Protein AF-0000000086499579 (afdb_homodimer)

pLDDT: mean 80.06, std 27.36, range [17.8, 98.94]

Foldseek 3Di:
DPPPPPPPPPPPPPPPVCPVLDDLFFWDPPLLVLLLVQLVCQQPPDDDAQWDRFDDDSVVLSVLLCVQFFLDFQADDDLTPCLVNQVVSPIAGDAPAEEAEDPCVVLSCVLCVLVRRHDYLCSDSLNVSCPPTDWHAHNDPPRTTRGGADGDPPHHNRPVNSNVLSSLLVSLLRYFEEYEYEFEQQDPVRARADCPDSCNVRNLVNHAPPGYAAYEYEYEYQLPGDRSDDCPDDNNVVVCVSNVVNVHHYHYDYCPVSNVVVNCVVVVPRPVNVPVVDPCPPPPPPPPVPVVVPPPVPPDPPDPPDDDDAVVPVPD/DPPPPPPPPPPPPPPPPPPVLDDQFFWDPPLLVLLLVQLVCQQPPDDDAQWDRFDDDSVVLSVLLCVQFFLDFQADDDLGPCLVNQVVSPIAGDAPAEEAEDPCVVLSCVLCVLVRRHDYLCSDSLNVSCPPTDWHAHNDPPRTTRGGADGDPPHHNRPVNSNVLSSLLVSLLRYFEEYEYEFEQQDPVRARADCPDSCNVRNLVNHAPPGYAAYEYEYEYQLPGDRSDDCPDDNNVVVCVSNVVNVHHYHYDYCPPSNVVVNCVVVVPRPVNVPVVDPCPPPPPPPPPPPVVVVPPVPDPPDDPDDPDDDDDPDD

Secondary structure (DSSP, 8-state):
-----------------------SS-SPTTHHHHHHHHHHHHHHTS---SSPPP---HHHHHHHHHHTTTTS-SSSSS--STHHHHGGG--PPPTT-BEEEES-HHHHHHHHTTTTS-B-GGGSHHHHHHTT----B-SSTTSB-SS--PPTT-STT-HHHHHHHHHHHHHHHH--EEEEEEEETT-TT--SS-TTSHIIIIIIHH--BTTEEEEEEEEE--TTS-----TTSHHHHHHHHHHHTTT-EEEEEES-HHHHHHHHHH-TTSHHHHHTBB-----------------GGGSTTSSTT-----BTB---/-----------------------SS-SPTTHHHHHHHHHHHHHHTS---SSPPP---HHHHHHHHHHTTTTS-SSSSS---THHHHGGG--PPPTT-BEEEES-HHHHHHHHTTTTS-B-GGGSHHHHHHTT----B-SSTTSB-SS--PPTT-STT-HHHHHHHHHHHHHHHH--EEEEEEEETT-TT--SS-TTSHIIIIIIHHPPBTTEEEEEEEEE--TTS-----TTSHHHHHHHHHHHTTT-EEEEEES-HHHHHHHHHH-TTSHHHHHTBB----------------GGGGSTTSSTT-----------

InterPro domains:
  IPR003193 ADP-ribosyl cyclase (CD38/157) [PF02267] (28-273)
  IPR003193 ADP-ribosyl cyclase (CD38/157) [PTHR10912] (3-276)
  IPR003193 ADP-ribosyl cyclase (CD38/157) [cd04759] (26-273)

Structure (mmCIF, N/CA/C/O backbone):
data_AF-0000000086499579-model_v1
#
loop_
_entity.id
_entity.type
_entity.pdbx_description
1 polymer 'ADP-ribosyl cyclase/cyclic ADP-ribose hydrolase'
#
loop_
_atom_site.group_PDB
_atom_site.id
_atom_site.type_symbol
_atom_site.label_atom_id
_atom_site.label_alt_id
_atom_site.label_comp_id
_atom_site.label_asym_id
_atom_site.label_entity_id
_atom_site.label_seq_id
_atom_site.pdbx_PDB_ins_code
_atom_site.Cartn_x
_atom_site.Cartn_y
_atom_site.Cartn_z
_atom_site.occupancy
_atom_site.B_iso_or_equiv
_atom_site.auth_seq_id
_atom_site.auth_comp_id
_atom_site.auth_asym_id
_atom_site.auth_atom_id
_atom_site.pdbx_PDB_model_num
ATOM 1 N N . MET A 1 1 ? 41.25 -54.719 19.844 1 30.84 1 MET A N 1
ATOM 2 C CA . MET A 1 1 ? 41.094 -53.25 19.844 1 30.84 1 MET A CA 1
ATOM 3 C C . MET A 1 1 ? 39.969 -52.844 18.938 1 30.84 1 MET A C 1
ATOM 5 O O . MET A 1 1 ? 40 -53.062 17.719 1 30.84 1 MET A O 1
ATOM 9 N N . LEU A 1 2 ? 38.688 -52.875 19.469 1 38.06 2 LEU A N 1
ATOM 10 C CA . LEU A 1 2 ? 37.344 -52.625 18.953 1 38.06 2 LEU A CA 1
ATOM 11 C C . LEU A 1 2 ? 37.219 -51.156 18.547 1 38.06 2 LEU A C 1
ATOM 13 O O . LEU A 1 2 ? 37.375 -50.25 19.375 1 38.06 2 LEU A O 1
ATOM 17 N N . LYS A 1 3 ? 37.625 -50.844 17.25 1 35.75 3 LYS A N 1
ATOM 18 C CA . LYS A 1 3 ? 37.469 -49.531 16.594 1 35.75 3 LYS A CA 1
ATOM 19 C C . LYS A 1 3 ? 36.031 -49.031 16.703 1 35.75 3 LYS A C 1
ATOM 21 O O . LYS A 1 3 ? 35.094 -49.688 16.25 1 35.75 3 LYS A O 1
ATOM 26 N N . SER A 1 4 ? 35.688 -48.281 17.75 1 35.34 4 SER A N 1
ATOM 27 C CA . SER A 1 4 ? 34.469 -47.531 17.984 1 35.34 4 SER A CA 1
ATOM 28 C C . SER A 1 4 ? 34.188 -46.531 16.844 1 35.34 4 SER A C 1
ATOM 30 O O . SER A 1 4 ? 35 -45.625 16.594 1 35.34 4 SER A O 1
ATOM 32 N N . VAL A 1 5 ? 33.625 -47.031 15.727 1 36.09 5 VAL A N 1
ATOM 33 C CA . VAL A 1 5 ? 33.125 -46.125 14.672 1 36.09 5 VAL A CA 1
ATOM 34 C C . VAL A 1 5 ? 32.125 -45.125 15.258 1 36.09 5 VAL A C 1
ATOM 36 O O . VAL A 1 5 ? 31.094 -45.5 15.797 1 36.09 5 VAL A O 1
ATOM 39 N N . LEU A 1 6 ? 32.625 -43.969 15.742 1 32.84 6 LEU A N 1
ATOM 40 C CA . LEU A 1 6 ? 31.812 -42.844 16.109 1 32.84 6 LEU A CA 1
ATOM 41 C C . LEU A 1 6 ? 30.938 -42.375 14.945 1 32.84 6 LEU A C 1
ATOM 43 O O . LEU A 1 6 ? 31.453 -41.938 13.906 1 32.84 6 LEU A O 1
ATOM 47 N N . MET A 1 7 ? 29.812 -43.094 14.719 1 31.52 7 MET A N 1
ATOM 48 C CA . MET A 1 7 ? 28.828 -42.625 13.75 1 31.52 7 MET A CA 1
ATOM 49 C C . MET A 1 7 ? 28.391 -41.188 14.086 1 31.52 7 MET A C 1
ATOM 51 O O . MET A 1 7 ? 27.828 -40.938 15.156 1 31.52 7 MET A O 1
ATOM 55 N N . LEU A 1 8 ? 29.125 -40.188 13.633 1 33.19 8 LEU A N 1
ATOM 56 C CA . LEU A 1 8 ? 28.641 -38.812 13.656 1 33.19 8 LEU A CA 1
ATOM 57 C C . LEU A 1 8 ? 27.344 -38.688 12.867 1 33.19 8 LEU A C 1
ATOM 59 O O . LEU A 1 8 ? 27.328 -38.844 11.648 1 33.19 8 LEU A O 1
ATOM 63 N N . THR A 1 9 ? 26.188 -39.031 13.461 1 33.06 9 THR A N 1
ATOM 64 C CA . THR A 1 9 ? 24.891 -38.625 12.93 1 33.06 9 THR A CA 1
ATOM 65 C C . THR A 1 9 ? 24.797 -37.125 12.75 1 33.06 9 THR A C 1
ATOM 67 O O . THR A 1 9 ? 24.875 -36.375 13.734 1 33.06 9 THR A O 1
ATOM 70 N N . SER A 1 10 ? 25.391 -36.625 11.695 1 29.59 10 SER A N 1
ATOM 71 C CA . SER A 1 10 ? 25.078 -35.219 11.359 1 29.59 10 SER A CA 1
ATOM 72 C C . SER A 1 10 ? 23.578 -35 11.273 1 29.59 10 SER A C 1
ATOM 74 O O . SER A 1 10 ? 22.891 -35.594 10.453 1 29.59 10 SER A O 1
ATOM 76 N N . LEU A 1 11 ? 22.891 -34.625 12.359 1 31.67 11 LEU A N 1
ATOM 77 C CA . LEU A 1 11 ? 21.547 -34.062 12.352 1 31.67 11 LEU A CA 1
ATOM 78 C C . LEU A 1 11 ? 21.469 -32.875 11.406 1 31.67 11 LEU A C 1
ATOM 80 O O . LEU A 1 11 ? 22.062 -31.828 11.68 1 31.67 11 LEU A O 1
ATOM 84 N N . PHE A 1 12 ? 21.422 -33.156 10.117 1 31.58 12 PHE A N 1
ATOM 85 C CA . PHE A 1 12 ? 21.016 -32.094 9.203 1 31.58 12 PHE A CA 1
ATOM 86 C C . PHE A 1 12 ? 19.75 -31.422 9.695 1 31.58 12 PHE A C 1
ATOM 88 O O . PHE A 1 12 ? 18.672 -32 9.688 1 31.58 12 PHE A O 1
ATOM 95 N N . THR A 1 13 ? 19.844 -30.438 10.625 1 29.34 13 THR A N 1
ATOM 96 C CA . THR A 1 13 ? 18.75 -29.5 10.883 1 29.34 13 THR A CA 1
ATOM 97 C C . THR A 1 13 ? 18.312 -28.812 9.594 1 29.34 13 THR A C 1
ATOM 99 O O . THR A 1 13 ? 19.078 -28.062 9 1 29.34 13 THR A O 1
ATOM 102 N N . ILE A 1 14 ? 17.547 -29.5 8.789 1 30.72 14 ILE A N 1
ATOM 103 C CA . ILE A 1 14 ? 16.766 -28.781 7.793 1 30.72 14 ILE A CA 1
ATOM 104 C C . ILE A 1 14 ? 16.219 -27.484 8.406 1 30.72 14 ILE A C 1
ATOM 106 O O . ILE A 1 14 ? 15.422 -27.531 9.344 1 30.72 14 ILE A O 1
ATOM 110 N N . ILE A 1 15 ? 17.047 -26.531 8.414 1 29.11 15 ILE A N 1
ATOM 111 C CA . ILE A 1 15 ? 16.469 -25.203 8.602 1 29.11 15 ILE A CA 1
ATOM 112 C C . ILE A 1 15 ? 15.328 -24.984 7.617 1 29.11 15 ILE A C 1
ATOM 114 O O . ILE A 1 15 ? 15.555 -24.844 6.414 1 29.11 15 ILE A O 1
ATOM 118 N N . VAL A 1 16 ? 14.234 -25.719 7.73 1 30.83 16 VAL A N 1
ATOM 119 C CA . VAL A 1 16 ? 12.992 -25.219 7.141 1 30.83 16 VAL A CA 1
ATOM 120 C C . VAL A 1 16 ? 12.859 -23.734 7.402 1 30.83 16 VAL A C 1
ATOM 122 O O . VAL A 1 16 ? 12.852 -23.297 8.555 1 30.83 16 VAL A O 1
ATOM 125 N N . ASP A 1 17 ? 13.523 -23 6.613 1 30.66 17 ASP A N 1
ATOM 126 C CA . ASP A 1 17 ? 13.086 -21.609 6.555 1 30.66 17 ASP A CA 1
ATOM 127 C C . ASP A 1 17 ? 11.586 -21.5 6.809 1 30.66 17 ASP A C 1
ATOM 129 O O . ASP A 1 17 ? 10.789 -22.156 6.148 1 30.66 17 ASP A O 1
ATOM 133 N N . HIS A 1 18 ? 11.219 -21.234 8.062 1 32.19 18 HIS A N 1
ATOM 134 C CA . HIS A 1 18 ? 9.914 -20.75 8.523 1 32.19 18 HIS A CA 1
ATOM 135 C C . HIS A 1 18 ? 9.336 -19.719 7.566 1 32.19 18 HIS A C 1
ATOM 137 O O . HIS A 1 18 ? 9.594 -18.516 7.711 1 32.19 18 HIS A O 1
ATOM 143 N N . HIS A 1 19 ? 9.602 -19.828 6.285 1 35.03 19 HIS A N 1
ATOM 144 C CA . HIS A 1 19 ? 8.5 -19.078 5.684 1 35.03 19 HIS A CA 1
ATOM 145 C C . HIS A 1 19 ? 7.23 -19.203 6.523 1 35.03 19 HIS A C 1
ATOM 147 O O . HIS A 1 19 ? 6.898 -20.297 6.996 1 35.03 19 HIS A O 1
ATOM 153 N N . ALA A 1 20 ? 6.922 -18.188 7.227 1 33.97 20 ALA A N 1
ATOM 154 C CA . ALA A 1 20 ? 5.723 -17.984 8.039 1 33.97 20 ALA A CA 1
ATOM 155 C C . ALA A 1 20 ? 4.527 -18.703 7.43 1 33.97 20 ALA A C 1
ATOM 157 O O . ALA A 1 20 ? 4.023 -18.312 6.375 1 33.97 20 ALA A O 1
ATOM 158 N N . VAL A 1 21 ? 4.656 -19.984 7.328 1 35.25 21 VAL A N 1
ATOM 159 C CA . VAL A 1 21 ? 3.348 -20.641 7.328 1 35.25 21 VAL A CA 1
ATOM 160 C C . VAL A 1 21 ? 2.365 -19.812 8.156 1 35.25 21 VAL A C 1
ATOM 162 O O . VAL A 1 21 ? 2.504 -19.703 9.375 1 35.25 21 VAL A O 1
ATOM 165 N N . ARG A 1 22 ? 1.94 -18.812 7.645 1 38.75 22 ARG A N 1
ATOM 166 C CA . ARG A 1 22 ? 0.705 -18.297 8.227 1 38.75 22 ARG A CA 1
ATOM 167 C C . ARG A 1 22 ? -0.02 -19.375 9.016 1 38.75 22 ARG A C 1
ATOM 169 O O . ARG A 1 22 ? 0.21 -20.578 8.805 1 38.75 22 ARG A O 1
ATOM 176 N N . SER A 1 23 ? -1.138 -19.141 9.695 1 42.53 23 SER A N 1
ATOM 177 C CA . SER A 1 23 ? -1.975 -19.609 10.789 1 42.53 23 SER A CA 1
ATOM 178 C C . SER A 1 23 ? -2.439 -21.047 10.539 1 42.53 23 SER A C 1
ATOM 180 O O . SER A 1 23 ? -2.908 -21.375 9.445 1 42.53 23 SER A O 1
ATOM 182 N N . GLN A 1 24 ? -1.841 -22 11.055 1 58.34 24 GLN A N 1
ATOM 183 C CA . GLN A 1 24 ? -2.512 -23.156 11.617 1 58.34 24 GLN A CA 1
ATOM 184 C C . GLN A 1 24 ? -3.941 -22.828 12.031 1 58.34 24 GLN A C 1
ATOM 186 O O . GLN A 1 24 ? -4.586 -23.609 12.734 1 58.34 24 GLN A O 1
ATOM 191 N N . GLY A 1 25 ? -4.387 -21.625 11.57 1 84.06 25 GLY A N 1
ATOM 192 C CA . GLY A 1 25 ? -5.742 -21.297 11.992 1 84.06 25 GLY A CA 1
ATOM 193 C C . GLY A 1 25 ? -6.758 -21.422 10.867 1 84.06 25 GLY A C 1
ATOM 194 O O . GLY A 1 25 ? -6.535 -22.156 9.898 1 84.06 25 GLY A O 1
ATOM 195 N N . GLY A 1 26 ? -7.957 -21.094 11.086 1 95.06 26 GLY A N 1
ATOM 196 C CA . GLY A 1 26 ? -9.102 -21.156 10.188 1 95.06 26 GLY A CA 1
ATOM 197 C C . GLY A 1 26 ? -9.125 -20.031 9.18 1 95.06 26 GLY A C 1
ATOM 198 O O . GLY A 1 26 ? -8.133 -19.312 9.008 1 95.06 26 GLY A O 1
ATOM 199 N N . ALA A 1 27 ? -10.078 -20.031 8.398 1 97.25 27 ALA A N 1
ATOM 200 C CA . ALA A 1 27 ? -10.305 -19 7.387 1 97.25 27 ALA A CA 1
ATOM 201 C C . ALA A 1 27 ? -10.273 -17.609 8.016 1 97.25 27 ALA A C 1
ATOM 203 O O . ALA A 1 27 ? -10.57 -17.453 9.203 1 97.25 27 ALA A O 1
ATOM 204 N N . THR A 1 28 ? -9.852 -16.594 7.254 1 97.69 28 THR A N 1
ATOM 205 C CA . THR A 1 28 ? -9.875 -15.203 7.688 1 97.69 28 THR A CA 1
ATOM 206 C C . THR A 1 28 ? -11.273 -14.812 8.164 1 97.69 28 THR A C 1
ATOM 208 O O . THR A 1 28 ? -12.25 -14.977 7.43 1 97.69 28 THR A O 1
ATOM 211 N N . GLN A 1 29 ? -11.305 -14.352 9.367 1 97.25 29 GLN A N 1
ATOM 212 C CA . GLN A 1 29 ? -12.586 -13.883 9.891 1 97.25 29 GLN A CA 1
ATOM 213 C C . GLN A 1 29 ? -13.148 -12.75 9.031 1 97.25 29 GLN A C 1
ATOM 215 O O . GLN A 1 29 ? -12.406 -11.883 8.578 1 97.25 29 GLN A O 1
ATOM 220 N N . GLN A 1 30 ? -14.508 -12.766 8.789 1 98.06 30 GLN A N 1
ATOM 221 C CA . GLN A 1 30 ? -15.227 -11.734 8.055 1 98.06 30 GLN A CA 1
ATOM 222 C C . GLN A 1 30 ? -14.727 -11.633 6.617 1 98.06 30 GLN A C 1
ATOM 224 O O . GLN A 1 30 ? -14.664 -10.539 6.051 1 98.06 30 GLN A O 1
ATOM 229 N N . ILE A 1 31 ? -14.344 -12.742 6.074 1 98.56 31 ILE A N 1
ATOM 230 C CA . ILE A 1 31 ? -13.719 -12.797 4.758 1 98.56 31 ILE A CA 1
ATOM 231 C C . ILE A 1 31 ? -14.664 -12.219 3.711 1 98.56 31 ILE A C 1
ATOM 233 O O . ILE A 1 31 ? -14.227 -11.562 2.766 1 98.56 31 ILE A O 1
ATOM 237 N N . GLU A 1 32 ? -15.945 -12.367 3.844 1 98.69 32 GLU A N 1
ATOM 238 C CA . GLU A 1 32 ? -16.891 -11.82 2.877 1 98.69 32 GLU A CA 1
ATOM 239 C C . GLU A 1 32 ? -16.844 -10.297 2.859 1 98.69 32 GLU A C 1
ATOM 241 O O . GLU A 1 32 ? -16.766 -9.688 1.792 1 98.69 32 GLU A O 1
ATOM 246 N N . ALA A 1 33 ? -16.922 -9.727 4.008 1 98.75 33 ALA A N 1
ATOM 247 C CA . ALA A 1 33 ? -16.891 -8.273 4.109 1 98.75 33 ALA A CA 1
ATOM 248 C C . ALA A 1 33 ? -15.578 -7.711 3.564 1 98.75 33 ALA A C 1
ATOM 250 O O . ALA A 1 33 ? -15.562 -6.664 2.914 1 98.75 33 ALA A O 1
ATOM 251 N N . ILE A 1 34 ? -14.516 -8.414 3.779 1 98.81 34 ILE A N 1
ATOM 252 C CA . ILE A 1 34 ? -13.203 -7.973 3.316 1 98.81 34 ILE A CA 1
ATOM 253 C C . ILE A 1 34 ? -13.148 -8.031 1.791 1 98.81 34 ILE A C 1
ATOM 255 O O . ILE A 1 34 ? -12.766 -7.059 1.14 1 98.81 34 ILE A O 1
ATOM 259 N N . VAL A 1 35 ? -13.57 -9.133 1.253 1 98.88 35 VAL A N 1
ATOM 260 C CA . VAL A 1 35 ? -13.508 -9.312 -0.194 1 98.88 35 VAL A CA 1
ATOM 261 C C . VAL A 1 35 ? -14.406 -8.281 -0.878 1 98.88 35 VAL A C 1
ATOM 263 O O . VAL A 1 35 ? -13.984 -7.621 -1.832 1 98.88 35 VAL A O 1
ATOM 266 N N . LYS A 1 36 ? -15.609 -8.117 -0.394 1 98.88 36 LYS A N 1
ATOM 267 C CA . LYS A 1 36 ? -16.516 -7.145 -0.983 1 98.88 36 LYS A CA 1
ATOM 268 C C . LYS A 1 36 ? -15.992 -5.723 -0.814 1 98.88 36 LYS A C 1
ATOM 270 O O . LYS A 1 36 ? -16.047 -4.922 -1.748 1 98.88 36 LYS A O 1
ATOM 275 N N . GLY A 1 37 ? -15.531 -5.426 0.372 1 98.81 37 GLY A N 1
ATOM 276 C CA . GLY A 1 37 ? -14.938 -4.121 0.604 1 98.81 37 GLY A CA 1
ATOM 277 C C . GLY A 1 37 ? -13.797 -3.807 -0.344 1 98.81 37 GLY A C 1
ATOM 278 O O . GLY A 1 37 ? -13.719 -2.699 -0.881 1 98.81 37 GLY A O 1
ATOM 279 N N . ARG A 1 38 ? -12.945 -4.773 -0.56 1 98.38 38 ARG A N 1
ATOM 280 C CA . ARG A 1 38 ? -11.828 -4.613 -1.482 1 98.38 38 ARG A CA 1
ATOM 281 C C . ARG A 1 38 ? -12.32 -4.445 -2.916 1 98.38 38 ARG A C 1
ATOM 283 O O . ARG A 1 38 ? -11.781 -3.631 -3.67 1 98.38 38 ARG A O 1
ATOM 290 N N . CYS A 1 39 ? -13.289 -5.211 -3.254 1 98.25 39 CYS A N 1
ATOM 291 C CA . CYS A 1 39 ? -13.867 -5.113 -4.59 1 98.25 39 CYS A CA 1
ATOM 292 C C . CYS A 1 39 ? -14.445 -3.727 -4.832 1 98.25 39 CYS A C 1
ATOM 294 O O . CYS A 1 39 ? -14.164 -3.1 -5.855 1 98.25 39 CYS A O 1
ATOM 296 N N . PHE A 1 40 ? -15.188 -3.213 -3.891 1 98.44 40 PHE A N 1
ATOM 297 C CA . PHE A 1 40 ? -15.781 -1.887 -4.02 1 98.44 40 PHE A CA 1
ATOM 298 C C . PHE A 1 40 ? -14.703 -0.811 -4.023 1 98.44 40 PHE A C 1
ATOM 300 O O . PHE A 1 40 ? -14.789 0.166 -4.77 1 98.44 40 PHE A O 1
ATOM 307 N N . ALA A 1 41 ? -13.766 -0.975 -3.17 1 97.69 41 ALA A N 1
ATOM 308 C CA . ALA A 1 41 ? -12.664 -0.01 -3.156 1 97.69 41 ALA A CA 1
ATOM 309 C C . ALA A 1 41 ? -11.938 0.016 -4.496 1 97.69 41 ALA A C 1
ATOM 311 O O . ALA A 1 41 ? -11.547 1.082 -4.98 1 97.69 41 ALA A O 1
ATOM 312 N N . TYR A 1 42 ? -11.766 -1.171 -5.039 1 96.12 42 TYR A N 1
ATOM 313 C CA . TYR A 1 42 ? -11.125 -1.258 -6.348 1 96.12 42 TYR A CA 1
ATOM 314 C C . TYR A 1 42 ? -11.938 -0.508 -7.398 1 96.12 42 TYR A C 1
ATOM 316 O O . TYR A 1 42 ? -11.375 0.186 -8.25 1 96.12 42 TYR A O 1
ATOM 324 N N . ARG A 1 43 ? -13.164 -0.531 -7.332 1 95.31 43 ARG A N 1
ATOM 325 C CA . ARG A 1 43 ? -14.055 0.039 -8.336 1 95.31 43 ARG A CA 1
ATOM 326 C C . ARG A 1 43 ? -14.203 1.546 -8.148 1 95.31 43 ARG A C 1
ATOM 328 O O . ARG A 1 43 ? -14.266 2.295 -9.125 1 95.31 43 ARG A O 1
ATOM 335 N N . PHE A 1 44 ? -14.219 1.98 -6.867 1 95.62 44 PHE A N 1
ATOM 336 C CA . PHE A 1 44 ? -14.742 3.326 -6.656 1 95.62 44 PHE A CA 1
ATOM 337 C C . PHE A 1 44 ? -13.688 4.219 -6.016 1 95.62 44 PHE A C 1
ATOM 339 O O . PHE A 1 44 ? -13.852 5.441 -5.957 1 95.62 44 PHE A O 1
ATOM 346 N N . VAL A 1 45 ? -12.602 3.646 -5.535 1 95.56 45 VAL A N 1
ATOM 347 C CA . VAL A 1 45 ? -11.633 4.453 -4.805 1 95.56 45 VAL A CA 1
ATOM 348 C C . VAL A 1 45 ? -10.297 4.453 -5.543 1 95.56 45 VAL A C 1
ATOM 350 O O . VAL A 1 45 ? -9.633 5.488 -5.648 1 95.56 45 VAL A O 1
ATOM 353 N N . ARG A 1 46 ? -9.891 3.336 -6.023 1 91 46 ARG A N 1
ATOM 354 C CA . ARG A 1 46 ? -8.594 3.195 -6.668 1 91 46 ARG A CA 1
ATOM 355 C C . ARG A 1 46 ? -8.453 4.164 -7.84 1 91 46 ARG A C 1
ATOM 357 O O . ARG A 1 46 ? -9.344 4.242 -8.695 1 91 46 ARG A O 1
ATOM 364 N N . PRO A 1 47 ? -7.355 4.941 -7.742 1 82.62 47 PRO A N 1
ATOM 365 C CA . PRO A 1 47 ? -7.129 5.828 -8.891 1 82.62 47 PRO A CA 1
ATOM 366 C C . PRO A 1 47 ? -6.898 5.066 -10.188 1 82.62 47 PRO A C 1
ATOM 368 O O . PRO A 1 47 ? -6.398 3.938 -10.172 1 82.62 47 PRO A O 1
ATOM 371 N N . PRO A 1 48 ? -7.289 5.848 -11.203 1 75.12 48 PRO A N 1
ATOM 372 C CA . PRO A 1 48 ? -7 5.188 -12.484 1 75.12 48 PRO A CA 1
ATOM 373 C C . PRO A 1 48 ? -5.504 5.02 -12.734 1 75.12 48 PRO A C 1
ATOM 375 O O . PRO A 1 48 ? -4.734 5.965 -12.539 1 75.12 48 PRO A O 1
ATOM 378 N N . GLY A 1 49 ? -4.953 3.846 -12.555 1 72.75 49 GLY A N 1
ATOM 379 C CA . GLY A 1 49 ? -3.564 3.512 -12.82 1 72.75 49 GLY A CA 1
ATOM 380 C C . GLY A 1 49 ? -3.359 2.846 -14.164 1 72.75 49 GLY A C 1
ATOM 381 O O . GLY A 1 49 ? -3.926 3.277 -15.172 1 72.75 49 GLY A O 1
ATOM 382 N N . LEU A 1 50 ? -2.365 1.948 -14.078 1 78.31 50 LEU A N 1
ATOM 383 C CA . LEU A 1 50 ? -1.995 1.212 -15.281 1 78.31 50 LEU A CA 1
ATOM 384 C C . LEU A 1 50 ? -3.107 0.255 -15.695 1 78.31 50 LEU A C 1
ATOM 386 O O . LEU A 1 50 ? -3.199 -0.126 -16.859 1 78.31 50 LEU A O 1
ATOM 390 N N . LEU A 1 51 ? -3.994 0.005 -14.719 1 90.75 51 LEU A N 1
ATOM 391 C CA . LEU A 1 51 ? -4.969 -1.047 -14.992 1 90.75 51 LEU A CA 1
ATOM 392 C C . LEU A 1 51 ? -6.363 -0.463 -15.164 1 90.75 51 LEU A C 1
ATOM 394 O O . LEU A 1 51 ? -6.77 0.422 -14.406 1 90.75 51 LEU A O 1
ATOM 398 N N . PRO A 1 52 ? -6.996 -0.9 -16.203 1 90.06 52 PRO A N 1
ATOM 399 C CA . PRO A 1 52 ? -8.414 -0.543 -16.266 1 90.06 52 PRO A CA 1
ATOM 400 C C . PRO A 1 52 ? -9.219 -1.121 -15.109 1 90.06 52 PRO A C 1
ATOM 402 O O . PRO A 1 52 ? -8.922 -2.221 -14.633 1 90.06 52 PRO A O 1
ATOM 405 N N . ILE A 1 53 ? -10.227 -0.409 -14.734 1 90.12 53 ILE A N 1
ATOM 406 C CA . ILE A 1 53 ? -11.109 -0.862 -13.664 1 90.12 53 ILE A CA 1
ATOM 407 C C . ILE A 1 53 ? -12.297 -1.618 -14.266 1 90.12 53 ILE A C 1
ATOM 409 O O . ILE A 1 53 ? -13.109 -1.038 -14.984 1 90.12 53 ILE A O 1
ATOM 413 N N . PRO A 1 54 ? -12.359 -2.865 -13.922 1 89.19 54 PRO A N 1
ATOM 414 C CA . PRO A 1 54 ? -13.477 -3.625 -14.477 1 89.19 54 PRO A CA 1
ATOM 415 C C . PRO A 1 54 ? -14.82 -3.215 -13.883 1 89.19 54 PRO A C 1
ATOM 417 O O . PRO A 1 54 ? -14.898 -2.848 -12.711 1 89.19 54 PRO A O 1
ATOM 420 N N . ASP A 1 55 ? -15.773 -3.295 -14.781 1 88.88 55 ASP A N 1
ATOM 421 C CA . ASP A 1 55 ? -17.141 -3.129 -14.289 1 88.88 55 ASP A CA 1
ATOM 422 C C . ASP A 1 55 ? -17.688 -4.441 -13.742 1 88.88 55 ASP A C 1
ATOM 424 O O . ASP A 1 55 ? -18.156 -5.293 -14.5 1 88.88 55 ASP A O 1
ATOM 428 N N . VAL A 1 56 ? -17.578 -4.609 -12.453 1 93.12 56 VAL A N 1
ATOM 429 C CA . VAL A 1 56 ? -17.953 -5.871 -11.828 1 93.12 56 VAL A CA 1
ATOM 430 C C . VAL A 1 56 ? -18.969 -5.621 -10.719 1 93.12 56 VAL A C 1
ATOM 432 O O . VAL A 1 56 ? -18.938 -4.57 -10.07 1 93.12 56 VAL A O 1
ATOM 435 N N . ASP A 1 57 ? -19.875 -6.543 -10.625 1 95.5 57 ASP A N 1
ATOM 436 C CA . ASP A 1 57 ? -20.734 -6.582 -9.445 1 95.5 57 ASP A CA 1
ATOM 437 C C . ASP A 1 57 ? -20.047 -7.297 -8.289 1 95.5 57 ASP A C 1
ATOM 439 O O . ASP A 1 57 ? -19.844 -8.516 -8.328 1 95.5 57 ASP A O 1
ATOM 443 N N . CYS A 1 58 ? -19.812 -6.578 -7.223 1 97.44 58 CYS A N 1
ATOM 444 C CA . CYS A 1 58 ? -18.969 -7.102 -6.156 1 97.44 58 CYS A CA 1
ATOM 445 C C . CYS A 1 58 ? -19.719 -8.164 -5.348 1 97.44 58 CYS A C 1
ATOM 447 O O . CYS A 1 58 ? -19.094 -9.047 -4.758 1 97.44 58 CYS A O 1
ATOM 449 N N . ASP A 1 59 ? -21.031 -8.109 -5.312 1 97.75 59 ASP A N 1
ATOM 450 C CA . ASP A 1 59 ? -21.812 -9.18 -4.691 1 97.75 59 ASP A CA 1
ATOM 451 C C . ASP A 1 59 ? -21.719 -10.469 -5.504 1 97.75 59 ASP A C 1
ATOM 453 O O . ASP A 1 59 ? -21.562 -11.555 -4.945 1 97.75 59 ASP A O 1
ATOM 457 N N . GLU A 1 60 ? -21.75 -10.273 -6.777 1 95.5 60 GLU A N 1
ATOM 458 C CA . GLU A 1 60 ? -21.625 -11.43 -7.668 1 95.5 60 GLU A CA 1
ATOM 459 C C . GLU A 1 60 ? -20.219 -12.008 -7.625 1 95.5 60 GLU A C 1
ATOM 461 O O . GLU A 1 60 ? -20.047 -13.227 -7.66 1 95.5 60 GLU A O 1
ATOM 466 N N . LEU A 1 61 ? -19.25 -11.156 -7.547 1 96.31 61 LEU A N 1
ATOM 467 C CA . LEU A 1 61 ? -17.859 -11.617 -7.457 1 96.31 61 LEU A CA 1
ATOM 468 C C . LEU A 1 61 ? -17.656 -12.492 -6.223 1 96.31 61 LEU A C 1
ATOM 470 O O . LEU A 1 61 ? -17.078 -13.578 -6.312 1 96.31 61 LEU A O 1
ATOM 474 N N . TRP A 1 62 ? -18.172 -12.055 -5.109 1 96.94 62 TRP A N 1
ATOM 475 C CA . TRP A 1 62 ? -18.062 -12.852 -3.893 1 96.94 62 TRP A CA 1
ATOM 476 C C . TRP A 1 62 ? -18.781 -14.18 -4.047 1 96.94 62 TRP A C 1
ATOM 478 O O . TRP A 1 62 ? -18.266 -15.227 -3.668 1 96.94 62 TRP A O 1
ATOM 488 N N . ALA A 1 63 ? -19.984 -14.117 -4.57 1 95.31 63 ALA A N 1
ATOM 489 C CA . ALA A 1 63 ? -20.766 -15.336 -4.73 1 95.31 63 ALA A CA 1
ATOM 490 C C . ALA A 1 63 ? -20.016 -16.375 -5.566 1 95.31 63 ALA A C 1
ATOM 492 O O . ALA A 1 63 ? -19.938 -17.547 -5.195 1 95.31 63 ALA A O 1
ATOM 493 N N . ASN A 1 64 ? -19.438 -15.906 -6.629 1 92.94 64 ASN A N 1
ATOM 494 C CA . ASN A 1 64 ? -18.688 -16.797 -7.5 1 92.94 64 ASN A CA 1
ATOM 495 C C . ASN A 1 64 ? -17.406 -17.297 -6.824 1 92.94 64 ASN A C 1
ATOM 497 O O . ASN A 1 64 ? -17.062 -18.469 -6.934 1 92.94 64 ASN A O 1
ATOM 501 N N . PHE A 1 65 ? -16.75 -16.484 -6.145 1 95.25 65 PHE A N 1
ATOM 502 C CA . PHE A 1 65 ? -15.531 -16.812 -5.434 1 95.25 65 PHE A CA 1
ATOM 503 C C . PHE A 1 65 ? -15.797 -17.859 -4.355 1 95.25 65 PHE A C 1
ATOM 505 O O . PHE A 1 65 ? -15.109 -18.875 -4.293 1 95.25 65 PHE A O 1
ATOM 512 N N . SER A 1 66 ? -16.766 -17.562 -3.566 1 94.25 66 SER A N 1
ATOM 513 C CA . SER A 1 66 ? -17 -18.406 -2.406 1 94.25 66 SER A CA 1
ATOM 514 C C . SER A 1 66 ? -17.625 -19.75 -2.814 1 94.25 66 SER A C 1
ATOM 516 O O . SER A 1 66 ? -17.422 -20.766 -2.158 1 94.25 66 SER A O 1
ATOM 518 N N . SER A 1 67 ? -18.375 -19.766 -3.883 1 91.44 67 SER A N 1
ATOM 519 C CA . SER A 1 67 ? -19.047 -20.984 -4.309 1 91.44 67 SER A CA 1
ATOM 520 C C . SER A 1 67 ? -18.047 -22.062 -4.676 1 91.44 67 SER A C 1
ATOM 522 O O . SER A 1 67 ? -18.391 -23.25 -4.668 1 91.44 67 SER A O 1
ATOM 524 N N . ALA A 1 68 ? -16.875 -21.609 -4.941 1 89.81 68 ALA A N 1
ATOM 525 C CA . ALA A 1 68 ? -15.852 -22.547 -5.375 1 89.81 68 ALA A CA 1
ATOM 526 C C . ALA A 1 68 ? -15.344 -23.375 -4.199 1 89.81 68 ALA A C 1
ATOM 528 O O . ALA A 1 68 ? -14.734 -24.438 -4.395 1 89.81 68 ALA A O 1
ATOM 529 N N . TRP A 1 69 ? -15.617 -22.922 -2.947 1 91.62 69 TRP A N 1
ATOM 530 C CA . TRP A 1 69 ? -14.914 -23.625 -1.879 1 91.62 69 TRP A CA 1
ATOM 531 C C . TRP A 1 69 ? -15.789 -23.75 -0.641 1 91.62 69 TRP A C 1
ATOM 533 O O . TRP A 1 69 ? -15.461 -24.5 0.285 1 91.62 69 TRP A O 1
ATOM 543 N N . THR A 1 70 ? -16.891 -23.062 -0.615 1 93.19 70 THR A N 1
ATOM 544 C CA . THR A 1 70 ? -17.766 -23.188 0.545 1 93.19 70 THR A CA 1
ATOM 545 C C . THR A 1 70 ? -18.609 -24.469 0.458 1 93.19 70 THR A C 1
ATOM 547 O O . THR A 1 70 ? -18.922 -24.922 -0.638 1 93.19 70 THR A O 1
ATOM 550 N N . TYR A 1 71 ? -18.875 -25.047 1.633 1 92.31 71 TYR A N 1
ATOM 551 C CA . TYR A 1 71 ? -19.703 -26.234 1.822 1 92.31 71 TYR A CA 1
ATOM 552 C C . TYR A 1 71 ? -19.094 -27.438 1.115 1 92.31 71 TYR A C 1
ATOM 554 O O . TYR A 1 71 ? -19.828 -28.281 0.572 1 92.31 71 TYR A O 1
ATOM 562 N N . ARG A 1 72 ? -17.797 -27.422 1.072 1 88.69 72 ARG A N 1
ATOM 563 C CA . ARG A 1 72 ? -17.031 -28.547 0.554 1 88.69 72 ARG A CA 1
ATOM 564 C C . ARG A 1 72 ? -15.742 -28.75 1.349 1 88.69 72 ARG A C 1
ATOM 566 O O . ARG A 1 72 ? -15.289 -27.844 2.043 1 88.69 72 ARG A O 1
ATOM 573 N N . GLU A 1 73 ? -15.211 -29.969 1.133 1 86.06 73 GLU A N 1
ATOM 574 C CA . GLU A 1 73 ? -13.914 -30.219 1.753 1 86.06 73 GLU A CA 1
ATOM 575 C C . GLU A 1 73 ? -12.812 -29.422 1.081 1 86.06 73 GLU A C 1
ATOM 577 O O . GLU A 1 73 ? -12.867 -29.156 -0.122 1 86.06 73 GLU A O 1
ATOM 582 N N . SER A 1 74 ? -11.852 -29.094 1.927 1 87.75 74 SER A N 1
ATOM 583 C CA . SER A 1 74 ? -10.797 -28.188 1.457 1 87.75 74 SER A CA 1
ATOM 584 C C . SER A 1 74 ? -9.797 -28.938 0.583 1 87.75 74 SER A C 1
ATOM 586 O O . SER A 1 74 ? -8.961 -28.312 -0.077 1 87.75 74 SER A O 1
ATOM 588 N N . CYS A 1 75 ? -9.883 -30.281 0.63 1 86.5 75 CYS A N 1
ATOM 589 C CA . CYS A 1 75 ? -9.008 -31.125 -0.174 1 86.5 75 CYS A CA 1
ATOM 590 C C . CYS A 1 75 ? -9.812 -32.125 -1.008 1 86.5 75 CYS A C 1
ATOM 592 O O . CYS A 1 75 ? -10.953 -32.438 -0.665 1 86.5 75 CYS A O 1
ATOM 594 N N . GLY A 1 76 ? -9.164 -32.75 -2.143 1 71.5 76 GLY A N 1
ATOM 595 C CA . GLY A 1 76 ? -9.648 -33.906 -2.867 1 71.5 76 GLY A CA 1
ATOM 596 C C . GLY A 1 76 ? -10.641 -33.562 -3.965 1 71.5 76 GLY A C 1
ATOM 597 O O . GLY A 1 76 ? -10.75 -34.281 -4.957 1 71.5 76 GLY A O 1
ATOM 598 N N . GLN A 1 77 ? -11.586 -32.656 -3.711 1 61.28 77 GLN A N 1
ATOM 599 C CA . GLN A 1 77 ? -12.648 -32.562 -4.707 1 61.28 77 GLN A CA 1
ATOM 600 C C . GLN A 1 77 ? -12.148 -31.906 -5.988 1 61.28 77 GLN A C 1
ATOM 602 O O . GLN A 1 77 ? -11.07 -31.312 -6.008 1 61.28 77 GLN A O 1
ATOM 607 N N . ASN A 1 78 ? -13.016 -32.125 -7.09 1 57.78 78 ASN A N 1
ATOM 608 C CA . ASN A 1 78 ? -12.758 -31.641 -8.445 1 57.78 78 ASN A CA 1
ATOM 609 C C . ASN A 1 78 ? -12.242 -30.203 -8.438 1 57.78 78 ASN A C 1
ATOM 611 O O . ASN A 1 78 ? -12.594 -29.406 -7.562 1 57.78 78 ASN A O 1
ATOM 615 N N . ARG A 1 79 ? -11.117 -30.047 -9.305 1 56.97 79 ARG A N 1
ATOM 616 C CA . ARG A 1 79 ? -10.453 -28.766 -9.539 1 56.97 79 ARG A CA 1
ATOM 617 C C . ARG A 1 79 ? -11.445 -27.625 -9.5 1 56.97 79 ARG A C 1
ATOM 619 O O . ARG A 1 79 ? -12.539 -27.719 -10.055 1 56.97 79 ARG A O 1
ATOM 626 N N . SER A 1 80 ? -11.312 -26.859 -8.438 1 59.56 80 SER A N 1
ATOM 627 C CA . SER A 1 80 ? -12.117 -25.688 -8.141 1 59.56 80 SER A CA 1
ATOM 628 C C . SER A 1 80 ? -12.375 -24.859 -9.406 1 59.56 80 SER A C 1
ATOM 630 O O . SER A 1 80 ? -11.578 -24.891 -10.344 1 59.56 80 SER A O 1
ATOM 632 N N . SER A 1 81 ? -13.609 -24.375 -9.758 1 75.12 81 SER A N 1
ATOM 633 C CA . SER A 1 81 ? -14.352 -23.562 -10.719 1 75.12 81 SER A CA 1
ATOM 634 C C . SER A 1 81 ? -13.859 -22.109 -10.727 1 75.12 81 SER A C 1
ATOM 636 O O . SER A 1 81 ? -14.633 -21.188 -10.969 1 75.12 81 SER A O 1
ATOM 638 N N . TYR A 1 82 ? -12.43 -21.969 -10.469 1 88.94 82 TYR A N 1
ATOM 639 C CA . TYR A 1 82 ? -12.078 -20.547 -10.383 1 88.94 82 TYR A CA 1
ATOM 640 C C . TYR A 1 82 ? -11.953 -19.938 -11.773 1 88.94 82 TYR A C 1
ATOM 642 O O . TYR A 1 82 ? -11.945 -18.719 -11.922 1 88.94 82 TYR A O 1
ATOM 650 N N . GLU A 1 83 ? -11.914 -20.797 -12.797 1 83.69 83 GLU A N 1
ATOM 651 C CA . GLU A 1 83 ? -11.836 -20.281 -14.156 1 83.69 83 GLU A CA 1
ATOM 652 C C . GLU A 1 83 ? -13.07 -19.453 -14.508 1 83.69 83 GLU A C 1
ATOM 654 O O . GLU A 1 83 ? -12.977 -18.438 -15.195 1 83.69 83 GLU A O 1
ATOM 659 N N . ASN A 1 84 ? -14.125 -19.906 -13.961 1 83 84 ASN A N 1
ATOM 660 C CA . ASN A 1 84 ? -15.375 -19.203 -14.211 1 83 84 ASN A CA 1
ATOM 661 C C . ASN A 1 84 ? -15.438 -17.875 -13.445 1 83 84 ASN A C 1
ATOM 663 O O . ASN A 1 84 ? -16.234 -17 -13.781 1 83 84 ASN A O 1
ATOM 667 N N . LEU A 1 85 ? -14.672 -17.797 -12.453 1 88.06 85 LEU A N 1
ATOM 668 C CA . LEU A 1 85 ? -14.547 -16.562 -11.695 1 88.06 85 LEU A CA 1
ATOM 669 C C . LEU A 1 85 ? -13.609 -15.586 -12.391 1 88.06 85 LEU A C 1
ATOM 671 O O . LEU A 1 85 ? -13.922 -14.406 -12.516 1 88.06 85 LEU A O 1
ATOM 675 N N . ILE A 1 86 ? -12.57 -16.062 -12.906 1 89.44 86 ILE A N 1
ATOM 676 C CA . ILE A 1 86 ? -11.445 -15.219 -13.305 1 89.44 86 ILE A CA 1
ATOM 677 C C . ILE A 1 86 ? -11.625 -14.773 -14.758 1 89.44 86 ILE A C 1
ATOM 679 O O . ILE A 1 86 ? -11.414 -13.602 -15.086 1 89.44 86 ILE A O 1
ATOM 683 N N . HIS A 1 87 ? -12.156 -15.594 -15.594 1 82.31 87 HIS A N 1
ATOM 684 C CA . HIS A 1 87 ? -12.18 -15.328 -17.031 1 82.31 87 HIS A CA 1
ATOM 685 C C . HIS A 1 87 ? -13.133 -14.188 -17.375 1 82.31 87 HIS A C 1
ATOM 687 O O . HIS A 1 87 ? -12.797 -13.312 -18.172 1 82.31 87 HIS A O 1
ATOM 693 N N . PRO A 1 88 ? -14.172 -14.133 -16.656 1 82.12 88 PRO A N 1
ATOM 694 C CA . PRO A 1 88 ? -15.125 -13.078 -17.016 1 82.12 88 PRO A CA 1
ATOM 695 C C . PRO A 1 88 ? -14.641 -11.688 -16.609 1 82.12 88 PRO A C 1
ATOM 697 O O . PRO A 1 88 ? -15.164 -10.68 -17.094 1 82.12 88 PRO A O 1
ATOM 700 N N . LEU A 1 89 ? -13.672 -11.594 -15.789 1 85.69 89 LEU A N 1
ATOM 701 C CA . LEU A 1 89 ? -13.203 -10.281 -15.352 1 85.69 89 LEU A CA 1
ATOM 702 C C . LEU A 1 89 ? -12.508 -9.547 -16.484 1 85.69 89 LEU A C 1
ATOM 704 O O . LEU A 1 89 ? -12.469 -8.312 -16.5 1 85.69 89 LEU A O 1
ATOM 708 N N . ASN A 1 90 ? -11.945 -10.258 -17.438 1 82.38 90 ASN A N 1
ATOM 709 C CA . ASN A 1 90 ? -11.359 -9.727 -18.672 1 82.38 90 ASN A CA 1
ATOM 710 C C . ASN A 1 90 ? -10.594 -8.43 -18.406 1 82.38 90 ASN A C 1
ATOM 712 O O . ASN A 1 90 ? -10.82 -7.426 -19.094 1 82.38 90 ASN A O 1
ATOM 716 N N . GLN A 1 91 ? -9.805 -8.336 -17.469 1 92.38 91 GLN A N 1
ATOM 717 C CA . GLN A 1 91 ? -9 -7.156 -17.172 1 92.38 91 GLN A CA 1
ATOM 718 C C . GLN A 1 91 ? -7.711 -7.152 -17.984 1 92.38 91 GLN A C 1
ATOM 720 O O . GLN A 1 91 ? -6.812 -7.961 -17.734 1 92.38 91 GLN A O 1
ATOM 725 N N . PRO A 1 92 ? -7.645 -6.258 -18.984 1 93.06 92 PRO A N 1
ATOM 726 C CA . PRO A 1 92 ? -6.426 -6.238 -19.797 1 93.06 92 PRO A CA 1
ATOM 727 C C . PRO A 1 92 ? -5.195 -5.805 -19 1 93.06 92 PRO A C 1
ATOM 729 O O . PRO A 1 92 ? -5.285 -4.93 -18.141 1 93.06 92 PRO A O 1
ATOM 732 N N . LEU A 1 93 ? -4.094 -6.445 -19.344 1 95.56 93 LEU A N 1
ATOM 733 C CA . LEU A 1 93 ? -2.812 -6.066 -18.75 1 95.56 93 LEU A CA 1
ATOM 734 C C . LEU A 1 93 ? -2.016 -5.191 -19.719 1 95.56 93 LEU A C 1
ATOM 736 O O . LEU A 1 93 ? -1.974 -5.461 -20.922 1 95.56 93 LEU A O 1
ATOM 740 N N . PRO A 1 94 ? -1.446 -4.102 -19.234 1 96.56 94 PRO A N 1
ATOM 741 C CA . PRO A 1 94 ? -0.6 -3.293 -20.125 1 96.56 94 PRO A CA 1
ATOM 742 C C . PRO A 1 94 ? 0.671 -4.02 -20.547 1 96.56 94 PRO A C 1
ATOM 744 O O . PRO A 1 94 ? 1.252 -4.773 -19.766 1 96.56 94 PRO A O 1
ATOM 747 N N . PRO A 1 95 ? 1.048 -3.781 -21.797 1 97.44 95 PRO A N 1
ATOM 748 C CA . PRO A 1 95 ? 2.301 -4.398 -22.234 1 97.44 95 PRO A CA 1
ATOM 749 C C . PRO A 1 95 ? 3.51 -3.914 -21.438 1 97.44 95 PRO A C 1
ATOM 751 O O . PRO A 1 95 ? 3.541 -2.762 -21 1 97.44 95 PRO A O 1
ATOM 754 N N . ASN A 1 96 ? 4.465 -4.797 -21.234 1 98.06 96 ASN A N 1
ATOM 755 C CA . ASN A 1 96 ? 5.781 -4.5 -20.672 1 98.06 96 ASN A CA 1
ATOM 756 C C . ASN A 1 96 ? 5.703 -4.18 -19.188 1 98.06 96 ASN A C 1
ATOM 758 O O . ASN A 1 96 ? 6.637 -3.607 -18.625 1 98.06 96 ASN A O 1
ATOM 762 N N . LYS A 1 97 ? 4.543 -4.59 -18.578 1 97.88 97 LYS A N 1
ATOM 763 C CA . LYS A 1 97 ? 4.371 -4.152 -17.188 1 97.88 97 LYS A CA 1
ATOM 764 C C . LYS A 1 97 ? 4.18 -5.344 -16.25 1 97.88 97 LYS A C 1
ATOM 766 O O . LYS A 1 97 ? 4.266 -5.199 -15.039 1 97.88 97 LYS A O 1
ATOM 771 N N . SER A 1 98 ? 3.938 -6.5 -16.766 1 98.69 98 SER A N 1
ATOM 772 C CA . SER A 1 98 ? 3.676 -7.672 -15.93 1 98.69 98 SER A CA 1
ATOM 773 C C . SER A 1 98 ? 4.898 -8.039 -15.094 1 98.69 98 SER A C 1
ATOM 775 O O . SER A 1 98 ? 6.008 -8.141 -15.625 1 98.69 98 SER A O 1
ATOM 777 N N . LEU A 1 99 ? 4.664 -8.164 -13.812 1 98.81 99 LEU A N 1
ATOM 778 C CA . LEU A 1 99 ? 5.711 -8.438 -12.836 1 98.81 99 LEU A CA 1
ATOM 779 C C . LEU A 1 99 ? 5.398 -9.695 -12.039 1 98.81 99 LEU A C 1
ATOM 781 O O . LEU A 1 99 ? 4.434 -9.727 -11.266 1 98.81 99 LEU A O 1
ATOM 785 N N . PHE A 1 100 ? 6.195 -10.719 -12.227 1 98.88 100 PHE A N 1
ATOM 786 C CA . PHE A 1 100 ? 6.094 -11.977 -11.5 1 98.88 100 PHE A CA 1
ATOM 787 C C . PHE A 1 100 ? 7.059 -11.992 -10.32 1 98.88 100 PHE A C 1
ATOM 789 O O . PHE A 1 100 ? 7.898 -11.102 -10.18 1 98.88 100 PHE A O 1
ATOM 796 N N . TRP A 1 101 ? 6.887 -13.055 -9.422 1 98.56 101 TRP A N 1
ATOM 797 C CA . TRP A 1 101 ? 7.824 -13.102 -8.305 1 98.56 101 TRP A CA 1
ATOM 798 C C . TRP A 1 101 ? 7.879 -14.5 -7.695 1 98.56 101 TRP A C 1
ATOM 800 O O . TRP A 1 101 ? 6.961 -15.297 -7.883 1 98.56 101 TRP A O 1
ATOM 810 N N . GLU A 1 102 ? 8.961 -14.766 -7.082 1 96.69 102 GLU A N 1
ATOM 811 C CA . GLU A 1 102 ? 9.18 -15.953 -6.266 1 96.69 102 GLU A CA 1
ATOM 812 C C . GLU A 1 102 ? 9.922 -15.609 -4.98 1 96.69 102 GLU A C 1
ATOM 814 O O . GLU A 1 102 ? 11.07 -15.156 -5.023 1 96.69 102 GLU A O 1
ATOM 819 N N . GLU A 1 103 ? 9.258 -15.805 -3.867 1 94.56 103 GLU A N 1
ATOM 820 C CA . GLU A 1 103 ? 9.805 -15.602 -2.527 1 94.56 103 GLU A CA 1
ATOM 821 C C . GLU A 1 103 ? 10.211 -14.148 -2.312 1 94.56 103 GLU A C 1
ATOM 823 O O . GLU A 1 103 ? 11.203 -13.875 -1.634 1 94.56 103 GLU A O 1
ATOM 828 N N . THR A 1 104 ? 9.555 -13.195 -3.012 1 97.12 104 THR A N 1
ATOM 829 C CA . THR A 1 104 ? 9.891 -11.781 -2.922 1 97.12 104 THR A CA 1
ATOM 830 C C . THR A 1 104 ? 8.625 -10.93 -2.873 1 97.12 104 THR A C 1
ATOM 832 O O . THR A 1 104 ? 8.617 -9.789 -3.344 1 97.12 104 THR A O 1
ATOM 835 N N . LYS A 1 105 ? 7.562 -11.453 -2.371 1 95.56 105 LYS A N 1
ATOM 836 C CA . LYS A 1 105 ? 6.258 -10.805 -2.455 1 95.56 105 LYS A CA 1
ATOM 837 C C . LYS A 1 105 ? 6.32 -9.367 -1.953 1 95.56 105 LYS A C 1
ATOM 839 O O . LYS A 1 105 ? 5.945 -8.438 -2.668 1 95.56 105 LYS A O 1
ATOM 844 N N . ASP A 1 106 ? 6.832 -9.227 -0.708 1 92.75 106 ASP A N 1
ATOM 845 C CA . ASP A 1 106 ? 6.844 -7.902 -0.093 1 92.75 106 ASP A CA 1
ATOM 846 C C . ASP A 1 106 ? 7.645 -6.91 -0.936 1 92.75 106 ASP A C 1
ATOM 848 O O . ASP A 1 106 ? 7.188 -5.793 -1.192 1 92.75 106 ASP A O 1
ATOM 852 N N . PHE A 1 107 ? 8.773 -7.371 -1.318 1 96.19 107 PHE A N 1
ATOM 853 C CA . PHE A 1 107 ? 9.617 -6.488 -2.117 1 96.19 107 PHE A CA 1
ATOM 854 C C . PHE A 1 107 ? 8.969 -6.199 -3.467 1 96.19 107 PHE A C 1
ATOM 856 O O . PHE A 1 107 ? 9.031 -5.07 -3.963 1 96.19 107 PHE A O 1
ATOM 863 N N . THR A 1 108 ? 8.445 -7.203 -4.082 1 97.81 108 THR A N 1
ATOM 864 C CA . THR A 1 108 ? 7.781 -7.066 -5.375 1 97.81 108 THR A CA 1
ATOM 865 C C . THR A 1 108 ? 6.684 -6.008 -5.309 1 97.81 108 THR A C 1
ATOM 867 O O . THR A 1 108 ? 6.539 -5.199 -6.227 1 97.81 108 THR A O 1
ATOM 870 N N . HIS A 1 109 ? 5.941 -5.984 -4.273 1 94.94 109 HIS A N 1
ATOM 871 C CA . HIS A 1 109 ? 4.895 -4.98 -4.113 1 94.94 109 HIS A CA 1
ATOM 872 C C . HIS A 1 109 ? 5.484 -3.578 -4.023 1 94.94 109 HIS A C 1
ATOM 874 O O . HIS A 1 109 ? 4.938 -2.633 -4.598 1 94.94 109 HIS A O 1
ATOM 880 N N . ARG A 1 110 ? 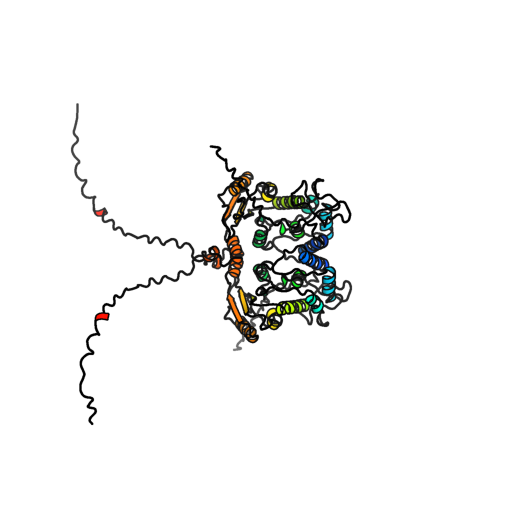6.566 -3.457 -3.324 1 94.19 110 ARG A N 1
ATOM 881 C CA . ARG A 1 110 ? 7.234 -2.162 -3.248 1 94.19 110 ARG A CA 1
ATOM 882 C C . ARG A 1 110 ? 7.742 -1.725 -4.617 1 94.19 110 ARG A C 1
ATOM 884 O O . ARG A 1 110 ? 7.582 -0.565 -5.004 1 94.19 110 ARG A O 1
ATOM 891 N N . LEU A 1 111 ? 8.266 -2.68 -5.254 1 96.62 111 LEU A N 1
ATOM 892 C CA . LEU A 1 111 ? 8.805 -2.393 -6.578 1 96.62 111 LEU A CA 1
ATOM 893 C C . LEU A 1 111 ? 7.699 -1.998 -7.547 1 96.62 111 LEU A C 1
ATOM 89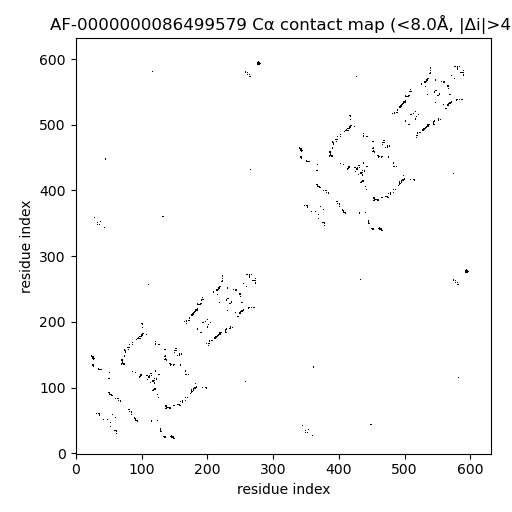5 O O . LEU A 1 111 ? 7.879 -1.091 -8.359 1 96.62 111 LEU A O 1
ATOM 899 N N . ALA A 1 112 ? 6.594 -2.652 -7.445 1 95.19 112 ALA A N 1
ATOM 900 C CA . ALA A 1 112 ? 5.469 -2.404 -8.344 1 95.19 112 ALA A CA 1
ATOM 901 C C . ALA A 1 112 ? 4.863 -1.025 -8.094 1 95.19 112 ALA A C 1
ATOM 903 O O . ALA A 1 112 ? 4.336 -0.397 -9.016 1 95.19 112 ALA A O 1
ATOM 904 N N . ASN A 1 113 ? 4.895 -0.555 -6.867 1 90.81 113 ASN A N 1
ATOM 905 C CA . ASN A 1 113 ? 4.332 0.736 -6.48 1 90.81 113 ASN A CA 1
ATOM 906 C C . ASN A 1 113 ? 2.867 0.851 -6.883 1 90.81 113 ASN A C 1
ATOM 908 O O . ASN A 1 113 ? 2.479 1.8 -7.566 1 90.81 113 ASN A O 1
ATOM 912 N N . ASP A 1 114 ? 2.098 -0.161 -6.473 1 85.88 114 ASP A N 1
ATOM 913 C CA . ASP A 1 114 ? 0.652 -0.197 -6.668 1 85.88 114 ASP A CA 1
ATOM 914 C C . ASP A 1 114 ? 0.293 -0.025 -8.141 1 85.88 114 ASP A C 1
ATOM 916 O O . ASP A 1 114 ? -0.584 0.771 -8.484 1 85.88 114 ASP A O 1
ATOM 920 N N . GLY A 1 115 ? 1.093 -0.578 -8.977 1 85.62 115 GLY A N 1
ATOM 921 C CA . GLY A 1 115 ? 0.778 -0.591 -10.391 1 85.62 115 GLY A CA 1
ATOM 922 C C . GLY A 1 115 ? 1.284 0.635 -11.125 1 85.62 115 GLY A C 1
ATOM 923 O O . GLY A 1 115 ? 0.948 0.849 -12.297 1 85.62 115 GLY A O 1
ATOM 924 N N . LYS A 1 116 ? 1.977 1.428 -10.469 1 87.81 116 LYS A N 1
ATOM 925 C CA . LYS A 1 116 ? 2.504 2.619 -11.125 1 87.81 116 LYS A CA 1
ATOM 926 C C . LYS A 1 116 ? 3.746 2.287 -11.953 1 87.81 116 LYS A C 1
ATOM 928 O O . LYS A 1 116 ? 3.959 2.859 -13.023 1 87.81 116 LYS A O 1
ATOM 933 N N . ARG A 1 117 ? 4.535 1.345 -11.406 1 92.12 117 ARG A N 1
ATOM 934 C CA . ARG A 1 117 ? 5.734 0.936 -12.141 1 92.12 117 ARG A CA 1
ATOM 935 C C . ARG A 1 117 ? 5.5 -0.373 -12.883 1 92.12 117 ARG A C 1
ATOM 937 O O . ARG A 1 117 ? 5.812 -0.48 -14.07 1 92.12 117 ARG A O 1
ATOM 944 N N . TYR A 1 118 ? 5.035 -1.339 -12.164 1 96.69 118 TYR A N 1
ATOM 945 C CA . TYR A 1 118 ? 4.773 -2.672 -12.695 1 96.69 118 TYR A CA 1
ATOM 946 C C . TYR A 1 118 ? 3.459 -3.227 -12.156 1 96.69 118 TYR A C 1
ATOM 948 O O . TYR A 1 118 ? 2.857 -2.645 -11.25 1 96.69 118 TYR A O 1
ATOM 956 N N . VAL A 1 119 ? 3.027 -4.344 -12.789 1 97.44 119 VAL A N 1
ATOM 957 C CA . VAL A 1 119 ? 1.748 -4.938 -12.414 1 97.44 119 VAL A CA 1
ATOM 958 C C . VAL A 1 119 ? 1.958 -6.387 -11.977 1 97.44 119 VAL A C 1
ATOM 960 O O . VAL A 1 119 ? 2.049 -7.281 -12.82 1 97.44 119 VAL A O 1
ATOM 963 N N . PRO A 1 120 ? 2.072 -6.629 -10.703 1 98.12 120 PRO A N 1
ATOM 964 C CA . PRO A 1 120 ? 1.923 -8.008 -10.234 1 98.12 120 PRO A CA 1
ATOM 965 C C . PRO A 1 120 ? 0.466 -8.469 -10.203 1 98.12 120 PRO A C 1
ATOM 967 O O . PRO A 1 120 ? -0.445 -7.648 -10.359 1 98.12 120 PRO A O 1
ATOM 970 N N . ILE A 1 121 ? 0.286 -9.695 -10.023 1 97.62 121 ILE A N 1
ATOM 971 C CA . ILE A 1 121 ? -1.056 -10.266 -10.078 1 97.62 121 ILE A CA 1
ATOM 972 C C . ILE A 1 121 ? -1.921 -9.648 -8.984 1 97.62 121 ILE A C 1
ATOM 974 O O . ILE A 1 121 ? -3.123 -9.453 -9.172 1 97.62 121 ILE A O 1
ATOM 978 N N . GLU A 1 122 ? -1.314 -9.25 -7.895 1 96.94 122 GLU A N 1
ATOM 979 C CA . GLU A 1 122 ? -2.043 -8.695 -6.758 1 96.94 122 GLU A CA 1
ATOM 980 C C . GLU A 1 122 ? -2.574 -7.301 -7.07 1 96.94 122 GLU A C 1
ATOM 982 O O . GLU A 1 122 ? -3.408 -6.77 -6.332 1 96.94 122 GLU A O 1
ATOM 987 N N . SER A 1 123 ? -2.07 -6.715 -8.156 1 95.5 123 SER A N 1
ATOM 988 C CA . SER A 1 123 ? -2.578 -5.41 -8.57 1 95.5 123 SER A CA 1
ATOM 989 C C . SER A 1 123 ? -3.854 -5.551 -9.391 1 95.5 123 SER A C 1
ATOM 991 O O . SER A 1 123 ? -4.57 -4.57 -9.609 1 95.5 123 SER A O 1
ATOM 993 N N . THR A 1 124 ? -4.102 -6.676 -9.93 1 96.06 124 THR A N 1
ATOM 994 C CA . THR A 1 124 ? -5.352 -6.938 -10.641 1 96.06 124 THR A CA 1
ATOM 995 C C . THR A 1 124 ? -6.508 -7.09 -9.656 1 96.06 124 THR A C 1
ATOM 997 O O . THR A 1 124 ? -6.289 -7.301 -8.461 1 96.06 124 THR A O 1
ATOM 1000 N N . LEU A 1 125 ? -7.719 -7.008 -10.188 1 96.19 125 LEU A N 1
ATOM 1001 C CA . LEU A 1 125 ? -8.883 -7.098 -9.312 1 96.19 125 LEU A CA 1
ATOM 1002 C C . LEU A 1 125 ? -8.891 -8.422 -8.562 1 96.19 125 LEU A C 1
ATOM 1004 O O . LEU A 1 125 ? -9.047 -8.445 -7.336 1 96.19 125 LEU A O 1
ATOM 1008 N N . ILE A 1 126 ? -8.695 -9.508 -9.266 1 96.44 126 ILE A N 1
ATOM 1009 C CA . ILE A 1 126 ? -8.828 -10.828 -8.656 1 96.44 126 ILE A CA 1
ATOM 1010 C C . ILE A 1 126 ? -7.711 -11.055 -7.645 1 96.44 126 ILE A C 1
ATOM 1012 O O . ILE A 1 126 ? -7.941 -11.602 -6.566 1 96.44 126 ILE A O 1
ATOM 1016 N N . GLY A 1 127 ? -6.469 -10.641 -8.031 1 96.88 127 GLY A N 1
ATOM 1017 C CA . GLY A 1 127 ? -5.379 -10.734 -7.074 1 96.88 127 GLY A CA 1
ATOM 1018 C C . GLY A 1 127 ? -5.562 -9.828 -5.871 1 96.88 127 GLY A C 1
ATOM 1019 O O . GLY A 1 127 ? -5.27 -10.227 -4.738 1 96.88 127 GLY A O 1
ATOM 1020 N N . TYR A 1 128 ? -6.109 -8.688 -6.125 1 96.44 128 TYR A N 1
ATOM 1021 C CA . TYR A 1 128 ? -6.289 -7.672 -5.094 1 96.44 128 TYR A CA 1
ATOM 1022 C C . TYR A 1 128 ? -7.289 -8.133 -4.039 1 96.44 128 TYR A C 1
ATOM 1024 O O . TYR A 1 128 ? -7.035 -8.008 -2.84 1 96.44 128 TYR A O 1
ATOM 1032 N N . VAL A 1 129 ? -8.352 -8.695 -4.398 1 97.94 129 VAL A N 1
ATOM 1033 C CA . VAL A 1 129 ? -9.422 -9.016 -3.461 1 97.94 129 VAL A CA 1
ATOM 1034 C C . VAL A 1 129 ? -9.031 -10.227 -2.615 1 97.94 129 VAL A C 1
ATOM 1036 O O . VAL A 1 129 ? -9.5 -10.383 -1.487 1 97.94 129 VAL A O 1
ATOM 1039 N N . ALA A 1 130 ? -8.102 -11.047 -3.115 1 97.94 130 ALA A N 1
ATOM 1040 C CA . ALA A 1 130 ? -7.777 -12.305 -2.445 1 97.94 130 ALA A CA 1
ATOM 1041 C C . ALA A 1 130 ? -6.469 -12.195 -1.668 1 97.94 130 ALA A C 1
ATOM 1043 O O . ALA A 1 130 ? -6.148 -13.07 -0.858 1 97.94 130 ALA A O 1
ATOM 1044 N N . ASP A 1 131 ? -5.809 -11.117 -1.854 1 97 131 ASP A N 1
ATOM 1045 C CA . ASP A 1 131 ? -4.441 -10.977 -1.36 1 97 131 ASP A CA 1
ATOM 1046 C C . ASP A 1 131 ? -4.387 -11.133 0.158 1 97 131 ASP A C 1
ATOM 1048 O O . ASP A 1 131 ? -5.145 -10.477 0.879 1 97 131 ASP A O 1
ATOM 1052 N N . ASP A 1 132 ? -3.539 -12.109 0.629 1 96.19 132 ASP A N 1
ATOM 1053 C CA . ASP A 1 132 ? -3.203 -12.344 2.031 1 96.19 132 ASP A CA 1
ATOM 1054 C C . ASP A 1 132 ? -4.395 -12.906 2.797 1 96.19 132 ASP A C 1
ATOM 1056 O O . ASP A 1 132 ? -4.414 -12.891 4.027 1 96.19 132 ASP A O 1
ATOM 1060 N N . LEU A 1 133 ? -5.379 -13.391 2.133 1 97.62 133 LEU A N 1
ATOM 1061 C CA . LEU A 1 133 ? -6.512 -14.047 2.783 1 97.62 133 LEU A CA 1
ATOM 1062 C C . LEU A 1 133 ? -6.301 -15.555 2.863 1 97.62 133 LEU A C 1
ATOM 1064 O O . LEU A 1 133 ? -5.586 -16.125 2.039 1 97.62 133 LEU A O 1
ATOM 1068 N N . THR A 1 134 ? -6.871 -16.109 3.9 1 96.56 134 THR A N 1
ATOM 1069 C CA . THR A 1 134 ? -6.961 -17.562 4.039 1 96.56 134 THR A CA 1
ATOM 1070 C C . THR A 1 134 ? -8.414 -18.016 3.967 1 96.56 134 THR A C 1
ATOM 1072 O O . THR A 1 134 ? -9.297 -17.406 4.582 1 96.56 134 THR A O 1
ATOM 1075 N N . TRP A 1 135 ? -8.609 -19.047 3.182 1 95.62 135 TRP A N 1
ATOM 1076 C CA . TRP A 1 135 ? -9.977 -19.562 3.125 1 95.62 135 TRP A CA 1
ATOM 1077 C C . TRP A 1 135 ? -9.977 -21.078 2.91 1 95.62 135 TRP A C 1
ATOM 1079 O O . TRP A 1 135 ? -9.047 -21.625 2.322 1 95.62 135 TRP A O 1
ATOM 1089 N N . CYS A 1 136 ? -10.914 -21.703 3.469 1 94.62 136 CYS A N 1
ATOM 1090 C CA . CYS A 1 136 ? -11.211 -23.109 3.281 1 94.62 136 CYS A CA 1
ATOM 1091 C C . CYS A 1 136 ? -12.633 -23.438 3.725 1 94.62 136 CYS A C 1
ATOM 1093 O O . CYS A 1 136 ? -13.242 -22.688 4.484 1 94.62 136 CYS A O 1
ATOM 1095 N N . GLY A 1 137 ? -13.133 -24.469 3.121 1 93.12 137 GLY A N 1
ATOM 1096 C CA . GLY A 1 137 ? -14.523 -24.812 3.361 1 93.12 137 GLY A CA 1
ATOM 1097 C C . GLY A 1 137 ? -14.695 -25.969 4.34 1 93.12 137 GLY A C 1
ATOM 1098 O O . GLY A 1 137 ? -13.711 -26.531 4.816 1 93.12 137 GLY A O 1
ATOM 1099 N N . GLN A 1 138 ? -15.859 -26.125 4.734 1 93 138 GLN A N 1
ATOM 1100 C CA . GLN A 1 138 ? -16.359 -27.297 5.449 1 93 138 GLN A CA 1
ATOM 1101 C C . GLN A 1 138 ? -17.766 -27.656 5.004 1 93 138 GLN A C 1
ATOM 1103 O O . GLN A 1 138 ? -18.484 -26.812 4.453 1 93 138 GLN A O 1
ATOM 1108 N N . THR A 1 139 ? -18.047 -28.875 5.227 1 92.88 139 THR A N 1
ATOM 1109 C CA . THR A 1 139 ? -19.344 -29.359 4.73 1 92.88 139 THR A CA 1
ATOM 1110 C C . THR A 1 139 ? -20.484 -28.844 5.59 1 92.88 139 THR A C 1
ATOM 1112 O O . THR A 1 139 ? -21.609 -28.672 5.105 1 92.88 139 THR A O 1
ATOM 1115 N N . SER A 1 140 ? -20.25 -28.625 6.824 1 94.75 140 SER A N 1
ATOM 1116 C CA . SER A 1 140 ? -21.281 -28.156 7.75 1 94.75 140 SER A CA 1
ATOM 1117 C C . SER A 1 140 ? -21.406 -26.625 7.715 1 94.75 140 SER A C 1
ATOM 1119 O O . SER A 1 140 ? -20.484 -25.938 7.266 1 94.75 140 SER A O 1
ATOM 1121 N N . ALA A 1 141 ? -22.562 -26.188 8.18 1 94.38 141 ALA A N 1
ATOM 1122 C CA . ALA A 1 141 ? -22.75 -24.734 8.281 1 94.38 141 ALA A CA 1
ATOM 1123 C C . ALA A 1 141 ? -21.703 -24.109 9.188 1 94.38 141 ALA A C 1
ATOM 1125 O O . ALA A 1 141 ? -21.328 -24.688 10.219 1 94.38 141 ALA A O 1
ATOM 1126 N N . PRO A 1 142 ? -21.188 -22.938 8.742 1 95.25 142 PRO A N 1
ATOM 1127 C CA . PRO A 1 142 ? -21.641 -22.016 7.699 1 95.25 142 PRO A CA 1
ATOM 1128 C C . PRO A 1 142 ? -20.953 -22.25 6.359 1 95.25 142 PRO A C 1
ATOM 1130 O O . PRO A 1 142 ? -21 -21.391 5.473 1 95.25 142 PRO A O 1
ATOM 1133 N N . GLY A 1 143 ? -20.312 -23.344 6.223 1 96.25 143 GLY A N 1
ATOM 1134 C CA . GLY A 1 143 ? -19.641 -23.719 4.984 1 96.25 143 GLY A CA 1
ATOM 1135 C C . GLY A 1 143 ? -18.203 -23.234 4.902 1 96.25 143 GLY A C 1
ATOM 1136 O O . GLY A 1 143 ? -17.469 -23.609 3.982 1 96.25 143 GLY A O 1
ATOM 1137 N N . ILE A 1 144 ? -17.859 -22.359 5.785 1 96.75 144 ILE A N 1
ATOM 1138 C CA . ILE A 1 144 ? -16.5 -21.859 5.902 1 96.75 144 ILE A CA 1
ATOM 1139 C C . ILE A 1 144 ? -15.852 -22.406 7.172 1 96.75 144 ILE A C 1
ATOM 1141 O O . ILE A 1 144 ? -16.469 -22.406 8.242 1 96.75 144 ILE A O 1
ATOM 1145 N N . ASN A 1 145 ? -14.656 -22.953 7.113 1 96.06 145 ASN A N 1
ATOM 1146 C CA . ASN A 1 145 ? -13.961 -23.469 8.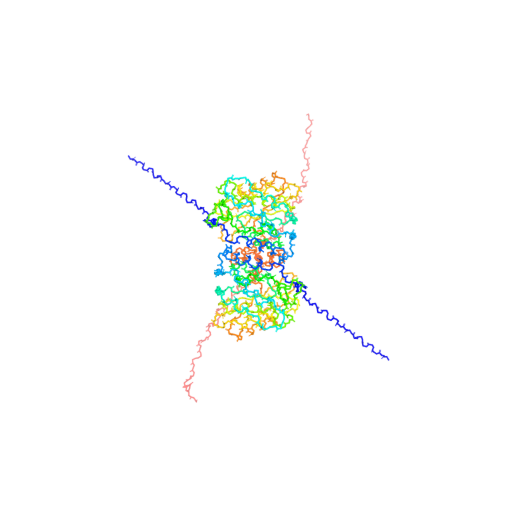289 1 96.06 145 ASN A CA 1
ATOM 1147 C C . ASN A 1 145 ? -13.086 -22.406 8.938 1 96.06 145 ASN A C 1
ATOM 1149 O O . ASN A 1 145 ? -11.945 -22.188 8.516 1 96.06 145 ASN A O 1
ATOM 1153 N N . PHE A 1 146 ? -13.594 -21.766 9.961 1 96.56 146 PHE A N 1
ATOM 1154 C CA . PHE A 1 146 ? -12.883 -20.688 10.633 1 96.56 146 PHE A CA 1
ATOM 1155 C C . PHE A 1 146 ? -11.961 -21.234 11.711 1 96.56 146 PHE A C 1
ATOM 1157 O O . PHE A 1 146 ? -11.242 -20.484 12.367 1 96.56 146 PHE A O 1
ATOM 1164 N N . THR A 1 147 ? -11.898 -22.562 11.828 1 94.94 147 THR A N 1
ATOM 1165 C CA . THR A 1 147 ? -11.125 -23.172 12.906 1 94.94 147 THR A CA 1
ATOM 1166 C C . THR A 1 147 ? -9.812 -23.75 12.375 1 94.94 147 THR A C 1
ATOM 1168 O O . THR A 1 147 ? -8.781 -23.656 13.031 1 94.94 147 THR A O 1
ATOM 1171 N N . TYR A 1 148 ? -9.914 -24.359 11.148 1 93.81 148 TYR A N 1
ATOM 1172 C CA . TYR A 1 148 ? -8.711 -25 10.633 1 93.81 148 TYR A CA 1
ATOM 1173 C C . TYR A 1 148 ? -8.75 -25.094 9.109 1 93.81 148 TYR A C 1
ATOM 1175 O O . TYR A 1 148 ? -9.711 -25.594 8.539 1 93.81 148 TYR A O 1
ATOM 1183 N N . CYS A 1 149 ? -7.73 -24.594 8.547 1 94.88 149 CYS A N 1
ATOM 1184 C CA . CYS A 1 149 ? -7.488 -24.797 7.125 1 94.88 149 CYS A CA 1
ATOM 1185 C C . CYS A 1 149 ? -6.223 -25.625 6.898 1 94.88 149 CYS A C 1
ATOM 1187 O O . CYS A 1 149 ? -5.223 -25.422 7.59 1 94.88 149 CYS A O 1
ATOM 1189 N N . PRO A 1 150 ? -6.281 -26.547 5.914 1 92.31 150 PRO A N 1
ATOM 1190 C CA . PRO A 1 150 ? -5.035 -27.234 5.582 1 92.31 150 PRO A CA 1
ATOM 1191 C C . PRO A 1 150 ? -3.936 -26.281 5.121 1 92.31 150 PRO A C 1
ATOM 1193 O O . PRO A 1 150 ? -4.23 -25.234 4.539 1 92.31 150 PRO A O 1
ATOM 1196 N N . PRO A 1 151 ? -2.707 -26.672 5.422 1 90.88 151 PRO A N 1
ATOM 1197 C CA . PRO A 1 151 ? -1.613 -25.828 4.918 1 90.88 151 PRO A CA 1
ATOM 1198 C C . PRO A 1 151 ? -1.637 -25.688 3.398 1 90.88 151 PRO A C 1
ATOM 1200 O O . PRO A 1 151 ? -2.105 -26.578 2.693 1 90.88 151 PRO A O 1
ATOM 1203 N N . TYR A 1 152 ? -1.141 -24.609 3.01 1 87.88 152 TYR A N 1
ATOM 1204 C CA . TYR A 1 152 ? -1.078 -24.25 1.597 1 87.88 152 TYR A CA 1
ATOM 1205 C C . TYR A 1 152 ? -0.381 -25.344 0.793 1 87.88 152 TYR A C 1
ATOM 1207 O O . TYR A 1 152 ? 0.704 -25.797 1.164 1 87.88 152 TYR A O 1
ATOM 1215 N N . HIS A 1 153 ? -1 -25.828 -0.242 1 87.25 153 HIS A N 1
ATOM 1216 C CA . HIS A 1 153 ? -0.479 -26.828 -1.167 1 87.25 153 HIS A CA 1
ATOM 1217 C C . HIS A 1 153 ? -0.159 -28.125 -0.446 1 87.25 153 HIS A C 1
ATOM 1219 O O . HIS A 1 153 ? 0.763 -28.859 -0.836 1 87.25 153 HIS A O 1
ATOM 1225 N N . SER A 1 154 ? -0.882 -28.5 0.552 1 87.44 154 SER A N 1
ATOM 1226 C CA . SER A 1 154 ? -0.56 -29.656 1.384 1 87.44 154 SER A CA 1
ATOM 1227 C C . SER A 1 154 ? -1.308 -30.906 0.916 1 87.44 154 SER A C 1
ATOM 1229 O O . SER A 1 154 ? -0.99 -32.031 1.335 1 87.44 154 SER A O 1
ATOM 1231 N N . CYS A 1 155 ? -2.287 -30.703 0.138 1 86.69 155 CYS A N 1
ATOM 1232 C CA . CYS A 1 155 ? -3.078 -31.844 -0.339 1 86.69 155 CYS A CA 1
ATOM 1233 C C . CYS A 1 155 ? -3.576 -31.594 -1.758 1 86.69 155 CYS A C 1
ATOM 1235 O O . CYS A 1 155 ? -3.387 -30.516 -2.309 1 86.69 155 CYS A O 1
ATOM 1237 N N . SER A 1 156 ? -4.133 -32.625 -2.291 1 82.31 156 SER A N 1
ATOM 1238 C CA . SER A 1 156 ? -4.648 -32.531 -3.652 1 82.31 156 SER A CA 1
ATOM 1239 C C . SER A 1 156 ? -5.801 -31.531 -3.736 1 82.31 156 SER A C 1
ATOM 1241 O O . SER A 1 156 ? -6.68 -31.516 -2.871 1 82.31 156 SER A O 1
ATOM 1243 N N . ASN A 1 157 ? -5.699 -30.656 -4.715 1 82.69 157 ASN A N 1
ATOM 1244 C CA . ASN A 1 157 ? -6.746 -29.672 -4.996 1 82.69 157 ASN A CA 1
ATOM 1245 C C . ASN A 1 157 ? -7.043 -28.797 -3.773 1 82.69 157 ASN A C 1
ATOM 1247 O O . ASN A 1 157 ? -8.203 -28.609 -3.412 1 82.69 157 ASN A O 1
ATOM 1251 N N . GLU A 1 158 ? -6.02 -28.547 -3.074 1 89.06 158 GLU A N 1
ATOM 1252 C CA . GLU A 1 158 ? -6.184 -27.594 -1.982 1 89.06 158 GLU A CA 1
ATOM 1253 C C . GLU A 1 158 ? -6.723 -26.25 -2.494 1 89.06 158 GLU A C 1
ATOM 1255 O O . GLU A 1 158 ? -6.188 -25.688 -3.451 1 89.06 158 GLU A O 1
ATOM 1260 N N . VAL A 1 159 ? -7.75 -25.672 -1.874 1 91.06 159 VAL A N 1
ATOM 1261 C CA . VAL A 1 159 ? -8.641 -24.672 -2.463 1 91.06 159 VAL A CA 1
ATOM 1262 C C . VAL A 1 159 ? -7.871 -23.375 -2.699 1 91.06 159 VAL A C 1
ATOM 1264 O O . VAL A 1 159 ? -8.062 -22.719 -3.723 1 91.06 159 VAL A O 1
ATOM 1267 N N . MET A 1 160 ? -7.078 -22.906 -1.782 1 92.88 160 MET A N 1
ATOM 1268 C CA . MET A 1 160 ? -6.355 -21.656 -1.988 1 92.88 160 MET A CA 1
ATOM 1269 C C . MET A 1 160 ? -5.301 -21.812 -3.082 1 92.88 160 MET A C 1
ATOM 1271 O O . MET A 1 160 ? -5.125 -20.922 -3.91 1 92.88 160 MET A O 1
ATOM 1275 N N . PHE A 1 161 ? -4.645 -22.969 -3.027 1 92.31 161 PHE A N 1
ATOM 1276 C CA . PHE A 1 161 ? -3.641 -23.25 -4.047 1 92.31 161 PHE A CA 1
ATOM 1277 C C . PHE A 1 161 ? -4.27 -23.266 -5.434 1 92.31 161 PHE A C 1
ATOM 1279 O O . PHE A 1 161 ? -3.74 -22.672 -6.371 1 92.31 161 PHE A O 1
ATOM 1286 N N . ASP A 1 162 ? -5.391 -23.891 -5.535 1 91.75 162 ASP A N 1
ATOM 1287 C CA . ASP A 1 162 ? -6.094 -23.969 -6.812 1 91.75 162 ASP A CA 1
ATOM 1288 C C . ASP A 1 162 ? -6.461 -22.578 -7.328 1 91.75 162 ASP A C 1
ATOM 1290 O O . ASP A 1 162 ? -6.418 -22.328 -8.531 1 91.75 162 ASP A O 1
ATOM 1294 N N . PHE A 1 163 ? -6.906 -21.766 -6.449 1 94.12 163 PHE A N 1
ATOM 1295 C CA . PHE A 1 163 ? -7.246 -20.406 -6.836 1 94.12 163 PHE A CA 1
ATOM 1296 C C . PHE A 1 163 ? -6.035 -19.688 -7.43 1 94.12 163 PHE A C 1
ATOM 1298 O O . PHE A 1 163 ? -6.117 -19.125 -8.523 1 94.12 163 PHE A O 1
ATOM 1305 N N . TRP A 1 164 ? -4.941 -19.734 -6.73 1 94.75 164 TRP A N 1
ATOM 1306 C CA . TRP A 1 164 ? -3.764 -18.984 -7.156 1 94.75 164 TRP A CA 1
ATOM 1307 C C . TRP A 1 164 ? -3.148 -19.609 -8.406 1 94.75 164 TRP A C 1
ATOM 1309 O O . TRP A 1 164 ? -2.58 -18.891 -9.242 1 94.75 164 TRP A O 1
ATOM 1319 N N . VAL A 1 165 ? -3.297 -20.891 -8.562 1 93.56 165 VAL A N 1
ATOM 1320 C CA . VAL A 1 165 ? -2.875 -21.516 -9.805 1 93.56 165 VAL A CA 1
ATOM 1321 C C . VAL A 1 165 ? -3.697 -20.969 -10.969 1 93.56 165 VAL A C 1
ATOM 1323 O O . VAL A 1 165 ? -3.143 -20.578 -11.992 1 93.56 165 VAL A O 1
ATOM 1326 N N . ALA A 1 166 ? -5.004 -20.922 -10.758 1 93.94 166 ALA A N 1
ATOM 1327 C CA . ALA A 1 166 ? -5.887 -20.422 -11.805 1 93.94 166 ALA A CA 1
ATOM 1328 C C . ALA A 1 166 ? -5.605 -18.953 -12.102 1 93.94 166 ALA A C 1
ATOM 1330 O O . ALA A 1 166 ? -5.535 -18.547 -13.266 1 93.94 166 ALA A O 1
ATOM 1331 N N . ALA A 1 167 ? -5.484 -18.156 -11.062 1 95.62 167 ALA A N 1
ATOM 1332 C CA . ALA A 1 167 ? -5.207 -16.719 -11.227 1 95.62 167 ALA A CA 1
ATOM 1333 C C . ALA A 1 167 ? -3.861 -16.5 -11.906 1 95.62 167 ALA A C 1
ATOM 1335 O O . ALA A 1 1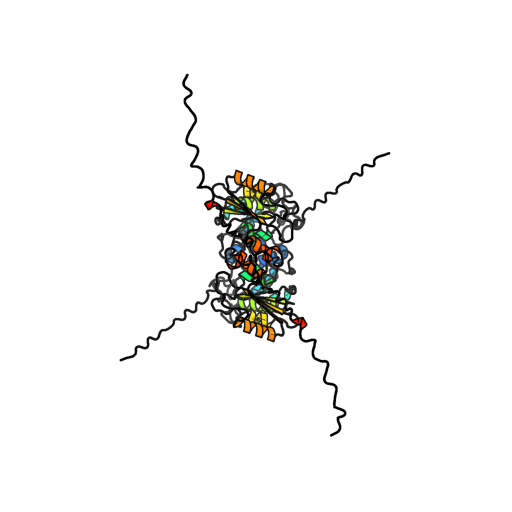67 ? -3.744 -15.664 -12.797 1 95.62 167 ALA A O 1
ATOM 1336 N N . SER A 1 168 ? -2.895 -17.266 -11.5 1 96.44 168 SER A N 1
ATOM 1337 C CA . SER A 1 168 ? -1.553 -17.141 -12.062 1 96.44 168 SER A CA 1
ATOM 1338 C C . SER A 1 168 ? -1.529 -17.562 -13.531 1 96.44 168 SER A C 1
ATOM 1340 O O . SER A 1 168 ? -0.833 -16.938 -14.344 1 96.44 168 SER A O 1
ATOM 1342 N N . LYS A 1 169 ? -2.203 -18.609 -13.781 1 95.62 169 LYS A N 1
ATOM 1343 C CA . LYS A 1 169 ? -2.322 -19.031 -15.18 1 95.62 169 LYS A CA 1
ATOM 1344 C C . LYS A 1 169 ? -2.926 -17.922 -16.031 1 95.62 169 LYS A C 1
ATOM 1346 O O . LYS A 1 169 ? -2.41 -17.609 -17.109 1 95.62 169 LYS A O 1
ATOM 1351 N N . TRP A 1 170 ? -4.012 -17.375 -15.578 1 96.12 170 TRP A N 1
ATOM 1352 C CA . TRP A 1 170 ? -4.66 -16.281 -16.281 1 96.12 170 TRP A CA 1
ATOM 1353 C C . TRP A 1 170 ? -3.703 -15.102 -16.453 1 96.12 170 TRP A C 1
ATOM 1355 O O . TRP A 1 170 ? -3.572 -14.57 -17.562 1 96.12 170 TRP A O 1
ATOM 1365 N N . PHE A 1 171 ? -3.043 -14.695 -15.453 1 97.44 171 PHE A N 1
ATOM 1366 C CA . PHE A 1 171 ? -2.133 -13.555 -15.453 1 97.44 171 PHE A CA 1
ATOM 1367 C C . PHE A 1 171 ? -1.024 -13.75 -16.484 1 97.44 171 PHE A C 1
ATOM 1369 O O . PHE A 1 171 ? -0.762 -12.867 -17.297 1 97.44 171 PHE A O 1
ATOM 1376 N N . ALA A 1 172 ? -0.451 -14.922 -16.438 1 98.25 172 ALA A N 1
ATOM 1377 C CA . ALA A 1 172 ? 0.649 -15.234 -17.359 1 98.25 172 ALA A CA 1
ATOM 1378 C C . ALA A 1 172 ? 0.168 -15.273 -18.797 1 98.25 172 ALA A C 1
ATOM 1380 O O . ALA A 1 172 ? 0.82 -14.734 -19.688 1 98.25 172 ALA A O 1
ATOM 1381 N N . SER A 1 173 ? -0.963 -15.836 -18.984 1 96.62 173 SER A N 1
ATOM 1382 C CA . SER A 1 173 ? -1.477 -16 -20.344 1 96.62 173 SER A CA 1
ATOM 1383 C C . SER A 1 173 ? -1.873 -14.664 -20.953 1 96.62 173 SER A C 1
ATOM 1385 O O . SER A 1 173 ? -2.027 -14.555 -22.172 1 96.62 173 SER A O 1
ATOM 1387 N N . HIS A 1 174 ? -1.994 -13.641 -20.141 1 96.81 174 HIS A N 1
ATOM 1388 C CA . HIS A 1 174 ? -2.424 -12.344 -20.656 1 96.81 174 HIS A CA 1
ATOM 1389 C C . HIS A 1 174 ? -1.272 -11.344 -20.641 1 96.81 174 HIS A C 1
ATOM 1391 O O . HIS A 1 174 ? -1.429 -10.203 -21.094 1 96.81 174 HIS A O 1
ATOM 1397 N N . ALA A 1 175 ? -0.181 -11.75 -20.141 1 98.25 175 ALA A N 1
ATOM 1398 C CA . ALA A 1 175 ? 0.999 -10.891 -20.172 1 98.25 175 ALA A CA 1
ATOM 1399 C C . ALA A 1 175 ? 1.473 -10.648 -21.594 1 98.25 175 ALA A C 1
ATOM 1401 O O . ALA A 1 175 ? 1.28 -11.5 -22.469 1 98.25 175 ALA A O 1
ATOM 1402 N N . GLN A 1 176 ? 2.059 -9.43 -21.828 1 98.31 176 GLN A N 1
ATOM 1403 C CA . GLN A 1 176 ? 2.508 -9.055 -23.156 1 98.31 176 GLN A CA 1
ATOM 1404 C C . GLN A 1 176 ? 3.809 -8.258 -23.094 1 98.31 176 GLN A C 1
ATOM 1406 O O . GLN A 1 176 ? 4.043 -7.512 -22.141 1 98.31 176 GLN A O 1
ATOM 1411 N N . GLY A 1 177 ? 4.637 -8.406 -24.203 1 98.62 177 GLY A N 1
ATOM 1412 C CA . GLY A 1 177 ? 5.879 -7.656 -24.297 1 98.62 177 GLY A CA 1
ATOM 1413 C C . GLY A 1 177 ? 6.957 -8.172 -23.359 1 98.62 177 GLY A C 1
ATOM 1414 O O . GLY A 1 177 ? 7.129 -9.383 -23.203 1 98.62 177 GLY A O 1
ATOM 1415 N N . GLU A 1 178 ? 7.652 -7.289 -22.828 1 98.69 178 GLU A N 1
ATOM 1416 C CA . GLU A 1 178 ? 8.672 -7.652 -21.844 1 98.69 178 GLU A CA 1
ATOM 1417 C C . GLU A 1 178 ? 8.055 -7.855 -20.453 1 98.69 178 GLU A C 1
ATOM 1419 O O . GLU A 1 178 ? 7.281 -7.016 -19.984 1 98.69 178 GLU A O 1
ATOM 1424 N N . VAL A 1 179 ? 8.336 -8.953 -19.906 1 98.88 179 VAL A N 1
ATOM 1425 C CA . VAL A 1 179 ? 7.867 -9.234 -18.562 1 98.88 179 VAL A CA 1
ATOM 1426 C C . VAL A 1 179 ? 9.062 -9.398 -17.625 1 98.88 179 VAL A C 1
ATOM 1428 O O . VAL A 1 179 ? 10.203 -9.516 -18.078 1 98.88 179 VAL A O 1
ATOM 1431 N N . ARG A 1 180 ? 8.781 -9.32 -16.328 1 98.88 180 ARG A N 1
ATOM 1432 C CA . ARG A 1 180 ? 9.844 -9.445 -15.336 1 98.88 180 ARG A CA 1
ATOM 1433 C C . ARG A 1 180 ? 9.461 -10.43 -14.242 1 98.88 180 ARG A C 1
ATOM 1435 O O . ARG A 1 180 ? 8.273 -10.641 -13.977 1 98.88 180 ARG A O 1
ATOM 1442 N N . VAL A 1 181 ? 10.469 -11.023 -13.68 1 98.94 181 VAL A N 1
ATOM 1443 C CA . VAL A 1 181 ? 10.289 -11.828 -12.477 1 98.94 181 VAL A CA 1
ATOM 1444 C C . VAL A 1 181 ? 11.297 -11.391 -11.414 1 98.94 181 VAL A C 1
ATOM 1446 O O . VAL A 1 181 ? 12.477 -11.203 -11.703 1 98.94 181 VAL A O 1
ATOM 1449 N N . VAL A 1 182 ? 10.797 -11.125 -10.227 1 98.88 182 VAL A N 1
ATOM 1450 C CA . VAL A 1 182 ? 11.633 -10.766 -9.086 1 98.88 182 VAL A CA 1
ATOM 1451 C C . VAL A 1 182 ? 11.984 -12.016 -8.281 1 98.88 182 VAL A C 1
ATOM 1453 O O . VAL A 1 182 ? 11.094 -12.688 -7.762 1 98.88 182 VAL A O 1
ATOM 1456 N N . LEU A 1 183 ? 13.234 -12.305 -8.195 1 98.25 183 LEU A N 1
ATOM 1457 C CA . LEU A 1 183 ? 13.742 -13.477 -7.5 1 98.25 183 LEU A CA 1
ATOM 1458 C C . LEU A 1 183 ? 14.641 -13.078 -6.332 1 98.25 183 LEU A C 1
ATOM 1460 O O . LEU A 1 183 ? 15.188 -11.969 -6.32 1 98.25 183 LEU A O 1
ATOM 1464 N N . ASN A 1 184 ? 14.766 -14 -5.387 1 97.38 184 ASN A N 1
ATOM 1465 C CA . ASN A 1 184 ? 15.57 -13.734 -4.199 1 97.38 184 ASN A CA 1
ATOM 1466 C C . ASN A 1 184 ? 16.922 -14.445 -4.273 1 97.38 184 ASN A C 1
ATOM 1468 O O . ASN A 1 184 ? 16.984 -15.672 -4.129 1 97.38 184 ASN A O 1
ATOM 1472 N N . GLY A 1 185 ? 17.906 -13.719 -4.434 1 97.44 185 GLY A N 1
ATOM 1473 C CA . GLY A 1 185 ? 19.234 -14.289 -4.539 1 97.44 185 GLY A CA 1
ATOM 1474 C C . GLY A 1 185 ? 19.906 -14.484 -3.191 1 97.44 185 GLY A C 1
ATOM 1475 O O . GLY A 1 185 ? 21.047 -14.977 -3.123 1 97.44 185 GLY A O 1
ATOM 1476 N N . SER A 1 186 ? 19.203 -14.148 -2.082 1 96.69 186 SER A N 1
ATOM 1477 C CA . SER A 1 186 ? 19.797 -14.227 -0.749 1 96.69 186 SER A CA 1
ATOM 1478 C C . SER A 1 186 ? 19.156 -15.336 0.078 1 96.69 186 SER A C 1
ATOM 1480 O O . SER A 1 186 ? 19.406 -15.438 1.282 1 96.69 186 SER A O 1
ATOM 1482 N N . LEU A 1 187 ? 18.297 -16.172 -0.558 1 95.12 187 LEU A N 1
ATOM 1483 C CA . LEU A 1 187 ? 17.672 -17.266 0.179 1 95.12 187 LEU A CA 1
ATOM 1484 C C . LEU A 1 187 ? 18.719 -18.234 0.723 1 95.12 187 LEU A C 1
ATOM 1486 O O . LEU A 1 187 ? 19.609 -18.656 -0.009 1 95.12 187 LEU A O 1
ATOM 1490 N N . PRO A 1 188 ? 18.562 -18.625 1.977 1 89.62 188 PRO A N 1
ATOM 1491 C CA . PRO A 1 188 ? 19.562 -19.516 2.568 1 89.62 188 PRO A CA 1
ATOM 1492 C C . PRO A 1 188 ? 19.672 -20.859 1.843 1 89.62 188 PRO A C 1
ATOM 1494 O O . PRO A 1 188 ? 20.75 -21.438 1.742 1 89.62 188 PRO A O 1
ATOM 1497 N N . ALA A 1 189 ? 18.578 -21.391 1.36 1 83.31 189 ALA A N 1
ATOM 1498 C CA . ALA A 1 189 ? 18.594 -22.672 0.668 1 83.31 189 ALA A CA 1
ATOM 1499 C C . ALA A 1 189 ? 19.297 -22.562 -0.683 1 83.31 189 ALA A C 1
ATOM 1501 O O . ALA A 1 189 ? 19.672 -23.578 -1.279 1 83.31 189 ALA A O 1
ATOM 1502 N N . GLY A 1 190 ? 19.406 -21.328 -1.206 1 81.38 190 GLY A N 1
ATOM 1503 C CA . GLY A 1 190 ? 20.141 -21.094 -2.438 1 81.38 190 GLY A CA 1
ATOM 1504 C C . GLY A 1 190 ? 19.344 -21.453 -3.684 1 81.38 190 GLY A C 1
ATOM 1505 O O . GLY A 1 190 ? 19.922 -21.844 -4.695 1 81.38 190 GLY A O 1
ATOM 1506 N N . VAL A 1 191 ? 18.078 -21.453 -3.654 1 92.81 191 VAL A N 1
ATOM 1507 C CA . VAL A 1 191 ? 17.25 -21.75 -4.824 1 92.81 191 VAL A CA 1
ATOM 1508 C C . VAL A 1 191 ? 16.297 -20.578 -5.09 1 92.81 191 VAL A C 1
ATOM 1510 O O . VAL A 1 191 ? 15.188 -20.547 -4.547 1 92.81 191 VAL A O 1
ATOM 1513 N N . ALA A 1 192 ? 16.734 -19.719 -5.953 1 96.44 192 ALA A N 1
ATOM 1514 C CA . ALA A 1 192 ? 15.922 -18.547 -6.277 1 96.44 192 ALA A CA 1
ATOM 1515 C C . ALA A 1 192 ? 14.773 -18.922 -7.215 1 96.44 192 ALA A C 1
ATOM 1517 O O . ALA A 1 192 ? 13.68 -18.359 -7.121 1 96.44 192 ALA A O 1
ATOM 1518 N N . TYR A 1 193 ? 15.117 -19.891 -8.047 1 97 193 TYR A N 1
ATOM 1519 C CA . TYR A 1 193 ? 14.148 -20.422 -9 1 97 193 TYR A CA 1
ATOM 1520 C C . TYR A 1 193 ? 13.891 -21.906 -8.758 1 97 193 TYR A C 1
ATOM 1522 O O . TYR A 1 193 ? 14.695 -22.75 -9.148 1 97 193 TYR A O 1
ATOM 1530 N N . GLY A 1 194 ? 12.742 -22.156 -8.078 1 93.88 194 GLY A N 1
ATOM 1531 C CA . GLY A 1 194 ? 12.344 -23.547 -7.871 1 93.88 194 GLY A CA 1
ATOM 1532 C C . GLY A 1 194 ? 11.422 -24.062 -8.953 1 93.88 194 GLY A C 1
ATOM 1533 O O . GLY A 1 194 ? 10.359 -23.484 -9.203 1 93.88 194 GLY A O 1
ATOM 1534 N N . ARG A 1 195 ? 11.695 -25.172 -9.461 1 91.69 195 ARG A N 1
ATOM 1535 C CA . ARG A 1 195 ? 10.938 -25.703 -10.594 1 91.69 195 ARG A CA 1
ATOM 1536 C C . ARG A 1 195 ? 9.531 -26.109 -10.164 1 91.69 195 ARG A C 1
ATOM 1538 O O . ARG A 1 195 ? 8.633 -26.25 -10.992 1 91.69 195 ARG A O 1
ATOM 1545 N N . ASN A 1 196 ? 9.375 -26.281 -8.867 1 90.12 196 ASN A N 1
ATOM 1546 C CA . ASN A 1 196 ? 8.055 -26.688 -8.375 1 90.12 196 ASN A CA 1
ATOM 1547 C C . ASN A 1 196 ? 7.25 -25.484 -7.898 1 90.12 196 ASN A C 1
ATOM 1549 O O . ASN A 1 196 ? 6.121 -25.625 -7.434 1 90.12 196 ASN A O 1
ATOM 1553 N N . SER A 1 197 ? 7.777 -24.328 -8.109 1 93.44 197 SER A N 1
ATOM 1554 C CA . SER A 1 197 ? 7.078 -23.109 -7.707 1 93.44 197 SER A CA 1
ATOM 1555 C C . SER A 1 197 ? 5.934 -22.781 -8.664 1 93.44 197 SER A C 1
ATOM 1557 O O . SER A 1 197 ? 5.879 -23.312 -9.773 1 93.44 197 SER A O 1
ATOM 1559 N N . VAL A 1 198 ? 5.027 -21.953 -8.164 1 95.44 198 VAL A N 1
ATOM 1560 C CA . VAL A 1 198 ? 3.924 -21.5 -9.008 1 95.44 198 VAL A CA 1
ATOM 1561 C C . VAL A 1 198 ? 4.469 -20.734 -10.211 1 95.44 198 VAL A C 1
ATOM 1563 O O . VAL A 1 198 ? 3.967 -20.891 -11.328 1 95.44 198 VAL A O 1
ATOM 1566 N N . PHE A 1 199 ? 5.543 -19.984 -10.055 1 98.12 199 PHE A N 1
ATOM 1567 C CA . PHE A 1 199 ? 6.113 -19.25 -11.18 1 98.12 199 PHE A CA 1
ATOM 1568 C C . PHE A 1 199 ? 6.609 -20.219 -12.258 1 98.12 199 PHE A C 1
ATOM 1570 O O . PHE A 1 199 ? 6.238 -20.094 -13.43 1 98.12 199 PHE A O 1
ATOM 1577 N N . ALA A 1 200 ? 7.34 -21.156 -11.812 1 97.5 200 ALA A N 1
ATOM 1578 C CA . ALA A 1 200 ? 7.957 -22.062 -12.781 1 97.5 200 ALA A CA 1
ATOM 1579 C C . ALA A 1 200 ? 6.914 -22.953 -13.445 1 97.5 200 ALA A C 1
ATOM 1581 O O . ALA A 1 200 ? 6.84 -23.031 -14.672 1 97.5 200 ALA A O 1
ATOM 1582 N N . SER A 1 201 ? 6.109 -23.562 -12.648 1 96.12 201 SER A N 1
ATOM 1583 C CA . SER A 1 201 ? 5.266 -24.656 -13.133 1 96.12 201 SER A CA 1
ATOM 1584 C C . SER A 1 201 ? 3.992 -24.125 -13.773 1 96.12 201 SER A C 1
ATOM 1586 O O . SER A 1 201 ? 3.367 -24.797 -14.586 1 96.12 201 SER A O 1
ATOM 1588 N N . VAL A 1 202 ? 3.629 -22.906 -13.375 1 97.19 202 VAL A N 1
ATOM 1589 C CA . VAL A 1 202 ? 2.357 -22.391 -13.883 1 97.19 202 VAL A CA 1
ATOM 1590 C C . VAL A 1 202 ? 2.6 -21.141 -14.719 1 97.19 202 VAL A C 1
ATOM 1592 O O . VAL A 1 202 ? 2.291 -21.125 -15.914 1 97.19 202 VAL A O 1
ATOM 1595 N N . GLU A 1 203 ? 3.178 -20.125 -14.172 1 98.62 203 GLU A N 1
ATOM 1596 C CA . GLU A 1 203 ? 3.273 -18.844 -14.844 1 98.62 203 GLU A CA 1
ATOM 1597 C C . GLU A 1 203 ? 4.199 -18.922 -16.062 1 98.62 203 GLU A C 1
ATOM 1599 O O . GLU A 1 203 ? 3.789 -18.641 -17.188 1 98.62 203 GLU A O 1
ATOM 1604 N N . LEU A 1 204 ? 5.367 -19.391 -15.805 1 98.69 204 LEU A N 1
ATOM 1605 C CA . LEU A 1 204 ? 6.312 -19.5 -16.906 1 98.69 204 LEU A CA 1
ATOM 1606 C C . LEU A 1 204 ? 5.762 -20.406 -18 1 98.69 204 LEU A C 1
ATOM 1608 O O . LEU A 1 204 ? 5.852 -20.062 -19.188 1 98.69 204 LEU A O 1
ATOM 1612 N N . ALA A 1 205 ? 5.18 -21.5 -17.625 1 97.62 205 ALA A N 1
ATOM 1613 C CA . ALA A 1 205 ? 4.645 -22.484 -18.562 1 97.62 205 ALA A CA 1
ATOM 1614 C C . ALA A 1 205 ? 3.549 -21.859 -19.422 1 97.62 205 ALA A C 1
ATOM 1616 O O . ALA A 1 205 ? 3.312 -22.312 -20.547 1 97.62 205 ALA A O 1
ATOM 1617 N N . ASN A 1 206 ? 2.916 -20.797 -18.953 1 97.88 206 ASN A N 1
ATOM 1618 C CA . ASN A 1 206 ? 1.758 -20.266 -19.672 1 97.88 206 ASN A CA 1
ATOM 1619 C C . ASN A 1 206 ? 2.062 -18.922 -20.312 1 97.88 206 ASN A C 1
ATOM 1621 O O . ASN A 1 206 ? 1.16 -18.25 -20.828 1 97.88 206 ASN A O 1
ATOM 1625 N N . LEU A 1 207 ? 3.285 -18.438 -20.234 1 98.75 207 LEU A N 1
ATOM 1626 C CA . LEU A 1 207 ? 3.686 -17.297 -21.062 1 98.75 207 LEU A CA 1
ATOM 1627 C C . LEU A 1 207 ? 3.584 -17.656 -22.547 1 98.75 207 LEU A C 1
ATOM 1629 O O . LEU A 1 207 ? 4.039 -18.719 -22.969 1 98.75 207 LEU A O 1
ATOM 1633 N N . ARG A 1 208 ? 2.984 -16.797 -23.297 1 98.19 208 ARG A N 1
ATOM 1634 C CA . ARG A 1 208 ? 2.746 -17.094 -24.703 1 98.19 208 ARG A CA 1
ATOM 1635 C C . ARG A 1 208 ? 3.895 -16.578 -25.578 1 98.19 208 ARG A C 1
ATOM 1637 O O . ARG A 1 208 ? 4.105 -15.375 -25.688 1 98.19 208 ARG A O 1
ATOM 1644 N N . SER A 1 209 ? 4.512 -17.562 -26.156 1 96.5 209 SER A N 1
ATOM 1645 C CA . SER A 1 209 ? 5.574 -17.219 -27.109 1 96.5 209 SER A CA 1
ATOM 1646 C C . SER A 1 209 ? 5.062 -16.312 -28.219 1 96.5 209 SER A C 1
ATOM 1648 O O . SER A 1 209 ? 3.961 -16.531 -28.734 1 96.5 209 SER A O 1
ATOM 1650 N N . GLY A 1 210 ? 5.859 -15.406 -28.688 1 97 210 GLY A N 1
ATOM 1651 C CA . GLY A 1 210 ? 5.445 -14.469 -29.719 1 97 210 GLY A CA 1
ATOM 1652 C C . GLY A 1 210 ? 4.738 -13.25 -29.172 1 97 210 GLY A C 1
ATOM 1653 O O . GLY A 1 210 ? 4.766 -12.18 -29.781 1 97 210 GLY A O 1
ATOM 1654 N N . ILE A 1 211 ? 4.031 -13.422 -28.109 1 98.38 211 ILE A N 1
ATOM 1655 C CA . ILE A 1 211 ? 3.355 -12.305 -27.453 1 98.38 211 ILE A CA 1
ATOM 1656 C C . ILE A 1 211 ? 4.258 -11.719 -26.359 1 98.38 211 ILE A C 1
ATOM 1658 O O . ILE A 1 211 ? 4.438 -10.5 -26.281 1 98.38 211 ILE A O 1
ATOM 1662 N N . VAL A 1 212 ? 4.734 -12.594 -25.547 1 98.81 212 VAL A N 1
ATOM 1663 C CA . VAL A 1 212 ? 5.812 -12.219 -24.656 1 98.81 212 VAL A CA 1
ATOM 1664 C C . VAL A 1 212 ? 7.156 -12.336 -25.359 1 98.81 212 VAL A C 1
ATOM 1666 O O . VAL A 1 212 ? 7.504 -13.406 -25.875 1 98.81 212 VAL A O 1
ATOM 1669 N N . THR A 1 213 ? 7.902 -11.25 -25.391 1 98.62 213 THR A N 1
ATOM 1670 C CA . THR A 1 213 ? 9.086 -11.203 -26.234 1 98.62 213 THR A CA 1
ATOM 1671 C C . THR A 1 213 ? 10.352 -11.375 -25.406 1 98.62 213 THR A C 1
ATOM 1673 O O . THR A 1 213 ? 11.391 -11.789 -25.938 1 98.62 213 THR A O 1
ATOM 1676 N N . LYS A 1 214 ? 10.234 -11.062 -24.141 1 98.88 214 LYS A N 1
ATOM 1677 C CA . LYS A 1 214 ? 11.422 -11.117 -23.281 1 98.88 214 LYS A CA 1
ATOM 1678 C C . LYS A 1 214 ? 11.031 -11.281 -21.812 1 98.88 214 LYS A C 1
ATOM 1680 O O . LYS A 1 214 ? 10.062 -10.688 -21.359 1 98.88 214 LYS A O 1
ATOM 1685 N N . LEU A 1 215 ? 11.75 -12.078 -21.141 1 98.94 215 LEU A N 1
ATOM 1686 C CA . LEU A 1 215 ? 11.68 -12.18 -19.672 1 98.94 215 LEU A CA 1
ATOM 1687 C C . LEU A 1 215 ? 12.984 -11.719 -19.031 1 98.94 215 LEU A C 1
ATOM 1689 O O . LEU A 1 215 ? 14.055 -12.227 -19.359 1 98.94 215 LEU A O 1
ATOM 1693 N N . THR A 1 216 ? 12.914 -10.688 -18.219 1 98.88 216 THR A N 1
ATOM 1694 C CA . THR A 1 216 ? 14.062 -10.227 -17.438 1 98.88 216 THR A CA 1
ATOM 1695 C C . THR A 1 216 ? 13.922 -10.641 -15.977 1 98.88 216 THR A C 1
ATOM 1697 O O . THR A 1 216 ? 12.945 -10.273 -15.32 1 98.88 216 THR A O 1
ATOM 1700 N N . ALA A 1 217 ? 14.875 -11.398 -15.492 1 98.75 217 ALA A N 1
ATOM 1701 C CA . ALA A 1 217 ? 14.93 -11.727 -14.062 1 98.75 217 ALA A CA 1
ATOM 1702 C C . ALA A 1 217 ? 15.609 -10.609 -13.281 1 98.75 217 ALA A C 1
ATOM 1704 O O . ALA A 1 217 ? 16.719 -10.188 -13.609 1 98.75 217 ALA A O 1
ATOM 1705 N N . LEU A 1 218 ? 14.914 -10.062 -12.336 1 98.75 218 LEU A N 1
ATOM 1706 C CA . LEU A 1 218 ? 15.492 -9.164 -11.344 1 98.75 218 LEU A CA 1
ATOM 1707 C C . LEU A 1 218 ? 15.906 -9.93 -10.094 1 98.75 218 LEU A C 1
ATOM 1709 O O . LEU A 1 218 ? 15.062 -10.266 -9.258 1 98.75 218 LEU A O 1
ATOM 1713 N N . LEU A 1 219 ? 17.141 -10.273 -10.047 1 98.5 219 LEU A N 1
ATOM 1714 C CA . LEU A 1 219 ? 17.672 -11.023 -8.914 1 98.5 219 LEU A CA 1
ATOM 1715 C C . LEU A 1 219 ? 18.062 -10.078 -7.777 1 98.5 219 LEU A C 1
ATOM 1717 O O . LEU A 1 219 ? 19.062 -9.359 -7.875 1 98.5 219 LEU A O 1
ATOM 1721 N N . VAL A 1 220 ? 17.312 -10.141 -6.715 1 98.31 220 VAL A N 1
ATOM 1722 C CA . VAL A 1 220 ? 17.469 -9.211 -5.598 1 98.31 220 VAL A CA 1
ATOM 1723 C C . VAL A 1 220 ? 18.375 -9.82 -4.539 1 98.31 220 VAL A C 1
ATOM 1725 O O . VAL A 1 220 ? 18.172 -10.953 -4.098 1 98.31 220 VAL A O 1
ATOM 1728 N N . HIS A 1 221 ? 19.359 -9.07 -4.145 1 97.12 221 HIS A N 1
ATOM 1729 C CA . HIS A 1 221 ? 20.219 -9.398 -3.016 1 97.12 221 HIS A CA 1
ATOM 1730 C C . HIS A 1 221 ? 19.969 -8.461 -1.84 1 97.12 221 HIS A C 1
ATOM 1732 O O . HIS A 1 221 ? 20.141 -7.246 -1.965 1 97.12 221 HIS A O 1
ATOM 1738 N N . ASP A 1 222 ? 19.578 -9.094 -0.745 1 96.12 222 ASP A N 1
ATOM 1739 C CA . ASP A 1 222 ? 19.469 -8.289 0.471 1 96.12 222 ASP A CA 1
ATOM 1740 C C . ASP A 1 222 ? 20.812 -7.668 0.835 1 96.12 222 ASP A C 1
ATOM 1742 O O . ASP A 1 222 ? 21.859 -8.312 0.703 1 96.12 222 ASP A O 1
ATOM 1746 N N . LEU A 1 223 ? 20.734 -6.484 1.391 1 95.31 223 LEU A N 1
ATOM 1747 C CA . LEU A 1 223 ? 21.969 -5.75 1.652 1 95.31 223 LEU A CA 1
ATOM 1748 C C . LEU A 1 223 ? 22.688 -6.316 2.867 1 95.31 223 LEU A C 1
ATOM 1750 O O . LEU A 1 223 ? 23.906 -6.152 3.004 1 95.31 223 LEU A O 1
ATOM 1754 N N . ASP A 1 224 ? 21.984 -6.926 3.705 1 93.75 224 ASP A N 1
ATOM 1755 C CA . ASP A 1 224 ? 22.562 -7.391 4.961 1 93.75 224 ASP A CA 1
ATOM 1756 C C . ASP A 1 224 ? 22.672 -8.914 4.988 1 93.75 224 ASP A C 1
ATOM 1758 O O . ASP A 1 224 ? 22.844 -9.508 6.055 1 93.75 224 ASP A O 1
ATOM 1762 N N . LYS A 1 225 ? 22.484 -9.562 3.881 1 95.19 225 LYS A N 1
ATOM 1763 C CA . LYS A 1 225 ? 22.562 -11.016 3.781 1 95.19 225 LYS A CA 1
ATOM 1764 C C . LYS A 1 225 ? 23.547 -11.438 2.695 1 95.19 225 LYS A C 1
ATOM 1766 O O . LYS A 1 225 ? 23.844 -10.672 1.778 1 95.19 225 LYS A O 1
ATOM 1771 N N . PRO A 1 226 ? 24.016 -12.625 2.809 1 94.94 226 PRO A N 1
ATOM 1772 C CA . PRO A 1 226 ? 24.938 -13.109 1.775 1 94.94 226 PRO A CA 1
ATOM 1773 C C . PRO A 1 226 ? 24.25 -13.32 0.428 1 94.94 226 PRO A C 1
ATOM 1775 O O . PRO A 1 226 ? 23.062 -13.633 0.38 1 94.94 226 PRO A O 1
ATOM 1778 N N . LYS A 1 227 ? 25.031 -13.141 -0.587 1 94.94 227 LYS A N 1
ATOM 1779 C CA . LYS A 1 227 ? 24.594 -13.484 -1.934 1 94.94 227 LYS A CA 1
ATOM 1780 C C . LYS A 1 227 ? 24.703 -14.992 -2.18 1 94.94 227 LYS A C 1
ATOM 1782 O O . LYS A 1 227 ? 25.797 -15.516 -2.348 1 94.94 227 LYS A O 1
ATOM 1787 N N . MET A 1 228 ? 23.594 -15.625 -2.18 1 96.12 228 MET A N 1
ATOM 1788 C CA . MET A 1 228 ? 23.594 -17.078 -2.266 1 96.12 228 MET A CA 1
ATOM 1789 C C . MET A 1 228 ? 23.578 -17.547 -3.719 1 96.12 228 MET A C 1
ATOM 1791 O O . MET A 1 228 ? 24.188 -18.562 -4.059 1 96.12 228 MET A O 1
ATOM 1795 N N . GLU A 1 229 ? 22.859 -16.844 -4.582 1 96.38 229 GLU A N 1
ATOM 1796 C CA . GLU A 1 229 ? 22.828 -17.125 -6.016 1 96.38 229 GLU A CA 1
ATOM 1797 C C . GLU A 1 229 ? 23.078 -15.875 -6.84 1 96.38 229 GLU A C 1
ATOM 1799 O O . GLU A 1 229 ? 22.781 -14.758 -6.395 1 96.38 229 GLU A O 1
ATOM 1804 N N . THR A 1 230 ? 23.672 -16.094 -7.973 1 96.62 230 THR A N 1
ATOM 1805 C CA . THR A 1 230 ? 23.906 -15.039 -8.953 1 96.62 230 THR A CA 1
ATOM 1806 C C . THR A 1 230 ? 23.266 -15.391 -10.297 1 96.62 230 THR A C 1
ATOM 1808 O O . THR A 1 230 ? 22.734 -16.5 -10.461 1 96.62 230 THR A O 1
ATOM 1811 N N . CYS A 1 231 ? 23.312 -14.469 -11.227 1 97.44 231 CYS A N 1
ATOM 1812 C CA . CYS A 1 231 ? 22.719 -14.695 -12.539 1 97.44 231 CYS A CA 1
ATOM 1813 C C . CYS A 1 231 ? 23.422 -15.828 -13.266 1 97.44 231 CYS A C 1
ATOM 1815 O O . CYS A 1 231 ? 22.859 -16.422 -14.188 1 97.44 231 CYS A O 1
ATOM 1817 N N . GLY A 1 232 ? 24.562 -16.141 -12.789 1 93.81 232 GLY A N 1
ATOM 1818 C CA . GLY A 1 232 ? 25.328 -17.203 -13.422 1 93.81 232 GLY A CA 1
ATOM 1819 C C . GLY A 1 232 ? 25.328 -18.484 -12.617 1 93.81 232 GLY A C 1
ATOM 1820 O O . GLY A 1 232 ? 26.141 -19.391 -12.867 1 93.81 232 GLY A O 1
ATOM 1821 N N . SER A 1 233 ? 24.422 -18.5 -11.656 1 88.44 233 SER A N 1
ATOM 1822 C CA . SER A 1 233 ? 24.422 -19.656 -10.766 1 88.44 233 SER A CA 1
ATOM 1823 C C . SER A 1 233 ? 23.25 -20.594 -11.07 1 88.44 233 SER A C 1
ATOM 1825 O O . SER A 1 233 ? 22.391 -20.266 -11.898 1 88.44 233 SER A O 1
ATOM 1827 N N . GLN A 1 234 ? 23.172 -21.828 -10.359 1 86.19 234 GLN A N 1
ATOM 1828 C CA . GLN A 1 234 ? 22.469 -23.078 -10.609 1 86.19 234 GLN A CA 1
ATOM 1829 C C . GLN A 1 234 ? 21.016 -22.812 -10.984 1 86.19 234 GLN A C 1
ATOM 1831 O O . GLN A 1 234 ? 20.641 -22.891 -12.164 1 86.19 234 GLN A O 1
ATOM 1836 N N . SER A 1 235 ? 20.156 -22.234 -10.109 1 95.69 235 SER A N 1
ATOM 1837 C CA . SER A 1 235 ? 18.734 -22.219 -10.445 1 95.69 235 SER A CA 1
ATOM 1838 C C . SER A 1 235 ? 18.438 -21.172 -11.516 1 95.69 235 SER A C 1
ATOM 1840 O O . SER A 1 235 ? 17.469 -21.297 -12.258 1 95.69 235 SER A O 1
ATOM 1842 N N . LEU A 1 236 ? 19.344 -20.188 -11.664 1 97.75 236 LEU A N 1
ATOM 1843 C CA . LEU A 1 236 ? 19.141 -19.172 -12.68 1 97.75 236 LEU A CA 1
ATOM 1844 C C . LEU A 1 236 ? 19.516 -19.688 -14.062 1 97.75 236 LEU A C 1
ATOM 1846 O O . LEU A 1 236 ? 18.969 -19.219 -15.07 1 97.75 236 LEU A O 1
ATOM 1850 N N . LEU A 1 237 ? 20.453 -20.625 -14.07 1 97.19 237 LEU A N 1
ATOM 1851 C CA . LEU A 1 237 ? 20.75 -21.281 -15.336 1 97.19 237 LEU A CA 1
ATOM 1852 C C . LEU A 1 237 ? 19.578 -22.125 -15.797 1 97.19 237 LEU A C 1
ATOM 1854 O O . LEU A 1 237 ? 19.266 -22.188 -16.984 1 97.19 237 LEU A O 1
ATOM 1858 N N . ASP A 1 238 ? 19.016 -22.781 -14.852 1 97.5 238 ASP A N 1
ATOM 1859 C CA . ASP A 1 238 ? 17.812 -23.547 -15.164 1 97.5 238 ASP A CA 1
ATOM 1860 C C . ASP A 1 238 ? 16.719 -22.625 -15.703 1 97.5 238 ASP A C 1
ATOM 1862 O O . ASP A 1 238 ? 16.047 -22.953 -16.688 1 97.5 238 ASP A O 1
ATOM 1866 N N . LEU A 1 239 ? 16.531 -21.484 -15.047 1 98.44 239 LEU A N 1
ATOM 1867 C CA . LEU A 1 239 ? 15.539 -20.516 -15.5 1 98.44 239 LEU A CA 1
ATOM 1868 C C . LEU A 1 239 ? 15.828 -20.062 -16.922 1 98.44 239 LEU A C 1
ATOM 1870 O O . LEU A 1 239 ? 14.93 -20.031 -17.766 1 98.44 239 LEU A O 1
ATOM 1874 N N . LYS A 1 240 ? 17.016 -19.703 -17.172 1 98.5 240 LYS A N 1
ATOM 1875 C CA . LYS A 1 240 ? 17.406 -19.281 -18.516 1 98.5 240 LYS A CA 1
ATOM 1876 C C . LYS A 1 240 ? 17.062 -20.359 -19.547 1 98.5 240 LYS A C 1
ATOM 1878 O O . LYS A 1 240 ? 16.453 -20.062 -20.578 1 98.5 240 LYS A O 1
ATOM 1883 N N . ALA A 1 241 ? 17.406 -21.547 -19.219 1 98.06 241 ALA A N 1
ATOM 1884 C CA . ALA A 1 241 ? 17.141 -22.656 -20.141 1 98.06 241 ALA A CA 1
ATOM 1885 C C . ALA A 1 241 ? 15.633 -22.812 -20.391 1 98.06 241 ALA A C 1
ATOM 1887 O O . ALA A 1 241 ? 15.203 -22.984 -21.531 1 98.06 241 ALA A O 1
ATOM 1888 N N . ASP A 1 242 ? 14.898 -22.797 -19.312 1 98.25 242 ASP A N 1
ATOM 1889 C CA . ASP A 1 242 ? 13.453 -22.969 -19.422 1 98.25 242 ASP A CA 1
ATOM 1890 C C . ASP A 1 242 ? 12.828 -21.844 -20.25 1 98.25 242 ASP A C 1
ATOM 1892 O O . ASP A 1 242 ? 11.906 -22.094 -21.031 1 98.25 242 ASP A O 1
ATOM 1896 N N . VAL A 1 243 ? 13.289 -20.578 -20.094 1 98.75 243 VAL A N 1
ATOM 1897 C CA . VAL A 1 243 ? 12.758 -19.438 -20.812 1 98.75 243 VAL A CA 1
ATOM 1898 C C . VAL A 1 243 ? 13.117 -19.531 -22.297 1 98.75 243 VAL A C 1
ATOM 1900 O O . VAL A 1 243 ? 12.266 -19.344 -23.172 1 98.75 243 VAL A O 1
ATOM 1903 N N . LEU A 1 244 ? 14.336 -19.906 -22.578 1 98.44 244 LEU A N 1
ATOM 1904 C CA . LEU A 1 244 ? 14.797 -20 -23.953 1 98.44 244 LEU A CA 1
ATOM 1905 C C . LEU A 1 244 ? 14.086 -21.141 -24.688 1 98.44 244 LEU A C 1
ATOM 1907 O O . LEU A 1 244 ? 13.836 -21.047 -25.891 1 98.44 244 LEU A O 1
ATOM 1911 N N . ALA A 1 245 ? 13.781 -22.141 -23.969 1 97.94 245 ALA A N 1
ATOM 1912 C CA . ALA A 1 245 ? 13.055 -23.281 -24.547 1 97.94 245 ALA A CA 1
ATOM 1913 C C . ALA A 1 245 ? 11.68 -22.844 -25.047 1 97.94 245 ALA A C 1
ATOM 1915 O O . ALA A 1 245 ? 11.078 -23.5 -25.891 1 97.94 245 ALA A O 1
ATOM 1916 N N . LYS A 1 246 ? 11.188 -21.75 -24.562 1 97.94 246 LYS A N 1
ATOM 1917 C CA . LYS A 1 246 ? 9.906 -21.203 -25 1 97.94 246 LYS A CA 1
ATOM 1918 C C . LYS A 1 246 ? 10.086 -20.188 -26.109 1 97.94 246 LYS A C 1
ATOM 1920 O O . LYS A 1 246 ? 9.125 -19.547 -26.531 1 97.94 246 LYS A O 1
ATOM 1925 N N . ASN A 1 247 ? 11.312 -20.016 -26.5 1 98.06 247 ASN A N 1
ATOM 1926 C CA . ASN A 1 247 ? 11.648 -19.031 -27.516 1 98.06 247 ASN A CA 1
ATOM 1927 C C . ASN A 1 247 ? 11.375 -17.609 -27.031 1 98.06 247 ASN A C 1
ATOM 1929 O O . ASN A 1 247 ? 10.867 -16.781 -27.797 1 98.06 247 ASN A O 1
ATOM 1933 N N . ILE A 1 248 ? 11.547 -17.312 -25.844 1 98.81 248 ILE A N 1
ATOM 1934 C CA . ILE A 1 248 ? 11.484 -15.992 -25.219 1 98.81 248 ILE A CA 1
ATOM 1935 C C . ILE A 1 248 ? 12.898 -15.531 -24.859 1 98.81 248 ILE A C 1
ATOM 1937 O O . ILE A 1 248 ? 13.703 -16.312 -24.344 1 98.81 248 ILE A O 1
ATOM 1941 N N . ALA A 1 249 ? 13.211 -14.32 -25.234 1 98.81 249 ALA A N 1
ATOM 1942 C CA . ALA A 1 249 ? 14.516 -13.781 -24.844 1 98.81 249 ALA A CA 1
ATOM 1943 C C . ALA A 1 249 ? 14.656 -13.695 -23.328 1 98.81 249 ALA A C 1
ATOM 1945 O O . ALA A 1 249 ? 13.664 -13.539 -22.609 1 98.81 249 ALA A O 1
ATOM 1946 N N . PHE A 1 250 ? 15.914 -13.805 -22.859 1 98.69 250 PHE A N 1
ATOM 1947 C CA . PHE A 1 250 ? 16.125 -13.836 -21.422 1 98.69 250 PHE A CA 1
ATOM 1948 C C . PHE A 1 250 ? 17.234 -12.875 -21.016 1 98.69 250 PHE A C 1
ATOM 1950 O O . PHE A 1 250 ? 18.25 -12.773 -21.688 1 98.69 250 PHE A O 1
ATOM 1957 N N . ASP A 1 251 ? 17.031 -12.094 -19.922 1 98.69 251 ASP A N 1
ATOM 1958 C CA . ASP A 1 251 ? 18.047 -11.281 -19.266 1 98.69 251 ASP A CA 1
ATOM 1959 C C . ASP A 1 251 ? 17.969 -11.445 -17.75 1 98.69 251 ASP A C 1
ATOM 1961 O O . ASP A 1 251 ? 16.938 -11.852 -17.203 1 98.69 251 ASP A O 1
ATOM 1965 N N . CYS A 1 252 ? 19.078 -11.273 -17.125 1 98.69 252 CYS A N 1
ATOM 1966 C CA . CYS A 1 252 ? 19.141 -11.328 -15.664 1 98.69 252 CYS A CA 1
ATOM 1967 C C . CYS A 1 252 ? 19.953 -10.164 -15.109 1 98.69 252 CYS A C 1
ATOM 1969 O O . CYS A 1 252 ? 21.078 -9.914 -15.555 1 98.69 252 CYS A O 1
ATOM 1971 N N . LEU A 1 253 ? 19.359 -9.398 -14.203 1 98.5 253 LEU A N 1
ATOM 1972 C CA . LEU A 1 253 ? 20.016 -8.25 -13.578 1 98.5 253 LEU A CA 1
ATOM 1973 C C . LEU A 1 253 ? 20.094 -8.438 -12.062 1 98.5 253 LEU A C 1
ATOM 1975 O O . LEU A 1 253 ? 19.109 -8.828 -11.43 1 98.5 253 LEU A O 1
ATOM 1979 N N . GLU A 1 254 ? 21.234 -8.203 -11.562 1 97.69 254 GLU A N 1
ATOM 1980 C CA . GLU A 1 254 ? 21.422 -8.242 -10.117 1 97.69 254 GLU A CA 1
ATOM 1981 C C . GLU A 1 254 ? 21.328 -6.844 -9.516 1 97.69 254 GLU A C 1
ATOM 1983 O O . GLU A 1 254 ? 22.125 -5.965 -9.844 1 97.69 254 GLU A O 1
ATOM 1988 N N . ASN A 1 255 ? 20.344 -6.629 -8.633 1 97.12 255 ASN A N 1
ATOM 1989 C CA . ASN A 1 255 ? 20.078 -5.363 -7.961 1 97.12 255 ASN A CA 1
ATOM 1990 C C . ASN A 1 255 ? 20.188 -4.184 -8.922 1 97.12 255 ASN A C 1
ATOM 1992 O O . ASN A 1 255 ? 20.953 -3.248 -8.672 1 97.12 255 ASN A O 1
ATOM 1996 N N . PRO A 1 256 ? 19.453 -4.23 -10.055 1 95.81 256 PRO A N 1
ATOM 1997 C CA . PRO A 1 256 ? 19.5 -3.039 -10.898 1 95.81 256 PRO A CA 1
ATOM 1998 C C . PRO A 1 256 ? 19.141 -1.763 -10.141 1 95.81 256 PRO A C 1
ATOM 2000 O O . PRO A 1 256 ? 18.672 -1.83 -9 1 95.81 256 PRO A O 1
ATOM 2003 N N . PRO A 1 257 ? 19.297 -0.607 -10.648 1 93.38 257 PRO A N 1
ATOM 2004 C CA . PRO A 1 257 ? 19.203 0.649 -9.906 1 93.38 257 PRO A CA 1
ATOM 2005 C C . PRO A 1 257 ? 17.875 0.789 -9.164 1 93.38 257 PRO A C 1
ATOM 2007 O O . PRO A 1 257 ? 17.859 1.123 -7.973 1 93.38 257 PRO A O 1
ATOM 2010 N N . GLU A 1 258 ? 16.781 0.528 -9.828 1 93.56 258 GLU A N 1
ATOM 2011 C CA . GLU A 1 258 ? 15.484 0.708 -9.188 1 93.56 258 GLU A CA 1
ATOM 2012 C C . GLU A 1 258 ? 15.336 -0.2 -7.965 1 93.56 258 GLU A C 1
ATOM 2014 O O . GLU A 1 258 ? 14.719 0.181 -6.969 1 93.56 258 GLU A O 1
ATOM 2019 N N . VAL A 1 259 ? 15.906 -1.362 -8.07 1 96.75 259 VAL A N 1
ATOM 2020 C CA . VAL A 1 259 ? 15.891 -2.312 -6.961 1 96.75 259 VAL A CA 1
ATOM 2021 C C . VAL A 1 259 ? 16.828 -1.833 -5.855 1 96.75 259 VAL A C 1
ATOM 2023 O O . VAL A 1 259 ? 16.438 -1.783 -4.684 1 96.75 259 VAL A O 1
ATOM 2026 N N . LYS A 1 260 ? 17.984 -1.483 -6.246 1 95.62 260 LYS A N 1
ATOM 2027 C CA . LYS A 1 260 ? 18.984 -1.034 -5.289 1 95.62 260 LYS A CA 1
ATOM 2028 C C . LYS A 1 26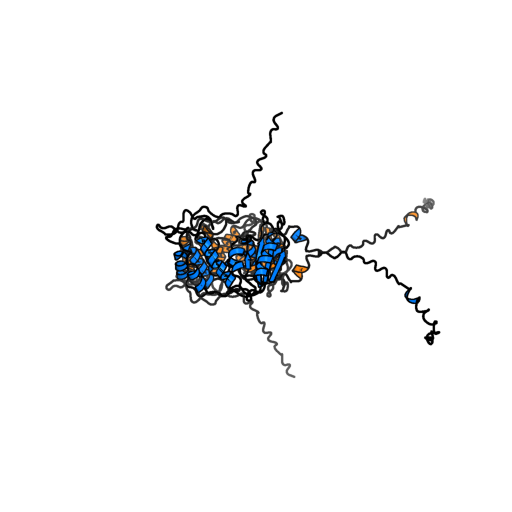0 ? 18.484 0.158 -4.48 1 95.62 260 LYS A C 1
ATOM 2030 O O . LYS A 1 260 ? 18.656 0.206 -3.262 1 95.62 260 LYS A O 1
ATOM 2035 N N . TYR A 1 261 ? 17.906 1.074 -5.195 1 95.69 261 TYR A N 1
ATOM 2036 C CA . TYR A 1 261 ? 17.406 2.264 -4.512 1 95.69 261 TYR A CA 1
ATOM 2037 C C . TYR A 1 261 ? 16.359 1.894 -3.471 1 95.69 261 TYR A C 1
ATOM 2039 O O . TYR A 1 261 ? 16.344 2.445 -2.367 1 95.69 261 TYR A O 1
ATOM 2047 N N . LEU A 1 262 ? 15.508 0.998 -3.811 1 96.31 262 LEU A N 1
ATOM 2048 C CA . LEU A 1 262 ? 14.484 0.583 -2.855 1 96.31 262 LEU A CA 1
ATOM 2049 C C . LEU A 1 262 ? 15.109 -0.123 -1.659 1 96.31 262 LEU A C 1
ATOM 2051 O O . LEU A 1 262 ? 14.703 0.098 -0.517 1 96.31 262 LEU A O 1
ATOM 2055 N N . LEU A 1 263 ? 16.125 -0.946 -1.932 1 96.56 263 LEU A N 1
ATOM 2056 C CA . LEU A 1 263 ? 16.828 -1.607 -0.844 1 96.56 263 LEU A CA 1
ATOM 2057 C C . LEU A 1 263 ? 17.531 -0.586 0.047 1 96.56 263 LEU A C 1
ATOM 2059 O O . LEU A 1 263 ? 17.5 -0.699 1.274 1 96.56 263 LEU A O 1
ATOM 2063 N N . CYS A 1 264 ? 18.062 0.36 -0.529 1 95.25 264 CYS A N 1
ATOM 2064 C CA . CYS A 1 264 ? 18.812 1.378 0.206 1 95.25 264 CYS A CA 1
ATOM 2065 C C . CYS A 1 264 ? 17.875 2.275 0.998 1 95.25 264 CYS A C 1
ATOM 2067 O O . CYS A 1 264 ? 18.234 2.793 2.053 1 95.25 264 CYS A O 1
ATOM 2069 N N . ALA A 1 265 ? 16.703 2.479 0.489 1 93.69 265 ALA A N 1
ATOM 2070 C CA . ALA A 1 265 ? 15.711 3.232 1.253 1 93.69 265 ALA A CA 1
ATOM 2071 C C . ALA A 1 265 ? 15.406 2.549 2.582 1 93.69 265 ALA A C 1
ATOM 2073 O O . ALA A 1 265 ? 15.109 3.215 3.576 1 93.69 265 ALA A O 1
ATOM 2074 N N . ASP A 1 266 ? 15.539 1.277 2.617 1 91.69 266 ASP A N 1
ATOM 2075 C CA . ASP A 1 266 ? 15.258 0.505 3.824 1 91.69 266 ASP A CA 1
ATOM 2076 C C . ASP A 1 266 ? 16.484 0.441 4.738 1 91.69 266 ASP A C 1
ATOM 2078 O O . ASP A 1 266 ? 16.344 0.32 5.957 1 91.69 266 ASP A O 1
ATOM 2082 N N . LEU A 1 267 ? 17.609 0.456 4.125 1 92.75 267 LEU A N 1
ATOM 2083 C CA . LEU A 1 267 ? 18.859 0.404 4.863 1 92.75 267 LEU A CA 1
ATOM 2084 C C . LEU A 1 267 ? 19.844 1.437 4.332 1 92.75 267 LEU A C 1
ATOM 2086 O O . LEU A 1 267 ? 20.891 1.079 3.797 1 92.75 267 LEU A O 1
ATOM 2090 N N . PRO A 1 268 ? 19.516 2.639 4.625 1 90.31 268 PRO A N 1
ATOM 2091 C CA . PRO A 1 268 ? 20.312 3.693 3.998 1 90.31 268 PRO A CA 1
ATOM 2092 C C . PRO A 1 268 ? 21.766 3.695 4.465 1 90.31 268 PRO A C 1
ATOM 2094 O O . PRO A 1 268 ? 22.656 4.199 3.76 1 90.31 268 PRO A O 1
ATOM 2097 N N . GLU A 1 269 ? 22.094 3.127 5.594 1 90.38 269 GLU A N 1
ATOM 2098 C CA . GLU A 1 269 ? 23.438 3.17 6.152 1 90.38 269 GLU A CA 1
ATOM 2099 C C . GLU A 1 269 ? 24.281 2 5.652 1 90.38 269 GLU A C 1
ATOM 2101 O O . GLU A 1 269 ? 25.469 1.911 5.961 1 90.38 269 GLU A O 1
ATOM 2106 N N . SER A 1 270 ? 23.656 1.131 4.895 1 92.25 270 SER A N 1
ATOM 2107 C CA . SER A 1 270 ? 24.422 0.016 4.34 1 92.25 270 SER A CA 1
ATOM 2108 C C . SER A 1 270 ? 25.578 0.512 3.494 1 92.25 270 SER A C 1
ATOM 2110 O O . SER A 1 270 ? 25.438 1.475 2.738 1 92.25 270 SER A O 1
ATOM 2112 N N . PRO A 1 271 ? 26.672 -0.159 3.58 1 89.44 271 PRO A N 1
ATOM 2113 C CA . PRO A 1 271 ? 27.844 0.252 2.791 1 89.44 271 PRO A CA 1
ATOM 2114 C C . PRO A 1 271 ? 27.562 0.278 1.291 1 89.44 271 PRO A C 1
ATOM 2116 O O . PRO A 1 271 ? 28.094 1.128 0.573 1 89.44 271 PRO A O 1
ATOM 2119 N N . GLU A 1 272 ? 26.734 -0.584 0.84 1 89.06 272 GLU A N 1
ATOM 2120 C CA . GLU A 1 272 ? 26.391 -0.662 -0.577 1 89.06 272 GLU A CA 1
ATOM 2121 C C . GLU A 1 272 ? 25.641 0.59 -1.034 1 89.06 272 GLU A C 1
ATOM 2123 O O . GLU A 1 272 ? 25.594 0.891 -2.229 1 89.06 272 GLU A O 1
ATOM 2128 N N . CYS A 1 273 ? 25.062 1.226 -0.096 1 90.88 273 CYS A N 1
ATOM 2129 C CA . CYS A 1 273 ? 24.25 2.393 -0.425 1 90.88 273 CYS A CA 1
ATOM 2130 C C . CYS A 1 273 ? 25.078 3.668 -0.359 1 90.88 273 CYS A C 1
ATOM 2132 O O . CYS A 1 273 ? 24.688 4.699 -0.906 1 90.88 273 CYS A O 1
ATOM 2134 N N . LYS A 1 274 ? 26.156 3.555 0.328 1 80.44 274 LYS A N 1
ATOM 2135 C CA . LYS A 1 274 ? 27.047 4.703 0.479 1 80.44 274 LYS A CA 1
ATOM 2136 C C . LYS A 1 274 ? 28.078 4.75 -0.641 1 80.44 274 LYS A C 1
ATOM 2138 O O . LYS A 1 274 ? 28.594 5.82 -0.975 1 80.44 274 LYS A O 1
ATOM 2143 N N . GLN A 1 275 ? 28.516 3.521 -1.193 1 61.25 275 GLN A N 1
ATOM 2144 C CA . GLN A 1 275 ? 29.578 3.432 -2.195 1 61.25 275 GLN A CA 1
ATOM 2145 C C . GLN A 1 275 ? 29.156 4.09 -3.504 1 61.25 275 GLN A C 1
ATOM 2147 O O . GLN A 1 275 ? 30 4.621 -4.238 1 61.25 275 GLN A O 1
ATOM 2152 N N . ASN A 1 276 ? 28.047 3.752 -4.039 1 50.53 276 ASN A N 1
ATOM 2153 C CA . ASN A 1 276 ? 27.781 4.25 -5.379 1 50.53 276 ASN A CA 1
ATOM 2154 C C . ASN A 1 276 ? 28.031 5.75 -5.488 1 50.53 276 ASN A C 1
ATOM 2156 O O . ASN A 1 276 ? 27.797 6.355 -6.531 1 50.53 276 ASN A O 1
ATOM 2160 N N . ASP A 1 277 ? 28.109 6.488 -4.48 1 41.28 277 ASP A N 1
ATOM 2161 C CA . ASP A 1 277 ? 28.469 7.871 -4.781 1 41.28 277 ASP A CA 1
ATOM 2162 C C . ASP A 1 277 ? 29.766 7.934 -5.578 1 41.28 277 ASP A C 1
ATOM 2164 O O . ASP A 1 277 ? 29.953 8.828 -6.402 1 41.28 277 ASP A O 1
ATOM 2168 N N . CYS A 1 278 ? 30.906 7.301 -5.105 1 37.28 278 CYS A N 1
ATOM 2169 C CA . CYS A 1 278 ? 32.188 7.516 -5.789 1 37.28 278 CYS A CA 1
ATOM 2170 C C . CYS A 1 278 ? 32.375 6.535 -6.941 1 37.28 278 CYS A C 1
ATOM 2172 O O . CYS A 1 278 ? 32.375 5.32 -6.727 1 37.28 278 CYS A O 1
ATOM 2174 N N . GLY A 1 279 ? 31.719 6.543 -8.047 1 33.19 279 GLY A N 1
ATOM 2175 C CA . GLY A 1 279 ? 31.984 5.73 -9.227 1 33.19 279 GLY A CA 1
ATOM 2176 C C . GLY A 1 279 ? 33.438 5.289 -9.32 1 33.19 279 GLY A C 1
ATOM 2177 O O . GLY A 1 279 ? 34.344 5.93 -8.758 1 33.19 279 GLY A O 1
ATOM 2178 N N . ASN A 1 280 ? 33.656 4.07 -9.609 1 32.84 280 ASN A N 1
ATOM 2179 C CA . ASN A 1 280 ? 34.906 3.51 -10.094 1 32.84 280 ASN A CA 1
ATOM 2180 C C . ASN A 1 280 ? 35.594 4.457 -11.07 1 32.84 280 ASN A C 1
ATOM 2182 O O . ASN A 1 280 ? 35.25 4.527 -12.242 1 32.84 280 ASN A O 1
ATOM 2186 N N . LEU A 1 281 ? 36.031 5.664 -10.609 1 32.16 281 LEU A N 1
ATOM 2187 C CA . LEU A 1 281 ? 36.969 6.289 -11.539 1 32.16 281 LEU A CA 1
ATOM 2188 C C . LEU A 1 281 ? 37.969 5.273 -12.07 1 32.16 281 LEU A C 1
ATOM 2190 O O . LEU A 1 281 ? 38.531 4.512 -11.289 1 32.16 281 LEU A O 1
ATOM 2194 N N . PRO A 1 282 ? 37.688 4.766 -13.125 1 30.34 282 PRO A N 1
ATOM 2195 C CA . PRO A 1 282 ? 38.812 3.936 -13.617 1 30.34 282 PRO A CA 1
ATOM 2196 C C . PRO A 1 282 ? 40.188 4.484 -13.234 1 30.34 282 PRO A C 1
ATOM 2198 O O . PRO A 1 282 ? 40.344 5.699 -13.102 1 30.34 282 PRO A O 1
ATOM 2201 N N . PRO A 1 283 ? 40.875 3.803 -12.328 1 30.17 283 PRO A N 1
ATOM 2202 C CA . PRO A 1 283 ? 42.219 4.359 -12.133 1 30.17 283 PRO A CA 1
ATOM 2203 C C . PRO A 1 283 ? 42.781 5.039 -13.383 1 30.17 283 PRO A C 1
ATOM 2205 O O . PRO A 1 283 ? 42.594 4.531 -14.492 1 30.17 283 PRO A O 1
ATOM 2208 N N . TYR A 1 284 ? 42.469 6.328 -13.375 1 27.33 284 TYR A N 1
ATOM 2209 C CA . TYR A 1 284 ? 43.156 6.992 -14.461 1 27.33 284 TYR A CA 1
ATOM 2210 C C . TYR A 1 284 ? 44.562 6.414 -14.633 1 27.33 284 TYR A C 1
ATOM 2212 O O . TYR A 1 284 ? 45.406 6.523 -13.734 1 27.33 284 TYR A O 1
ATOM 2220 N N . ASN A 1 285 ? 44.594 5.227 -15.102 1 23.27 285 ASN A N 1
ATOM 2221 C CA . ASN A 1 285 ? 45.938 4.84 -15.531 1 23.27 285 ASN A CA 1
ATOM 2222 C C . ASN A 1 285 ? 46.688 6.016 -16.141 1 23.27 285 ASN A C 1
ATOM 2224 O O . ASN A 1 285 ? 46.219 6.602 -17.125 1 23.27 285 ASN A O 1
ATOM 2228 N N . ARG A 1 286 ? 47.25 6.898 -15.188 1 24.73 286 ARG A N 1
ATOM 2229 C CA . ARG A 1 286 ? 48.281 7.797 -15.68 1 24.73 286 ARG A CA 1
ATOM 2230 C C . ARG A 1 286 ? 49.031 7.168 -16.844 1 24.73 286 ARG A C 1
ATOM 2232 O O . ARG A 1 286 ? 49.844 6.246 -16.656 1 24.73 286 ARG A O 1
ATOM 2239 N N . GLY A 1 287 ? 48.281 6.797 -17.812 1 21 287 GLY A N 1
ATOM 2240 C CA . GLY A 1 287 ? 49.031 6.41 -19 1 21 287 GLY A CA 1
ATOM 2241 C C . GLY A 1 287 ? 50.188 7.32 -19.297 1 21 287 GLY A C 1
ATOM 2242 O O . GLY A 1 287 ? 50.031 8.539 -19.406 1 21 287 GLY A O 1
ATOM 2243 N N . SER A 1 288 ? 51.344 7.117 -18.5 1 25.95 288 SER A N 1
ATOM 2244 C CA . SER A 1 288 ? 52.656 7.582 -18.969 1 25.95 288 SER A CA 1
ATOM 2245 C C . SER A 1 288 ? 52.688 7.637 -20.484 1 25.95 288 SER A C 1
ATOM 2247 O O . SER A 1 288 ? 52.781 6.602 -21.141 1 25.95 288 SER A O 1
ATOM 2249 N N . GLY A 1 289 ? 51.781 8.359 -21 1 24.36 289 GLY A N 1
ATOM 2250 C CA . GLY A 1 289 ? 52.031 8.656 -22.406 1 24.36 289 GLY A CA 1
ATOM 2251 C C . GLY A 1 289 ? 53.469 9.086 -22.672 1 24.36 289 GLY A C 1
ATOM 2252 O O . GLY A 1 289 ? 53.844 10.219 -22.359 1 24.36 289 GLY A O 1
ATOM 2253 N N . VAL A 1 290 ? 54.438 8.242 -22.234 1 24.2 290 VAL A N 1
ATOM 2254 C CA . VAL A 1 290 ? 55.75 8.398 -22.859 1 24.2 290 VAL A CA 1
ATOM 2255 C C . VAL A 1 290 ? 55.594 8.68 -24.344 1 24.2 290 VAL A C 1
ATOM 2257 O O . VAL A 1 290 ? 55.031 7.863 -25.094 1 24.2 290 VAL A O 1
ATOM 2260 N N . VAL A 1 291 ? 55.281 9.961 -24.594 1 25.77 291 VAL A N 1
ATOM 2261 C CA . VAL A 1 291 ? 55.438 10.484 -25.938 1 25.77 291 VAL A CA 1
ATOM 2262 C C . VAL A 1 291 ? 56.688 9.875 -26.562 1 25.77 291 VAL A C 1
ATOM 2264 O O . VAL A 1 291 ? 57.812 10.172 -26.156 1 25.77 291 VAL A O 1
ATOM 2267 N N . THR A 1 292 ? 56.812 8.562 -26.453 1 23.48 292 THR A N 1
ATOM 2268 C CA . THR A 1 292 ? 58 8.07 -27.172 1 23.48 292 THR A CA 1
ATOM 2269 C C . THR A 1 292 ? 58.031 8.617 -28.594 1 23.48 292 THR A C 1
ATOM 2271 O O . THR A 1 292 ? 57.125 8.391 -29.375 1 23.48 292 THR A O 1
ATOM 2274 N N . GLY A 1 293 ? 58.375 9.953 -28.719 1 23.5 293 GLY A N 1
ATOM 2275 C CA . GLY A 1 293 ? 58.875 10.594 -29.938 1 23.5 293 GLY A CA 1
ATOM 2276 C C . GLY A 1 293 ? 59.625 9.641 -30.828 1 23.5 293 GLY A C 1
ATOM 2277 O O . GLY A 1 293 ? 60.781 9.297 -30.547 1 23.5 293 GLY A O 1
ATOM 2278 N N . SER A 1 294 ? 59.125 8.477 -31.094 1 20.66 294 SER A N 1
ATOM 2279 C CA . SER A 1 294 ? 59.969 7.684 -31.969 1 20.66 294 SER A CA 1
ATOM 2280 C C . SER A 1 294 ? 60.344 8.461 -33.219 1 20.66 294 SER A C 1
ATOM 2282 O O . SER A 1 294 ? 59.469 8.898 -33.969 1 20.66 294 SER A O 1
ATOM 2284 N N . LYS A 1 295 ? 61.375 9.242 -33.219 1 23.95 295 LYS A N 1
ATOM 2285 C CA . LYS A 1 295 ? 62.281 9.75 -34.25 1 23.95 295 LYS A CA 1
ATOM 2286 C C . LYS A 1 295 ? 62.375 8.773 -35.406 1 23.95 295 LYS A C 1
ATOM 2288 O O . LYS A 1 295 ? 63 9.094 -36.438 1 23.95 295 LYS A O 1
ATOM 2293 N N . GLU A 1 296 ? 62.312 7.422 -35.125 1 23.84 296 GLU A N 1
ATOM 2294 C CA . GLU A 1 296 ? 63.031 6.59 -36.094 1 23.84 296 GLU A CA 1
ATOM 2295 C C . GLU A 1 296 ? 62.312 6.559 -37.438 1 23.84 296 GLU A C 1
ATOM 2297 O O . GLU A 1 296 ? 62.625 5.734 -38.281 1 23.84 296 GLU A O 1
ATOM 2302 N N . GLY A 1 297 ? 61.219 7.227 -37.625 1 21.92 297 GLY A N 1
ATOM 2303 C CA . GLY A 1 297 ? 60.719 6.977 -38.969 1 21.92 297 GLY A CA 1
ATOM 2304 C C . GLY A 1 297 ? 61.75 7.348 -40.031 1 21.92 297 GLY A C 1
ATOM 2305 O O . GLY A 1 297 ? 61.406 7.402 -41.219 1 21.92 297 GLY A O 1
ATOM 2306 N N . LEU A 1 298 ? 62.719 8.109 -39.688 1 22.72 298 LEU A N 1
ATOM 2307 C CA . LEU A 1 298 ? 63.562 8.586 -40.781 1 22.72 298 LEU A CA 1
ATOM 2308 C C . LEU A 1 298 ? 64.125 7.414 -41.562 1 22.72 298 LEU A C 1
ATOM 2310 O O . LEU A 1 298 ? 64.688 7.605 -42.656 1 22.72 298 LEU A O 1
ATOM 2314 N N . CYS A 1 299 ? 64.5 6.281 -40.875 1 20.17 299 CYS A N 1
ATOM 2315 C CA . CYS A 1 299 ? 65.625 5.559 -41.469 1 20.17 299 CYS A CA 1
ATOM 2316 C C . CYS A 1 299 ? 65.188 5.004 -42.844 1 20.17 299 CYS A C 1
ATOM 2318 O O . CYS A 1 299 ? 65.938 5.098 -43.812 1 20.17 299 CYS A O 1
ATOM 2320 N N . SER A 1 300 ? 64.375 3.859 -42.906 1 20.8 300 SER A N 1
ATOM 2321 C CA . SER A 1 300 ? 64.688 2.824 -43.875 1 20.8 300 SER A CA 1
ATOM 2322 C C . SER A 1 300 ? 64.188 3.215 -45.25 1 20.8 300 SER A C 1
ATOM 2324 O O . SER A 1 300 ? 63.156 2.689 -45.75 1 20.8 300 SER A O 1
ATOM 2326 N N . ILE A 1 301 ? 63.75 4.344 -45.562 1 22.88 301 ILE A N 1
ATOM 2327 C CA . ILE A 1 301 ? 63.344 4.664 -46.938 1 22.88 301 ILE A CA 1
ATOM 2328 C C . ILE A 1 301 ? 64.5 4.355 -47.875 1 22.88 301 ILE A C 1
ATOM 2330 O O . ILE A 1 301 ? 64.312 4.387 -49.094 1 22.88 301 ILE A O 1
ATOM 2334 N N . LEU A 1 302 ? 65.688 4.23 -47.438 1 19.77 302 LEU A N 1
ATOM 2335 C CA . LEU A 1 302 ? 66.75 4.465 -48.438 1 19.77 302 LEU A CA 1
ATOM 2336 C C . LEU A 1 302 ? 66.75 3.344 -49.5 1 19.77 302 LEU A C 1
ATOM 2338 O O . LEU A 1 302 ? 66.938 3.598 -50.688 1 19.77 302 LEU A O 1
ATOM 2342 N N . LEU A 1 303 ? 66.938 2.057 -49.156 1 19.33 303 LEU A N 1
ATOM 2343 C CA . LEU A 1 303 ? 67.875 1.234 -49.906 1 19.33 303 LEU A CA 1
ATOM 2344 C C . LEU A 1 303 ? 67.188 0.659 -51.156 1 19.33 303 LEU A C 1
ATOM 2346 O O . LEU A 1 303 ? 67.812 -0.089 -51.906 1 19.33 303 LEU A O 1
ATOM 2350 N N . TYR A 1 304 ? 65.938 0.699 -51.5 1 19.16 304 TYR A N 1
ATOM 2351 C CA . TYR A 1 304 ? 65.438 -0.203 -52.5 1 19.16 304 TYR A CA 1
ATOM 2352 C C . TYR A 1 304 ? 66 0.134 -53.875 1 19.16 304 TYR A C 1
ATOM 2354 O O . TYR A 1 304 ? 65.5 -0.357 -54.906 1 19.16 304 TYR A O 1
ATOM 2362 N N . LEU A 1 305 ? 66.812 0.943 -54.344 1 18.8 305 LEU A N 1
ATOM 2363 C CA . LEU A 1 305 ? 66.875 1.264 -55.75 1 18.8 305 LEU A CA 1
ATOM 2364 C C . LEU A 1 305 ? 67.5 0.113 -56.531 1 18.8 305 LEU A C 1
ATOM 2366 O O . LEU A 1 305 ? 67.375 0.032 -57.75 1 18.8 305 LEU A O 1
ATOM 2370 N N . ALA A 1 306 ? 68.5 -0.614 -56.219 1 18.42 306 ALA A N 1
ATOM 2371 C CA . ALA A 1 306 ? 69.5 -0.978 -57.219 1 18.42 306 ALA A CA 1
ATOM 2372 C C . ALA A 1 306 ? 69 -2.121 -58.094 1 18.42 306 ALA A C 1
ATOM 2374 O O . ALA A 1 306 ? 69.25 -2.141 -59.312 1 18.42 306 ALA A O 1
ATOM 2375 N N . LEU A 1 307 ? 68.688 -3.338 -57.812 1 20.09 307 LEU A N 1
ATOM 2376 C CA . LEU A 1 307 ? 69.188 -4.512 -58.5 1 20.09 307 LEU A CA 1
ATOM 2377 C C . LEU A 1 307 ? 68.375 -4.828 -59.75 1 20.09 307 LEU A C 1
ATOM 2379 O O . LEU A 1 307 ? 67.188 -5.176 -59.625 1 20.09 307 LEU A O 1
ATOM 2383 N N . THR A 1 308 ? 68.562 -4.293 -61.094 1 20 308 THR A N 1
ATOM 2384 C CA . THR A 1 308 ? 68 -4.305 -62.438 1 20 308 THR A CA 1
ATOM 2385 C C . THR A 1 308 ? 68.125 -5.676 -63.062 1 20 308 THR A C 1
ATOM 2387 O O . THR A 1 308 ? 67.5 -5.988 -64.062 1 20 308 THR A O 1
ATOM 2390 N N . SER A 1 309 ? 69.188 -6.52 -63.188 1 20.2 309 SER A N 1
ATOM 2391 C CA . SER A 1 309 ? 69.812 -7.137 -64.312 1 20.2 309 SER A CA 1
ATOM 2392 C C . SER A 1 309 ? 68.938 -8.219 -64.938 1 20.2 309 SER A C 1
ATOM 2394 O O . SER A 1 309 ? 68.688 -8.242 -66.125 1 20.2 309 SER A O 1
ATOM 2396 N N . VAL A 1 310 ? 69.125 -9.5 -64.75 1 24.39 310 VAL A N 1
ATOM 2397 C CA . VAL A 1 310 ? 69.25 -10.531 -65.75 1 24.39 310 VAL A CA 1
ATOM 2398 C C . VAL A 1 310 ? 67.875 -10.875 -66.312 1 24.39 310 VAL A C 1
ATOM 2400 O O . VAL A 1 310 ? 67.812 -11.383 -67.438 1 24.39 310 VAL A O 1
ATOM 2403 N N . VAL A 1 311 ? 66.75 -10.695 -66.062 1 21.28 311 VAL A N 1
ATOM 2404 C CA . VAL A 1 311 ? 65.938 -11.891 -66.312 1 21.28 311 VAL A CA 1
ATOM 2405 C C . VAL A 1 311 ? 65.562 -12.016 -67.75 1 21.28 311 VAL A C 1
ATOM 2407 O O . VAL A 1 311 ? 64.438 -11.594 -68.188 1 21.28 311 VAL A O 1
ATOM 2410 N N . ILE A 1 312 ? 66.375 -11.812 -68.688 1 21.75 312 ILE A N 1
ATOM 2411 C CA . ILE A 1 312 ? 66.25 -12.094 -70.125 1 21.75 312 ILE A CA 1
ATOM 2412 C C . ILE A 1 312 ? 65.812 -13.555 -70.312 1 21.75 312 ILE A C 1
ATOM 2414 O O . ILE A 1 312 ? 64.938 -13.859 -71.062 1 21.75 312 ILE A O 1
ATOM 2418 N N . SER A 1 313 ? 66.5 -14.195 -70.125 1 23.33 313 SER A N 1
ATOM 2419 C CA . SER A 1 313 ? 67.312 -13.828 -69 1 23.33 313 SER A CA 1
ATOM 2420 C C . SER A 1 313 ? 66.562 -13.93 -67.688 1 23.33 313 SER A C 1
ATOM 2422 O O . SER A 1 313 ? 67.125 -13.586 -66.625 1 23.33 313 SER A O 1
ATOM 2424 N N . MET A 1 314 ? 65.812 -14.516 -68.125 1 20.33 314 MET A N 1
ATOM 2425 C CA . MET A 1 314 ? 65.312 -15.742 -68.75 1 20.33 314 MET A CA 1
ATOM 2426 C C . MET A 1 314 ? 66.188 -16.188 -69.938 1 20.33 314 MET A C 1
ATOM 2428 O O . MET A 1 314 ? 66.25 -15.477 -70.938 1 20.33 314 MET A O 1
ATOM 2432 N N . GLY A 1 315 ? 67.375 -16.453 -70.438 1 18.28 315 GLY A N 1
ATOM 2433 C CA . GLY A 1 315 ? 67.688 -17.656 -71.25 1 18.28 315 GLY A CA 1
ATOM 2434 C C . GLY A 1 315 ? 67.25 -18.938 -70.5 1 18.28 315 GLY A C 1
ATOM 2435 O O . GLY A 1 315 ? 66.562 -19.766 -71.062 1 18.28 315 GLY A O 1
ATOM 2436 N N . ARG A 1 316 ? 68.125 -19.734 -69.75 1 18.12 316 ARG A N 1
ATOM 2437 C CA . ARG A 1 316 ? 68.562 -21.109 -69.688 1 18.12 316 ARG A CA 1
ATOM 2438 C 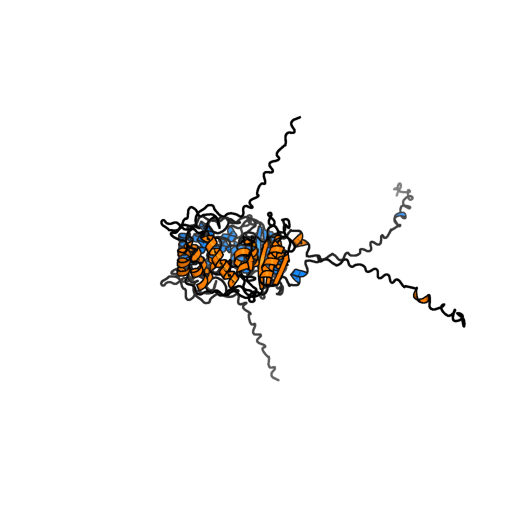C . ARG A 1 316 ? 67.438 -22.062 -69.312 1 18.12 316 ARG A C 1
ATOM 2440 O O . ARG A 1 316 ? 66.625 -21.734 -68.438 1 18.12 316 ARG A O 1
ATOM 2447 N N . MET B 1 1 ? -1.012 65.188 -28.359 1 30.42 1 MET B N 1
ATOM 2448 C CA . MET B 1 1 ? -0.358 63.906 -28.438 1 30.42 1 MET B CA 1
ATOM 2449 C C . MET B 1 1 ? -0.762 63.031 -27.25 1 30.42 1 MET B C 1
ATOM 2451 O O . MET B 1 1 ? -0.448 63.344 -26.109 1 30.42 1 MET B O 1
ATOM 2455 N N . LEU B 1 2 ? -1.978 62.406 -27.344 1 37.72 2 LEU B N 1
ATOM 2456 C CA . LEU B 1 2 ? -2.732 61.562 -26.422 1 37.72 2 LEU B CA 1
ATOM 2457 C C . LEU B 1 2 ? -1.997 60.25 -26.156 1 37.72 2 LEU B C 1
ATOM 2459 O O . LEU B 1 2 ? -1.754 59.469 -27.078 1 37.72 2 LEU B O 1
ATOM 2463 N N . LYS B 1 3 ? -1.012 60.281 -25.172 1 35.47 3 LYS B N 1
ATOM 2464 C CA . LYS B 1 3 ? -0.279 59.125 -24.656 1 35.47 3 LYS B CA 1
ATOM 2465 C C . LYS B 1 3 ? -1.232 58 -24.25 1 35.47 3 LYS B C 1
ATOM 2467 O O . LYS B 1 3 ? -2.1 58.219 -23.391 1 35.47 3 LYS B O 1
ATOM 2472 N N . SER B 1 4 ? -1.596 57.094 -25.156 1 35.31 4 SER B N 1
ATOM 2473 C CA . SER B 1 4 ? -2.338 55.875 -24.953 1 35.31 4 SER B CA 1
ATOM 2474 C C . SER B 1 4 ? -1.659 54.969 -23.906 1 35.31 4 SER B C 1
ATOM 2476 O O . SER B 1 4 ? -0.496 54.594 -24.062 1 35.31 4 SER B O 1
ATOM 2478 N N . VAL B 1 5 ? -1.973 55.188 -22.641 1 34.84 5 VAL B N 1
ATOM 2479 C CA . VAL B 1 5 ? -1.57 54.281 -21.547 1 34.84 5 VAL B CA 1
ATOM 2480 C C . VAL B 1 5 ? -2.033 52.844 -21.859 1 34.84 5 VAL B C 1
ATOM 2482 O O . VAL B 1 5 ? -3.232 52.594 -21.984 1 34.84 5 VAL B O 1
ATOM 2485 N N . LEU B 1 6 ? -1.19 52.062 -22.531 1 32.31 6 LEU B N 1
ATOM 2486 C CA . LEU B 1 6 ? -1.382 50.625 -22.703 1 32.31 6 LEU B CA 1
ATOM 2487 C C . LEU B 1 6 ? -1.495 49.938 -21.344 1 32.31 6 LEU B C 1
ATOM 2489 O O . LEU B 1 6 ? -0.552 49.969 -20.547 1 32.31 6 LEU B O 1
ATOM 2493 N N . MET B 1 7 ? -2.686 50 -20.766 1 30.98 7 MET B N 1
ATOM 2494 C CA . MET B 1 7 ? -2.949 49.188 -19.578 1 30.98 7 MET B CA 1
ATOM 2495 C C . MET B 1 7 ? -2.637 47.719 -19.828 1 30.98 7 MET B C 1
ATOM 2497 O O . MET B 1 7 ? -3.252 47.094 -20.688 1 30.98 7 MET B O 1
ATOM 2501 N N . LEU B 1 8 ? -1.382 47.312 -19.672 1 32.78 8 LEU B N 1
ATOM 2502 C CA . LEU B 1 8 ? -1.031 45.875 -19.625 1 32.78 8 LEU B CA 1
ATOM 2503 C C . LEU B 1 8 ? -1.781 45.188 -18.5 1 32.78 8 LEU B C 1
ATOM 2505 O O . LEU B 1 8 ? -1.537 45.438 -17.328 1 32.78 8 LEU B O 1
ATOM 2509 N N . THR B 1 9 ? -3.043 44.812 -18.703 1 32.78 9 THR B N 1
ATOM 2510 C CA . THR B 1 9 ? -3.73 43.844 -17.844 1 32.78 9 THR B CA 1
ATOM 2511 C C . THR B 1 9 ? -2.947 42.531 -17.75 1 32.78 9 THR B C 1
ATOM 2513 O O . THR B 1 9 ? -2.752 41.844 -18.75 1 32.78 9 THR B O 1
ATOM 2516 N N . SER B 1 10 ? -1.922 42.5 -16.938 1 29.27 10 SER B N 1
ATOM 2517 C CA . SER B 1 10 ? -1.319 41.219 -16.594 1 29.27 10 SER B CA 1
ATOM 2518 C C . SER B 1 10 ? -2.373 40.219 -16.109 1 29.27 10 SER B C 1
ATOM 2520 O O . SER B 1 10 ? -3.033 40.469 -15.102 1 29.27 10 SER B O 1
ATOM 2522 N N . LEU B 1 11 ? -3.008 39.469 -16.984 1 31.69 11 LEU B N 1
ATOM 2523 C CA . LEU B 1 11 ? -3.768 38.25 -16.641 1 31.69 11 LEU B CA 1
ATOM 2524 C C . LEU B 1 11 ? -2.926 37.312 -15.789 1 31.69 11 LEU B C 1
ATOM 2526 O O . LEU B 1 11 ? -1.97 36.719 -16.281 1 31.69 11 LEU B O 1
ATOM 2530 N N . PHE B 1 12 ? -2.771 37.656 -14.523 1 31.09 12 PHE B N 1
ATOM 2531 C CA . PHE B 1 12 ? -2.287 36.656 -13.586 1 31.09 12 PHE B CA 1
ATOM 2532 C C . PHE B 1 12 ? -3.068 35.344 -13.727 1 31.09 12 PHE B C 1
ATOM 2534 O O . PHE B 1 12 ? -4.25 35.281 -13.383 1 31.09 12 PHE B O 1
ATOM 2541 N N . THR B 1 13 ? -2.703 34.469 -14.664 1 29.27 13 THR B N 1
ATOM 2542 C CA . THR B 1 13 ? -3.143 33.094 -14.656 1 29.27 13 THR B CA 1
ATOM 2543 C C . THR B 1 13 ? -2.77 32.406 -13.336 1 29.27 13 THR B C 1
ATOM 2545 O O . THR B 1 13 ? -1.588 32.219 -13.039 1 29.27 13 THR B O 1
ATOM 2548 N N . ILE B 1 14 ? -3.521 32.688 -12.297 1 30.5 14 ILE B N 1
ATOM 2549 C CA . ILE B 1 14 ? -3.486 31.766 -11.164 1 30.5 14 ILE B CA 1
ATOM 2550 C C . ILE B 1 14 ? -3.453 30.328 -11.656 1 30.5 14 ILE B C 1
ATOM 2552 O O . ILE B 1 14 ? -4.398 29.859 -12.289 1 30.5 14 ILE B O 1
ATOM 2556 N N . ILE B 1 15 ? -2.311 29.922 -11.992 1 29.16 15 ILE B N 1
ATOM 2557 C CA . ILE B 1 15 ? -2.158 28.469 -12.07 1 29.16 15 ILE B CA 1
ATOM 2558 C C . ILE B 1 15 ? -2.686 27.828 -10.789 1 29.16 15 ILE B C 1
ATOM 2560 O O . ILE B 1 15 ? -2.07 27.938 -9.727 1 29.16 15 ILE B O 1
ATOM 2564 N N . VAL B 1 16 ? -3.975 27.875 -10.547 1 30.64 16 VAL B N 1
ATOM 2565 C CA . VAL B 1 16 ? -4.57 26.922 -9.617 1 30.64 16 VAL B CA 1
ATOM 2566 C C . VAL B 1 16 ? -3.998 25.516 -9.867 1 30.64 16 VAL B C 1
ATOM 2568 O O . VAL B 1 16 ? -4.133 24.984 -10.969 1 30.64 16 VAL B O 1
ATOM 2571 N N . ASP B 1 17 ? -2.854 25.297 -9.359 1 30.75 17 ASP B N 1
ATOM 2572 C CA . ASP B 1 17 ? -2.502 23.891 -9.203 1 30.75 17 ASP B CA 1
ATOM 2573 C C . ASP B 1 17 ? -3.744 23.047 -8.969 1 30.75 17 ASP B C 1
ATOM 2575 O O . ASP B 1 17 ? -4.523 23.312 -8.055 1 30.75 17 ASP B O 1
ATOM 2579 N N . HIS B 1 18 ? -4.281 22.469 -10.023 1 32.12 18 HIS B N 1
ATOM 2580 C CA . HIS B 1 18 ? -5.25 21.375 -10.031 1 32.12 18 HIS B CA 1
ATOM 2581 C C . HIS B 1 18 ? -4.906 20.328 -8.977 1 32.12 18 HIS B C 1
ATOM 2583 O O . HIS B 1 18 ? -4.148 19.391 -9.242 1 32.12 18 HIS B O 1
ATOM 2589 N N . HIS B 1 19 ? -4.387 20.734 -7.816 1 35 19 HIS B N 1
ATOM 2590 C CA . HIS B 1 19 ? -4.711 19.641 -6.902 1 35 19 HIS B CA 1
ATOM 2591 C C . HIS B 1 19 ? -6.023 18.969 -7.289 1 35 19 HIS B C 1
ATOM 2593 O O . HIS B 1 19 ? -6.988 19.656 -7.652 1 35 19 HIS B O 1
ATOM 2599 N N . ALA B 1 20 ? -5.941 17.844 -7.848 1 33.88 20 ALA B N 1
ATOM 2600 C CA . ALA B 1 20 ? -7.066 16.969 -8.156 1 33.88 20 ALA B CA 1
ATOM 2601 C C . ALA B 1 20 ? -8.195 17.156 -7.148 1 33.88 20 ALA B C 1
ATOM 2603 O O . ALA B 1 20 ? -8.07 16.75 -5.988 1 33.88 20 ALA B O 1
ATOM 2604 N N . VAL B 1 21 ? -8.688 18.312 -7.062 1 35.38 21 VAL B N 1
ATOM 2605 C CA . VAL B 1 21 ? -10.055 18.281 -6.555 1 35.38 21 VAL B CA 1
ATOM 2606 C C . VAL B 1 21 ? -10.734 16.984 -6.996 1 35.38 21 VAL B C 1
ATOM 2608 O O . VAL B 1 21 ? -11 16.797 -8.188 1 35.38 21 VAL B O 1
ATOM 2611 N N . ARG B 1 22 ? -10.398 15.961 -6.426 1 38.69 22 ARG B N 1
ATOM 2612 C CA . ARG B 1 22 ? -11.352 14.859 -6.516 1 38.69 22 ARG B CA 1
ATOM 2613 C C . ARG B 1 22 ? -12.734 15.367 -6.887 1 38.69 22 ARG B C 1
ATOM 2615 O O . ARG B 1 22 ? -13.07 16.531 -6.633 1 38.69 22 ARG B O 1
ATOM 2622 N N . SER B 1 23 ? -13.617 14.641 -7.492 1 42.28 23 SER B N 1
ATOM 2623 C CA . SER B 1 23 ? -14.898 14.695 -8.188 1 42.28 23 SER B CA 1
ATOM 2624 C C . SER B 1 23 ? -15.883 15.609 -7.469 1 42.28 23 SER B C 1
ATOM 2626 O O . SER B 1 23 ? -15.945 15.617 -6.234 1 42.28 23 SER B O 1
ATOM 2628 N N . GLN B 1 24 ? -16.203 16.734 -7.996 1 58.44 24 GLN B N 1
ATOM 2629 C CA . GLN B 1 24 ? -17.516 17.359 -8.109 1 58.44 24 GLN B CA 1
ATOM 2630 C C . GLN B 1 24 ? -18.641 16.328 -8.008 1 58.44 24 GLN B C 1
ATOM 2632 O O . GLN B 1 24 ? -19.781 16.625 -8.352 1 58.44 24 GLN B O 1
ATOM 2637 N N . GLY B 1 25 ? -18.219 15.117 -7.523 1 84.38 25 GLY B N 1
ATOM 2638 C CA . GLY B 1 25 ? -19.312 14.148 -7.461 1 84.38 25 GLY B CA 1
ATOM 2639 C C . GLY B 1 25 ? -19.781 13.867 -6.043 1 84.38 25 GLY B C 1
ATOM 2640 O O . GLY B 1 25 ? -19.609 14.703 -5.148 1 84.38 25 GLY B O 1
ATOM 2641 N N . GLY B 1 26 ? -20.625 12.961 -5.832 1 95.12 26 GLY B N 1
ATOM 2642 C CA . GLY B 1 26 ? -21.25 12.547 -4.582 1 95.12 26 GLY B CA 1
ATOM 2643 C C . GLY B 1 26 ? -20.359 11.641 -3.75 1 95.12 26 GLY B C 1
ATOM 2644 O O . GLY B 1 26 ? -19.156 11.531 -4.016 1 95.12 26 GLY B O 1
ATOM 2645 N N . ALA B 1 27 ? -20.828 11.266 -2.672 1 97.19 27 ALA B N 1
ATOM 2646 C CA . ALA B 1 27 ? -20.141 10.359 -1.759 1 97.19 27 ALA B CA 1
ATOM 2647 C C . ALA B 1 27 ? -19.672 9.109 -2.488 1 97.19 27 ALA B C 1
ATOM 2649 O O . ALA B 1 27 ? -20.25 8.711 -3.5 1 97.19 27 ALA B O 1
ATOM 2650 N N . THR B 1 28 ? -18.547 8.516 -2.041 1 97.69 28 THR B N 1
ATOM 2651 C CA . THR B 1 28 ? -18.047 7.25 -2.572 1 97.69 28 THR B CA 1
ATOM 2652 C C . THR B 1 28 ? -19.125 6.18 -2.547 1 97.69 28 THR B C 1
ATOM 2654 O O . THR B 1 28 ? -19.719 5.914 -1.5 1 97.69 28 THR B O 1
ATOM 2657 N N . GLN B 1 29 ? -19.359 5.633 -3.703 1 97.25 29 GLN B N 1
ATOM 2658 C CA . GLN B 1 29 ? -20.344 4.551 -3.771 1 97.25 29 GLN B CA 1
ATOM 2659 C C . GLN B 1 29 ? -19.922 3.379 -2.885 1 97.25 29 GLN B C 1
ATOM 2661 O O . GLN B 1 29 ? -18.75 3.039 -2.809 1 97.25 29 GLN B O 1
ATOM 2666 N N . GLN B 1 30 ? -20.938 2.756 -2.172 1 98.06 30 GLN B N 1
ATOM 2667 C CA . GLN B 1 30 ? -20.734 1.58 -1.333 1 98.06 30 GLN B CA 1
ATOM 2668 C C . GLN B 1 30 ? -19.766 1.878 -0.189 1 98.06 30 GLN B C 1
ATOM 2670 O O . GLN B 1 30 ? -18.984 1.014 0.209 1 98.06 30 GLN B O 1
ATOM 2675 N N . ILE B 1 31 ? -19.812 3.078 0.284 1 98.56 31 ILE B N 1
ATOM 2676 C CA . ILE B 1 31 ? -18.859 3.561 1.288 1 98.56 31 ILE B CA 1
ATOM 2677 C C . ILE B 1 31 ? -18.969 2.699 2.545 1 98.56 31 ILE B C 1
ATOM 2679 O O . ILE B 1 31 ? -17.953 2.434 3.205 1 98.56 31 ILE B O 1
ATOM 2683 N N . GLU B 1 32 ? -20.109 2.201 2.895 1 98.69 32 GLU B N 1
ATOM 2684 C CA . GLU B 1 32 ? -20.25 1.358 4.078 1 98.69 32 GLU B CA 1
ATOM 2685 C C . GLU B 1 32 ? -19.453 0.063 3.932 1 98.69 32 GLU B C 1
ATOM 2687 O O . GLU B 1 32 ? -18.703 -0.318 4.836 1 98.69 32 GLU B O 1
ATOM 2692 N N . ALA B 1 33 ? -19.656 -0.582 2.836 1 98.75 33 ALA B N 1
ATOM 2693 C CA . ALA B 1 33 ? -18.953 -1.84 2.588 1 98.75 33 ALA B CA 1
ATOM 2694 C C . ALA B 1 33 ? -17.438 -1.63 2.568 1 98.75 33 ALA B C 1
ATOM 2696 O O . ALA B 1 33 ? -16.688 -2.467 3.068 1 98.75 33 ALA B O 1
ATOM 2697 N N . ILE B 1 34 ? -17.016 -0.533 2.053 1 98.81 34 ILE B N 1
ATOM 2698 C CA . ILE B 1 34 ? -15.586 -0.23 1.969 1 98.81 34 ILE B CA 1
ATOM 2699 C C . ILE B 1 34 ? -15.023 -0.002 3.371 1 98.81 34 ILE B C 1
ATOM 2701 O O . ILE B 1 34 ? -14.008 -0.594 3.742 1 98.81 34 ILE B O 1
ATOM 2705 N N . VAL B 1 35 ? -15.703 0.806 4.129 1 98.88 35 VAL B N 1
ATOM 2706 C CA . VAL B 1 35 ? -15.227 1.13 5.469 1 98.88 35 VAL B CA 1
ATOM 2707 C C . VAL B 1 35 ? -15.188 -0.135 6.324 1 98.88 35 VAL B C 1
ATOM 2709 O O . VAL B 1 35 ? -14.188 -0.409 6.992 1 98.88 35 VAL B O 1
ATOM 2712 N N . LYS B 1 36 ? -16.234 -0.907 6.289 1 98.88 36 LYS B N 1
ATOM 2713 C CA . LYS B 1 36 ? -16.281 -2.141 7.07 1 98.88 36 LYS B CA 1
ATOM 2714 C C . LYS B 1 36 ? -15.219 -3.131 6.586 1 98.88 36 LYS B C 1
ATOM 2716 O O . LYS B 1 36 ? -14.531 -3.756 7.395 1 98.88 36 LYS B O 1
ATOM 2721 N N . GLY B 1 37 ? -15.125 -3.289 5.289 1 98.81 37 GLY B N 1
ATOM 2722 C CA . GLY B 1 37 ? -14.094 -4.156 4.73 1 98.81 37 GLY B CA 1
ATOM 2723 C C . GLY B 1 37 ? -12.695 -3.773 5.172 1 98.81 37 GLY B C 1
ATOM 2724 O O . GLY B 1 37 ? -11.898 -4.637 5.531 1 98.81 37 GLY B O 1
ATOM 2725 N N . ARG B 1 38 ? -12.422 -2.5 5.16 1 98.44 38 ARG B N 1
ATOM 2726 C CA . ARG B 1 38 ? -11.125 -1.997 5.594 1 98.44 38 ARG B CA 1
ATOM 2727 C C . ARG B 1 38 ? -10.922 -2.242 7.086 1 98.44 38 ARG B C 1
ATOM 2729 O O . ARG B 1 38 ? -9.82 -2.609 7.516 1 98.44 38 ARG B O 1
ATOM 2736 N N . CYS B 1 39 ? -11.938 -2.02 7.832 1 98.25 39 CYS B N 1
ATOM 2737 C CA . CYS B 1 39 ? -11.867 -2.254 9.266 1 98.25 39 CYS B CA 1
ATOM 2738 C C . CYS B 1 39 ? -11.57 -3.719 9.57 1 98.25 39 CYS B C 1
ATOM 2740 O O . CYS B 1 39 ? -10.664 -4.023 10.352 1 98.25 39 CYS B O 1
ATOM 2742 N N . PHE B 1 40 ? -12.242 -4.617 8.906 1 98.44 40 PHE B N 1
ATOM 2743 C CA . PHE B 1 40 ? -12.016 -6.043 9.109 1 98.44 40 PHE B CA 1
ATOM 2744 C C . PHE B 1 40 ? -10.633 -6.445 8.617 1 98.44 40 PHE B C 1
ATOM 2746 O O . PHE B 1 40 ? -9.953 -7.262 9.25 1 98.44 40 PHE B O 1
ATOM 2753 N N . ALA B 1 41 ? -10.266 -5.941 7.508 1 97.75 41 ALA B N 1
ATOM 2754 C CA . ALA B 1 41 ? -8.93 -6.242 7.008 1 97.75 41 ALA B CA 1
ATOM 2755 C C . ALA B 1 41 ? -7.859 -5.773 7.988 1 97.75 41 ALA B C 1
ATOM 2757 O O . ALA B 1 41 ? -6.852 -6.457 8.188 1 97.75 41 ALA B O 1
ATOM 2758 N N . TYR B 1 42 ? -8.109 -4.598 8.539 1 96.19 42 TYR B N 1
ATOM 2759 C CA . TYR B 1 42 ? -7.172 -4.082 9.539 1 96.19 42 TYR B CA 1
ATOM 2760 C C . TYR B 1 42 ? -7.07 -5.027 10.727 1 96.19 42 TYR B C 1
ATOM 2762 O O . TYR B 1 42 ? -5.977 -5.27 11.25 1 96.19 42 TYR B O 1
ATOM 2770 N N . ARG B 1 43 ? -8.078 -5.609 11.109 1 95.31 43 ARG B N 1
ATOM 2771 C CA . ARG B 1 43 ? -8.148 -6.441 12.305 1 95.31 43 ARG B CA 1
ATOM 2772 C C . ARG B 1 43 ? -7.598 -7.836 12.031 1 95.31 43 ARG B C 1
ATOM 2774 O O . ARG B 1 43 ? -6.93 -8.422 12.891 1 95.31 43 ARG B O 1
ATOM 2781 N N . PHE B 1 44 ? -7.867 -8.336 10.812 1 95.62 44 PHE B N 1
ATOM 2782 C CA . PHE B 1 44 ? -7.703 -9.781 10.672 1 95.62 44 PHE B CA 1
ATOM 2783 C C . PHE B 1 44 ? -6.66 -10.102 9.609 1 95.62 44 PHE B C 1
ATOM 2785 O O . PHE B 1 44 ? -6.219 -11.25 9.492 1 95.62 44 PHE B O 1
ATOM 2792 N N . VAL B 1 45 ? -6.238 -9.125 8.82 1 95.62 45 VAL B N 1
ATOM 2793 C CA . VAL B 1 45 ? -5.344 -9.43 7.711 1 95.62 45 VAL B CA 1
ATOM 2794 C C . VAL B 1 45 ? -4.012 -8.703 7.914 1 95.62 45 VAL B C 1
ATOM 2796 O O . VAL B 1 45 ? -2.945 -9.273 7.664 1 95.62 45 VAL B O 1
ATOM 2799 N N . ARG B 1 46 ? -4.07 -7.484 8.328 1 91.06 46 ARG B N 1
ATOM 2800 C CA . ARG B 1 46 ? -2.869 -6.672 8.477 1 91.06 46 ARG B CA 1
ATOM 2801 C C . ARG B 1 46 ? -1.859 -7.348 9.398 1 91.06 46 ARG B C 1
ATOM 2803 O O . ARG B 1 46 ? -2.207 -7.777 10.5 1 91.06 46 ARG B O 1
ATOM 2810 N N . PRO B 1 47 ? -0.665 -7.469 8.82 1 82.5 47 PRO B N 1
ATOM 2811 C CA . PRO B 1 47 ? 0.369 -8.047 9.68 1 82.5 47 PRO B CA 1
ATOM 2812 C C . PRO B 1 47 ? 0.683 -7.172 10.891 1 82.5 47 PRO B C 1
ATOM 2814 O O . PRO B 1 47 ? 0.528 -5.949 10.836 1 82.5 47 PRO B O 1
ATOM 2817 N N . PRO B 1 48 ? 1.126 -7.953 11.883 1 74.69 48 PRO B N 1
ATOM 2818 C CA . PRO B 1 48 ? 1.54 -7.145 13.031 1 74.69 48 PRO B CA 1
ATOM 2819 C C . PRO B 1 48 ? 2.713 -6.219 12.711 1 74.69 48 PRO B C 1
ATOM 2821 O O . PRO B 1 48 ? 3.654 -6.625 12.023 1 74.69 48 PRO B O 1
ATOM 2824 N N . GLY B 1 49 ? 2.523 -4.977 12.68 1 73.38 49 GLY B N 1
ATOM 2825 C CA . GLY B 1 49 ? 3.557 -3.98 12.453 1 73.38 49 GLY B CA 1
ATOM 2826 C C . GLY B 1 49 ? 3.854 -3.135 13.672 1 73.38 49 GLY B C 1
ATOM 2827 O O . GLY B 1 49 ? 3.943 -3.658 14.789 1 73.38 49 GLY B O 1
ATOM 2828 N N . LEU B 1 50 ? 4.145 -1.844 13.32 1 79.25 50 LEU B N 1
ATOM 2829 C CA . LEU B 1 50 ? 4.508 -0.888 14.359 1 79.25 50 LEU B CA 1
ATOM 2830 C C . LEU B 1 50 ? 3.305 -0.548 15.227 1 79.25 50 LEU B C 1
ATOM 2832 O O . LEU B 1 50 ? 3.463 -0.119 16.375 1 79.25 50 LEU B O 1
ATOM 2836 N N . LEU B 1 51 ? 2.127 -0.868 14.656 1 90.88 51 LEU B N 1
ATOM 2837 C CA . LEU B 1 51 ? 0.934 -0.404 15.359 1 90.88 51 LEU B CA 1
ATOM 2838 C C . LEU B 1 51 ? 0.17 -1.576 15.961 1 90.88 51 LEU B C 1
ATOM 2840 O O . LEU B 1 51 ? 0.022 -2.621 15.328 1 90.88 51 LEU B O 1
ATOM 2844 N N . PRO B 1 52 ? -0.186 -1.4 17.188 1 90.31 52 PRO B N 1
ATOM 2845 C CA . PRO B 1 52 ? -1.118 -2.396 17.719 1 90.31 52 PRO B CA 1
ATOM 2846 C C . PRO B 1 52 ? -2.457 -2.404 16.984 1 90.31 52 PRO B C 1
ATOM 2848 O O . PRO B 1 52 ? -2.926 -1.354 16.531 1 90.31 52 PRO B O 1
ATOM 2851 N N . ILE B 1 53 ? -3.041 -3.549 16.938 1 90.19 53 ILE B N 1
ATOM 2852 C CA . ILE B 1 53 ? -4.348 -3.695 16.297 1 90.19 53 ILE B CA 1
ATOM 2853 C C . ILE B 1 53 ? -5.445 -3.559 17.359 1 90.19 53 ILE B C 1
ATOM 2855 O O . ILE B 1 53 ? -5.555 -4.387 18.266 1 90.19 53 ILE B O 1
ATOM 2859 N N . PRO B 1 54 ? -6.234 -2.539 17.172 1 89.38 54 PRO B N 1
ATOM 2860 C CA . PRO B 1 54 ? -7.297 -2.375 18.156 1 89.38 54 PRO B CA 1
ATOM 2861 C C . PRO B 1 54 ? -8.383 -3.445 18.047 1 89.38 54 PRO B C 1
ATOM 2863 O O . PRO B 1 54 ? -8.672 -3.918 16.953 1 89.38 54 PRO B O 1
ATOM 2866 N N . ASP B 1 55 ? -8.859 -3.768 19.234 1 88.94 55 ASP B N 1
ATOM 2867 C CA . ASP B 1 55 ? -10.039 -4.629 19.25 1 88.94 55 ASP B CA 1
ATOM 2868 C C . ASP B 1 55 ? -11.312 -3.816 19.062 1 88.94 55 ASP B C 1
ATOM 2870 O O . ASP B 1 55 ? -11.828 -3.234 20.031 1 88.94 55 ASP B O 1
ATOM 2874 N N . VAL B 1 56 ? -11.766 -3.727 17.859 1 93.12 56 VAL B N 1
ATOM 2875 C CA . VAL B 1 56 ? -12.906 -2.879 17.531 1 93.12 56 VAL B CA 1
ATOM 2876 C C . VAL B 1 56 ? -13.984 -3.709 16.844 1 93.12 56 VAL B C 1
ATOM 2878 O O . VAL B 1 56 ? -13.68 -4.676 16.141 1 93.12 56 VAL B O 1
ATOM 2881 N N . ASP B 1 57 ? -15.188 -3.369 17.156 1 95.62 57 ASP B N 1
ATOM 2882 C CA . ASP B 1 57 ? -16.312 -3.871 16.375 1 95.62 57 ASP B CA 1
ATOM 2883 C C . ASP B 1 57 ? -16.531 -3.027 15.117 1 95.62 57 ASP B C 1
ATOM 2885 O O . ASP B 1 57 ? -16.938 -1.871 15.211 1 95.62 57 ASP B O 1
ATOM 2889 N N . CYS B 1 58 ? -16.391 -3.637 13.984 1 97.44 58 CYS B N 1
ATOM 2890 C CA . CYS B 1 58 ? -16.359 -2.875 12.742 1 97.44 58 CYS B CA 1
ATOM 2891 C C . CYS B 1 58 ? -17.75 -2.396 12.352 1 97.44 58 CYS B C 1
ATOM 2893 O O . CYS B 1 58 ? -17.891 -1.384 11.672 1 97.44 58 CYS B O 1
ATOM 2895 N N . ASP B 1 59 ? -18.781 -3.1 12.789 1 97.75 59 ASP B N 1
ATOM 2896 C CA . ASP B 1 59 ? -20.156 -2.607 12.594 1 97.75 59 ASP B CA 1
ATOM 2897 C C . ASP B 1 59 ? -20.406 -1.367 13.445 1 97.75 59 ASP B C 1
ATOM 2899 O O . ASP B 1 59 ? -21.031 -0.405 12.977 1 97.75 59 ASP B O 1
ATOM 2903 N N . GLU B 1 60 ? -19.891 -1.429 14.617 1 95.56 60 GLU B N 1
ATOM 2904 C CA . GLU B 1 60 ? -20.047 -0.285 15.508 1 95.56 60 GLU B CA 1
ATOM 2905 C C . GLU B 1 60 ? -19.219 0.906 15.023 1 95.56 60 GLU B C 1
ATOM 2907 O O . GLU B 1 60 ? -19.672 2.053 15.117 1 95.56 60 GLU B O 1
ATOM 2912 N N . LEU B 1 61 ? -18.047 0.637 14.523 1 96.25 61 LEU B N 1
ATOM 2913 C CA . LEU B 1 61 ? -17.203 1.705 13.992 1 96.25 61 LEU B CA 1
ATOM 2914 C C . LEU B 1 61 ? -17.922 2.441 12.859 1 96.25 61 LEU B C 1
ATOM 2916 O O . LEU B 1 61 ? -17.953 3.674 12.844 1 96.25 61 LEU B O 1
ATOM 2920 N N . TRP B 1 62 ? -18.516 1.699 11.969 1 96.94 62 TRP B N 1
ATOM 2921 C CA . TRP B 1 62 ? -19.25 2.324 10.875 1 96.94 62 TRP B CA 1
ATOM 2922 C C . TRP B 1 62 ? -20.422 3.141 11.414 1 96.94 62 TRP B C 1
ATOM 2924 O O . TRP B 1 62 ? -20.656 4.27 10.977 1 96.94 62 TRP B O 1
ATOM 2934 N N . ALA B 1 63 ? -21.156 2.561 12.312 1 95.31 63 ALA B N 1
ATOM 2935 C CA . ALA B 1 63 ? -22.312 3.248 12.867 1 95.31 63 ALA B CA 1
ATOM 2936 C C . ALA B 1 63 ? -21.922 4.59 13.477 1 95.31 63 ALA B C 1
ATOM 2938 O O . ALA B 1 63 ? -22.562 5.609 13.219 1 95.31 63 ALA B O 1
ATOM 2939 N N . ASN B 1 64 ? -20.859 4.57 14.211 1 92.94 64 ASN B N 1
ATOM 2940 C CA . ASN B 1 64 ? -20.375 5.801 14.836 1 92.94 64 ASN B CA 1
ATOM 2941 C C . ASN B 1 64 ? -19.844 6.785 13.805 1 92.94 64 ASN B C 1
ATOM 2943 O O . ASN B 1 64 ? -20.109 7.988 13.891 1 92.94 64 ASN B O 1
ATOM 2947 N N . PHE B 1 65 ? -19.172 6.332 12.852 1 95.12 65 PHE B N 1
ATOM 2948 C CA . PHE B 1 65 ? -18.609 7.152 11.789 1 95.12 65 PHE B CA 1
ATOM 2949 C C . PHE B 1 65 ? -19.719 7.824 10.984 1 95.12 65 PHE B C 1
ATOM 2951 O O . PHE B 1 65 ? -19.703 9.039 10.781 1 95.12 65 PHE B O 1
ATOM 2958 N N . SER B 1 66 ? -20.641 7.02 10.578 1 94.19 66 SER B N 1
ATOM 2959 C CA . SER B 1 66 ? -21.656 7.527 9.672 1 94.19 66 SER B CA 1
ATOM 2960 C C . SER B 1 66 ? -22.656 8.414 10.406 1 94.19 66 SER B C 1
ATOM 2962 O O . SER B 1 66 ? -23.219 9.336 9.82 1 94.19 66 SER B O 1
ATOM 2964 N N . SER B 1 67 ? -22.859 8.172 11.664 1 91.38 67 SER B N 1
ATOM 2965 C CA . SER B 1 67 ? -23.844 8.938 12.422 1 91.38 67 SER B CA 1
ATOM 2966 C C . SER B 1 67 ? -23.453 10.406 12.523 1 91.38 67 SER B C 1
ATOM 2968 O O . SER B 1 67 ? -24.297 11.266 12.75 1 91.38 67 SER B O 1
ATOM 2970 N N . ALA B 1 68 ? -22.203 10.602 12.305 1 89.81 68 ALA B N 1
ATOM 2971 C CA . ALA B 1 68 ? -21.688 11.961 12.438 1 89.81 68 ALA B CA 1
ATOM 2972 C C . ALA B 1 68 ? -22.109 12.82 11.25 1 89.81 68 ALA B C 1
ATOM 2974 O O . ALA B 1 68 ? -22.094 14.055 11.328 1 89.81 68 ALA B O 1
ATOM 2975 N N . TRP B 1 69 ? -22.562 12.172 10.148 1 91.44 69 TRP B N 1
ATOM 2976 C CA . TRP B 1 69 ? -22.734 13.023 8.977 1 91.44 69 TRP B CA 1
ATOM 2977 C C . TRP B 1 69 ? -23.938 12.586 8.156 1 91.44 69 TRP B C 1
ATOM 2979 O O . TRP B 1 69 ? -24.391 13.312 7.258 1 91.44 69 TRP B O 1
ATOM 2989 N N . THR B 1 70 ? -24.484 11.445 8.438 1 93.12 70 THR B N 1
ATOM 2990 C CA . THR B 1 70 ? -25.656 11.016 7.691 1 93.12 70 THR B CA 1
ATOM 2991 C C . THR B 1 70 ? -26.906 11.727 8.195 1 93.12 70 THR B C 1
ATOM 2993 O O . THR B 1 70 ? -27 12.07 9.375 1 93.12 70 THR B O 1
ATOM 2996 N N . TYR B 1 71 ? -27.844 11.977 7.246 1 92.06 71 TYR B N 1
ATOM 2997 C CA . TYR B 1 71 ? -29.156 12.586 7.488 1 92.06 71 TYR B CA 1
ATOM 2998 C C . TYR B 1 71 ? -29 14 8.039 1 92.06 71 TYR B C 1
ATOM 3000 O O . TYR B 1 71 ? -29.781 14.422 8.891 1 92.06 71 TYR B O 1
ATOM 3008 N N . ARG B 1 72 ? -27.922 14.617 7.621 1 88.56 72 ARG B N 1
ATOM 3009 C CA . ARG B 1 72 ? -27.688 16.016 7.941 1 88.56 72 ARG B CA 1
ATOM 3010 C C . ARG B 1 72 ? -27.047 16.75 6.758 1 88.56 72 ARG B C 1
ATOM 3012 O O . ARG B 1 72 ? -26.5 16.109 5.855 1 88.56 72 ARG B O 1
ATOM 3019 N N . GLU B 1 73 ? -27.141 18.078 6.895 1 85.56 73 GLU B N 1
ATOM 3020 C CA . GLU B 1 73 ? -26.469 18.875 5.875 1 85.56 73 GLU B CA 1
ATOM 3021 C C . GLU B 1 73 ? -24.953 18.781 6.016 1 85.56 73 GLU B C 1
ATOM 3023 O O . GLU B 1 73 ? -24.438 18.656 7.125 1 85.56 73 GLU B O 1
ATOM 3028 N N . SER B 1 74 ? -24.328 18.891 4.84 1 87.31 74 SER B N 1
ATOM 3029 C CA . SER B 1 74 ? -22.891 18.672 4.801 1 87.31 74 SER B CA 1
ATOM 3030 C C . SER B 1 74 ? -22.141 19.891 5.32 1 87.31 74 SER B C 1
ATOM 3032 O O . SER B 1 74 ? -20.938 19.828 5.562 1 87.31 74 SER B O 1
ATOM 3034 N N . CYS B 1 75 ? -22.875 21.031 5.426 1 86 75 CYS B N 1
ATOM 3035 C CA . CYS B 1 75 ? -22.297 22.266 5.934 1 86 75 CYS B CA 1
ATOM 3036 C C . CYS B 1 75 ? -23.125 22.828 7.094 1 86 75 CYS B C 1
ATOM 3038 O O . CYS B 1 75 ? -24.312 22.516 7.219 1 86 75 CYS B O 1
ATOM 3040 N N . GLY B 1 76 ? -22.484 23.844 7.934 1 70.75 76 GLY B N 1
ATOM 3041 C CA . GLY B 1 76 ? -23.172 24.688 8.891 1 70.75 76 GLY B CA 1
ATOM 3042 C C . GLY B 1 76 ? -23.312 24.062 10.266 1 70.75 76 GLY B C 1
ATOM 3043 O O . GLY B 1 76 ? -23.281 24.75 11.273 1 70.75 76 GLY B O 1
ATOM 3044 N N . GLN B 1 77 ? -24 22.891 10.352 1 61.59 77 GLN B N 1
ATOM 3045 C CA . GLN B 1 77 ? -24.453 22.547 11.688 1 61.59 77 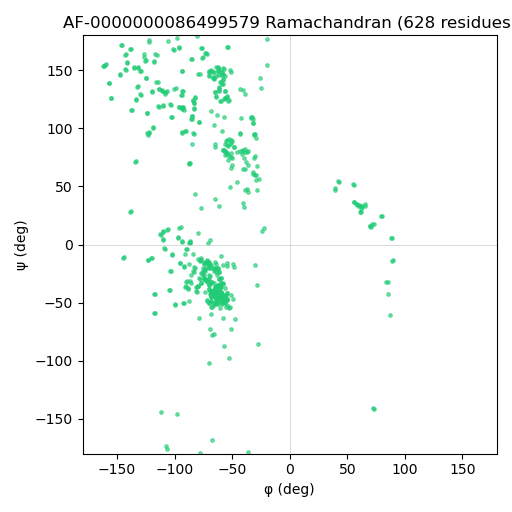GLN B CA 1
ATOM 3046 C C . GLN B 1 77 ? -23.281 22.219 12.609 1 61.59 77 GLN B C 1
ATOM 3048 O O . GLN B 1 77 ? -22.125 22.203 12.172 1 61.59 77 GLN B O 1
ATOM 3053 N N . ASN B 1 78 ? -23.688 21.609 13.891 1 57.47 78 ASN B N 1
ATOM 3054 C CA . ASN B 1 78 ? -22.844 21.328 15.047 1 57.47 78 ASN B CA 1
ATOM 3055 C C . ASN B 1 78 ? -21.656 20.438 14.672 1 57.47 78 ASN B C 1
ATOM 3057 O O . ASN B 1 78 ? -21.766 19.594 13.781 1 57.47 78 ASN B O 1
ATOM 3061 N N . ARG B 1 79 ? -20.422 21.031 15.07 1 57.22 79 ARG B N 1
ATOM 3062 C CA . ARG B 1 79 ? -19.156 20.312 14.93 1 57.22 79 ARG B CA 1
ATOM 3063 C C . ARG B 1 79 ? -19.344 18.812 15.102 1 57.22 79 ARG B C 1
ATOM 3065 O O . ARG B 1 79 ? -20.062 18.375 15.992 1 57.22 79 ARG B O 1
ATOM 3072 N N . SER B 1 80 ? -19.219 18.125 13.945 1 60.53 80 SER B N 1
ATOM 3073 C CA . SER B 1 80 ? -19.328 16.688 13.867 1 60.53 80 SER B CA 1
ATOM 3074 C C . SER B 1 80 ? -18.672 16 15.055 1 60.53 80 SER B C 1
ATOM 3076 O O . SER B 1 80 ? -17.719 16.547 15.625 1 60.53 80 SER B O 1
ATOM 3078 N N . SER B 1 81 ? -19.281 15.047 15.828 1 75.5 81 SER B N 1
ATOM 3079 C CA . SER B 1 81 ? -19.016 14.164 16.953 1 75.5 81 SER B CA 1
ATOM 3080 C C . SER B 1 81 ? -17.953 13.125 16.625 1 75.5 81 SER B C 1
ATOM 3082 O O . SER B 1 81 ? -18.078 11.961 17.016 1 75.5 81 SER B O 1
ATOM 3084 N N . TYR B 1 82 ? -16.859 13.641 15.82 1 89 82 TYR B N 1
ATOM 3085 C CA . TYR B 1 82 ? -15.914 12.578 15.484 1 89 82 TYR B CA 1
ATOM 3086 C C . TYR B 1 82 ? -15.023 12.242 16.672 1 89 82 TYR B C 1
ATOM 3088 O O . TYR B 1 82 ? -14.367 11.195 16.688 1 89 82 TYR B O 1
ATOM 3096 N N . GLU B 1 83 ? -15.055 13.086 17.703 1 83.56 83 GLU B N 1
ATOM 3097 C CA . GLU B 1 83 ? -14.242 12.805 18.891 1 83.56 83 GLU B CA 1
ATOM 3098 C C . GLU B 1 83 ? -14.703 11.523 19.578 1 83.56 83 GLU B C 1
ATOM 3100 O O . GLU B 1 83 ? -13.883 10.758 20.094 1 83.56 83 GLU B O 1
ATOM 3105 N N . ASN B 1 84 ? -15.953 11.359 19.516 1 82.81 84 ASN B N 1
ATOM 3106 C CA . ASN B 1 84 ? -16.516 10.156 20.125 1 82.81 84 ASN B CA 1
ATOM 3107 C C . ASN B 1 84 ? -16.203 8.914 19.297 1 82.81 84 ASN B C 1
ATOM 3109 O O . ASN B 1 84 ? -16.281 7.793 19.812 1 82.81 84 ASN B O 1
ATOM 3113 N N . LEU B 1 85 ? -15.898 9.117 18.094 1 88 85 LEU B N 1
ATOM 3114 C CA . LEU B 1 85 ? -15.469 8.031 17.219 1 88 85 LEU B CA 1
ATOM 3115 C C . LEU B 1 85 ? -13.992 7.715 17.438 1 88 85 LEU B C 1
ATOM 3117 O O . LEU B 1 85 ? -13.617 6.547 17.547 1 88 85 LEU B O 1
ATOM 3121 N N . ILE B 1 86 ? -13.203 8.68 17.609 1 89.56 86 ILE B N 1
ATOM 3122 C CA . ILE B 1 86 ? -11.758 8.547 17.5 1 89.56 86 ILE B CA 1
ATOM 3123 C C . ILE B 1 86 ? -11.164 8.211 18.859 1 89.56 86 ILE B C 1
ATOM 3125 O O . ILE B 1 86 ? -10.312 7.324 18.969 1 89.56 86 ILE B O 1
ATOM 3129 N N . HIS B 1 87 ? -11.688 8.742 19.906 1 82.5 87 HIS B N 1
ATOM 3130 C CA . HIS B 1 87 ? -11.062 8.641 21.219 1 82.5 87 HIS B CA 1
ATOM 3131 C C . HIS B 1 87 ? -11.148 7.215 21.766 1 82.5 87 HIS B C 1
ATOM 3133 O O . HIS B 1 87 ? -10.164 6.691 22.297 1 82.5 87 HIS B O 1
ATOM 3139 N N . PRO B 1 88 ? -12.203 6.586 21.469 1 82.5 88 PRO B N 1
ATOM 3140 C CA . PRO B 1 88 ? -12.32 5.238 22.031 1 82.5 88 PRO B CA 1
ATOM 3141 C C . PRO B 1 88 ? -11.391 4.238 21.344 1 82.5 88 PRO B C 1
ATOM 3143 O O . PRO B 1 88 ? -11.141 3.154 21.891 1 82.5 88 PRO B O 1
ATOM 3146 N N . LEU B 1 89 ? -10.883 4.547 20.219 1 85.94 89 LEU B N 1
ATOM 3147 C CA . LEU B 1 89 ? -10.023 3.602 19.516 1 85.94 89 LEU B CA 1
ATOM 3148 C C . LEU B 1 89 ? -8.695 3.428 20.25 1 85.94 89 LEU B C 1
ATOM 3150 O O . LEU B 1 89 ? -8.047 2.383 20.141 1 85.94 89 LEU B O 1
ATOM 3154 N N . ASN B 1 90 ? -8.258 4.43 20.984 1 82.75 90 ASN B N 1
ATOM 3155 C CA . ASN B 1 90 ? -7.086 4.395 21.859 1 82.75 90 ASN B CA 1
ATOM 3156 C C . ASN B 1 90 ? -5.941 3.609 21.234 1 82.75 90 ASN B C 1
ATOM 3158 O O . ASN B 1 90 ? -5.387 2.705 21.859 1 82.75 90 ASN B O 1
ATOM 3162 N N . GLN B 1 91 ? -5.59 3.816 20.078 1 92.69 91 GLN B N 1
ATOM 3163 C CA . GLN B 1 91 ? -4.484 3.146 19.406 1 92.69 91 GLN B CA 1
ATOM 3164 C C . GLN B 1 91 ? -3.158 3.848 19.688 1 92.69 91 GLN B C 1
ATOM 3166 O O . GLN B 1 91 ? -2.922 4.957 19.203 1 92.69 91 GLN B O 1
ATOM 3171 N N . PRO B 1 92 ? -2.318 3.209 20.5 1 93.19 92 PRO B N 1
ATOM 3172 C CA . PRO B 1 92 ? -1.049 3.865 20.812 1 93.19 92 PRO B CA 1
ATOM 3173 C C . PRO B 1 92 ? -0.135 4.008 19.609 1 93.19 92 PRO B C 1
ATOM 3175 O O . PRO B 1 92 ? -0.089 3.117 18.75 1 93.19 92 PRO B O 1
ATOM 3178 N N . LEU B 1 93 ? 0.544 5.129 19.578 1 95.69 93 LEU B N 1
ATOM 3179 C CA . LEU B 1 93 ? 1.54 5.367 18.547 1 95.69 93 LEU B CA 1
ATOM 3180 C C . LEU B 1 93 ? 2.945 5.082 19.062 1 95.69 93 LEU B C 1
ATOM 3182 O O . LEU B 1 93 ? 3.279 5.441 20.188 1 95.69 93 LEU B O 1
ATOM 3186 N N . PRO B 1 94 ? 3.76 4.383 18.312 1 96.62 94 PRO B N 1
ATOM 3187 C CA . PRO B 1 94 ? 5.145 4.176 18.75 1 96.62 94 PRO B CA 1
ATOM 3188 C C . PRO B 1 94 ? 5.957 5.465 18.766 1 96.62 94 PRO B C 1
ATOM 3190 O O . PRO B 1 94 ? 5.77 6.332 17.906 1 96.62 94 PRO B O 1
ATOM 3193 N N . PRO B 1 95 ? 6.836 5.547 19.75 1 97.44 95 PRO B N 1
ATOM 3194 C CA . PRO B 1 95 ? 7.688 6.738 19.781 1 97.44 95 PRO B CA 1
ATOM 3195 C C . PRO B 1 95 ? 8.602 6.832 18.562 1 97.44 95 PRO B C 1
ATOM 3197 O O . PRO B 1 95 ? 9.031 5.805 18.016 1 97.44 95 PRO B O 1
ATOM 3200 N N . ASN B 1 96 ? 8.844 8.039 18.094 1 98 96 ASN B N 1
ATOM 3201 C CA . ASN B 1 96 ? 9.836 8.375 17.078 1 98 96 ASN B CA 1
ATOM 3202 C C . ASN B 1 96 ? 9.398 7.918 15.695 1 98 96 ASN B C 1
ATOM 3204 O O . ASN B 1 96 ? 10.219 7.832 14.781 1 98 96 ASN B O 1
ATOM 3208 N N . LYS B 1 97 ? 8.055 7.648 15.586 1 97.94 97 LYS B N 1
ATOM 3209 C CA . LYS B 1 97 ? 7.633 7.051 14.32 1 97.94 97 LYS B CA 1
ATOM 3210 C C . LYS B 1 97 ? 6.562 7.898 13.641 1 97.94 97 LYS B C 1
ATOM 3212 O O . LYS B 1 97 ? 6.258 7.695 12.461 1 97.94 97 LYS B O 1
ATOM 3217 N N . SER B 1 98 ? 5.98 8.828 14.312 1 98.69 98 SER B N 1
ATOM 3218 C CA . SER B 1 98 ? 4.902 9.641 13.75 1 98.69 98 SER B CA 1
ATOM 3219 C C . SER B 1 98 ? 5.395 10.477 12.578 1 98.69 98 SER B C 1
ATOM 3221 O O . SER B 1 98 ? 6.418 11.164 12.68 1 98.69 98 SER B O 1
ATOM 3223 N N . LEU B 1 99 ? 4.688 10.344 11.477 1 98.81 99 LEU B N 1
ATOM 3224 C CA . LEU B 1 99 ? 5.043 11 10.227 1 98.81 99 LEU B CA 1
ATOM 3225 C C . LEU B 1 99 ? 3.891 11.859 9.719 1 98.81 99 LEU B C 1
ATOM 3227 O O . LEU B 1 99 ? 2.834 11.344 9.352 1 98.81 99 LEU B O 1
ATOM 3231 N N . PHE B 1 100 ? 4.098 13.148 9.711 1 98.88 100 PHE B N 1
ATOM 3232 C CA . PHE B 1 100 ? 3.143 14.125 9.195 1 98.88 100 PHE B CA 1
ATOM 3233 C C . PHE B 1 100 ? 3.477 14.492 7.754 1 98.88 100 PHE B C 1
ATOM 3235 O O . PHE B 1 100 ? 4.531 14.117 7.238 1 98.88 100 PHE B O 1
ATOM 3242 N N . TRP B 1 101 ? 2.496 15.242 7.078 1 98.56 101 TRP B N 1
ATOM 3243 C CA . TRP B 1 101 ? 2.814 15.625 5.707 1 98.56 101 TRP B CA 1
ATOM 3244 C C . TRP B 1 101 ? 1.956 16.797 5.258 1 98.56 101 TRP B C 1
ATOM 3246 O O . TRP B 1 101 ? 0.901 17.062 5.84 1 98.56 101 TRP B O 1
ATOM 3256 N N . GLU B 1 102 ? 2.473 17.516 4.332 1 96.62 102 GLU B N 1
ATOM 3257 C CA . GLU B 1 102 ? 1.768 18.562 3.609 1 96.62 102 GLU B CA 1
ATOM 3258 C C . GLU B 1 102 ? 2.07 18.516 2.113 1 96.62 102 GLU B C 1
ATOM 3260 O O . GLU B 1 102 ? 3.219 18.672 1.701 1 96.62 102 GLU B O 1
ATOM 3265 N N . GLU B 1 103 ? 1.04 18.25 1.332 1 94.56 103 GLU B N 1
ATOM 3266 C CA . GLU B 1 103 ? 1.097 18.203 -0.126 1 94.56 103 GLU B CA 1
ATOM 3267 C C . GLU B 1 103 ? 2.059 17.125 -0.612 1 94.56 103 GLU B C 1
ATOM 3269 O O . GLU B 1 103 ? 2.742 17.297 -1.622 1 94.56 103 GLU B O 1
ATOM 3274 N N . THR B 1 104 ? 2.256 16.047 0.177 1 97.12 104 THR B N 1
ATOM 3275 C CA . THR B 1 104 ? 3.18 14.969 -0.159 1 97.12 104 THR B CA 1
ATOM 3276 C C . THR B 1 104 ? 2.566 13.617 0.168 1 97.12 104 THR B C 1
ATOM 3278 O O . THR B 1 104 ? 3.283 12.672 0.504 1 97.12 104 THR B O 1
ATOM 3281 N N . LYS B 1 105 ? 1.295 13.492 0.125 1 95.56 105 LYS B N 1
ATOM 3282 C CA . LYS B 1 105 ? 0.599 12.305 0.609 1 95.56 105 LYS B CA 1
ATOM 3283 C C . LYS B 1 105 ? 1.169 11.039 -0.022 1 95.56 105 LYS B C 1
ATOM 3285 O O . LYS B 1 105 ? 1.58 10.117 0.687 1 95.56 105 LYS B O 1
ATOM 3290 N N . ASP B 1 106 ? 1.191 11.047 -1.367 1 92.88 106 ASP B N 1
ATOM 3291 C CA . ASP B 1 106 ? 1.624 9.844 -2.072 1 92.88 106 ASP B CA 1
ATOM 3292 C C . ASP B 1 106 ? 3.045 9.453 -1.673 1 92.88 106 ASP B C 1
ATOM 3294 O O . ASP B 1 106 ? 3.316 8.289 -1.381 1 92.88 106 ASP B O 1
ATOM 3298 N N . PHE B 1 107 ? 3.863 10.438 -1.688 1 96.19 107 PHE B N 1
ATOM 3299 C CA . PHE B 1 107 ? 5.25 10.164 -1.333 1 96.19 107 PHE B CA 1
ATOM 3300 C C . PHE B 1 107 ? 5.355 9.719 0.123 1 96.19 107 PHE B C 1
ATOM 3302 O O . PHE B 1 107 ? 6.133 8.82 0.449 1 96.19 107 PHE B O 1
ATOM 3309 N N . THR B 1 108 ? 4.672 10.406 0.988 1 97.81 108 THR B N 1
ATOM 3310 C CA . THR B 1 108 ? 4.676 10.086 2.41 1 97.81 108 THR B CA 1
ATOM 3311 C C . THR B 1 108 ? 4.293 8.625 2.639 1 97.81 108 THR B C 1
ATOM 3313 O O . THR B 1 108 ? 4.898 7.941 3.463 1 97.81 108 THR B O 1
ATOM 3316 N N . HIS B 1 109 ? 3.346 8.141 1.946 1 95 109 HIS B N 1
ATOM 3317 C CA . HIS B 1 109 ? 2.943 6.746 2.078 1 95 109 HIS B CA 1
ATOM 3318 C C . HIS B 1 109 ? 4.062 5.805 1.644 1 95 109 HIS B C 1
ATOM 3320 O O . HIS B 1 109 ? 4.297 4.777 2.281 1 95 109 HIS B O 1
ATOM 3326 N N . ARG B 1 110 ? 4.727 6.164 0.598 1 94.25 110 ARG B N 1
ATOM 3327 C CA . ARG B 1 110 ? 5.859 5.359 0.161 1 94.25 110 ARG B CA 1
ATOM 3328 C C . ARG B 1 110 ? 6.973 5.363 1.206 1 94.25 110 ARG B C 1
ATOM 3330 O O . ARG B 1 110 ? 7.551 4.316 1.509 1 94.25 110 ARG B O 1
ATOM 3337 N N . LEU B 1 111 ? 7.16 6.508 1.692 1 96.69 111 LEU B N 1
ATOM 3338 C CA . LEU B 1 111 ? 8.211 6.656 2.695 1 96.69 111 LEU B CA 1
ATOM 3339 C C . LEU B 1 111 ? 7.871 5.867 3.955 1 96.69 111 LEU B C 1
ATOM 3341 O O . LEU B 1 111 ? 8.75 5.246 4.559 1 96.69 111 LEU B O 1
ATOM 3345 N N . ALA B 1 112 ? 6.637 5.879 4.324 1 95.12 112 ALA B N 1
ATOM 3346 C CA . ALA B 1 112 ? 6.188 5.203 5.539 1 95.12 112 ALA B CA 1
ATOM 3347 C C . ALA B 1 112 ? 6.293 3.686 5.391 1 95.12 112 ALA B C 1
ATOM 3349 O O . ALA B 1 112 ? 6.523 2.977 6.375 1 95.12 112 ALA B O 1
ATOM 3350 N N . ASN B 1 113 ? 6.09 3.174 4.195 1 90.88 113 ASN B N 1
ATOM 3351 C CA . ASN B 1 113 ? 6.137 1.742 3.918 1 90.88 113 ASN B CA 1
ATOM 3352 C C . ASN B 1 113 ? 5.172 0.965 4.809 1 90.88 113 ASN B C 1
ATOM 3354 O O . ASN B 1 113 ? 5.574 0.02 5.488 1 90.88 113 ASN B O 1
ATOM 3358 N N . ASP B 1 114 ? 3.922 1.431 4.809 1 85.69 114 ASP B N 1
ATOM 3359 C CA . ASP B 1 114 ? 2.826 0.775 5.512 1 85.69 114 ASP B CA 1
ATOM 3360 C C . ASP B 1 114 ? 3.158 0.589 6.992 1 85.69 114 ASP B C 1
ATOM 3362 O O . ASP B 1 114 ? 2.961 -0.494 7.547 1 85.69 114 ASP B O 1
ATOM 3366 N N . GLY B 1 115 ? 3.824 1.539 7.527 1 85.75 115 GLY B N 1
ATOM 3367 C CA . GLY B 1 115 ? 4.082 1.528 8.961 1 85.75 115 GLY B CA 1
ATOM 3368 C C . GLY B 1 115 ? 5.352 0.785 9.336 1 85.75 115 GLY B C 1
ATOM 3369 O O . GLY B 1 115 ? 5.605 0.538 10.516 1 85.75 115 GLY B O 1
ATOM 3370 N N . LYS B 1 116 ? 6.043 0.383 8.383 1 87.81 116 LYS B N 1
ATOM 3371 C CA . LYS B 1 116 ? 7.285 -0.324 8.688 1 87.81 116 LYS B CA 1
ATOM 3372 C C . LYS B 1 116 ? 8.406 0.653 9.039 1 87.81 116 LYS B C 1
ATOM 3374 O O . LYS B 1 116 ? 9.234 0.367 9.898 1 87.81 116 LYS B O 1
ATOM 3379 N N . ARG B 1 117 ? 8.383 1.802 8.344 1 92.19 117 ARG B N 1
ATOM 3380 C CA . ARG B 1 117 ? 9.391 2.812 8.633 1 92.19 117 ARG B CA 1
ATOM 3381 C C . ARG B 1 117 ? 8.836 3.906 9.531 1 92.19 117 ARG B C 1
ATOM 3383 O O . ARG B 1 117 ? 9.453 4.266 10.539 1 92.19 117 ARG B O 1
ATOM 3390 N N . TYR B 1 118 ? 7.727 4.441 9.133 1 96.69 118 TYR B N 1
ATOM 3391 C CA . TYR B 1 118 ? 7.059 5.523 9.852 1 96.69 118 TYR B CA 1
ATOM 3392 C C . TYR B 1 118 ? 5.551 5.305 9.883 1 96.69 118 TYR B C 1
ATOM 3394 O O . TYR B 1 118 ? 5.031 4.418 9.195 1 96.69 118 TYR B O 1
ATOM 3402 N N . VAL B 1 119 ? 4.895 6.121 10.727 1 97.5 119 VAL B N 1
ATOM 3403 C CA . VAL B 1 119 ? 3.455 5.977 10.898 1 97.5 119 VAL B CA 1
ATOM 3404 C C . VAL B 1 119 ? 2.76 7.297 10.562 1 97.5 119 VAL B C 1
ATOM 3406 O O . VAL B 1 119 ? 2.701 8.203 11.398 1 97.5 119 VAL B O 1
ATOM 3409 N N . PRO B 1 120 ? 2.27 7.441 9.375 1 98.12 120 PRO B N 1
ATOM 3410 C CA . PRO B 1 120 ? 1.31 8.523 9.133 1 98.12 120 PRO B CA 1
ATOM 3411 C C . PRO B 1 120 ? -0.085 8.203 9.664 1 98.12 120 PRO B C 1
ATOM 3413 O O . PRO B 1 120 ? -0.353 7.066 10.062 1 98.12 120 PRO B O 1
ATOM 3416 N N . ILE B 1 121 ? -0.889 9.172 9.68 1 97.62 121 ILE B N 1
ATOM 3417 C CA . ILE B 1 121 ? -2.217 9.016 10.266 1 97.62 121 ILE B CA 1
ATOM 3418 C C . ILE B 1 121 ? -2.994 7.945 9.5 1 97.62 121 ILE B C 1
ATOM 3420 O O . ILE B 1 121 ? -3.787 7.207 10.086 1 97.62 121 ILE B O 1
ATOM 3424 N N . GLU B 1 122 ? -2.719 7.789 8.242 1 96.94 122 GLU B N 1
ATOM 3425 C CA . GLU B 1 122 ? -3.438 6.84 7.395 1 96.94 122 GLU B CA 1
ATOM 3426 C C . GLU B 1 122 ? -3.066 5.402 7.742 1 96.94 122 GLU B C 1
ATOM 3428 O O . GLU B 1 122 ? -3.734 4.461 7.309 1 96.94 122 GLU B O 1
ATOM 3433 N N . SER B 1 123 ? -1.99 5.242 8.5 1 95.62 123 SER B N 1
ATOM 3434 C CA . SER B 1 123 ? -1.611 3.904 8.945 1 95.62 123 SER B CA 1
ATOM 3435 C C . SER B 1 123 ? -2.404 3.486 10.18 1 95.62 123 SER B C 1
ATOM 3437 O O . SER B 1 123 ? -2.42 2.309 10.547 1 95.62 123 SER B O 1
ATOM 3439 N N . THR B 1 124 ? -2.945 4.398 10.883 1 96.12 124 THR B N 1
ATOM 3440 C CA . THR B 1 124 ? -3.814 4.082 12.016 1 96.12 124 THR B CA 1
ATOM 3441 C C . THR B 1 124 ? -5.16 3.555 11.523 1 96.12 124 THR B C 1
ATOM 3443 O O . THR B 1 124 ? -5.516 3.723 10.359 1 96.12 124 THR B O 1
ATOM 3446 N N . LEU B 1 125 ? -5.898 2.941 12.445 1 96.31 125 LEU B N 1
ATOM 3447 C CA . LEU B 1 125 ? -7.184 2.365 12.055 1 96.31 125 LEU B CA 1
ATOM 3448 C C . LEU B 1 125 ? -8.109 3.438 11.5 1 96.31 125 LEU B C 1
ATOM 3450 O O . LEU B 1 125 ? -8.688 3.266 10.422 1 96.31 125 LEU B O 1
ATOM 3454 N N . ILE B 1 126 ? -8.234 4.547 12.188 1 96.5 126 ILE B N 1
ATOM 3455 C CA . ILE B 1 126 ? -9.203 5.57 11.805 1 96.5 126 ILE B CA 1
ATOM 3456 C C . ILE B 1 126 ? -8.789 6.215 10.484 1 96.5 126 ILE B C 1
ATOM 3458 O O . ILE B 1 126 ? -9.625 6.469 9.617 1 96.5 126 ILE B O 1
ATOM 3462 N N . GLY B 1 127 ? -7.453 6.504 10.359 1 96.88 127 GLY B N 1
ATOM 3463 C CA . GLY B 1 127 ? -6.98 7.027 9.086 1 96.88 127 GLY B CA 1
ATOM 3464 C C . GLY B 1 127 ? -7.125 6.035 7.945 1 96.88 127 GLY B C 1
ATOM 3465 O O . GLY B 1 127 ? -7.496 6.414 6.832 1 96.88 127 GLY B O 1
ATOM 3466 N N . TYR B 1 128 ? -6.91 4.805 8.266 1 96.56 128 TYR B N 1
ATOM 3467 C CA . TYR B 1 128 ? -6.922 3.738 7.27 1 96.56 128 TYR B CA 1
ATOM 3468 C C . TYR B 1 128 ? -8.32 3.545 6.695 1 96.56 128 TYR B C 1
ATOM 3470 O O . TYR B 1 128 ? -8.492 3.445 5.477 1 96.56 128 TYR B O 1
ATOM 3478 N N . VAL B 1 129 ? -9.32 3.533 7.461 1 97.94 129 VAL B N 1
ATOM 3479 C CA . VAL B 1 129 ? -10.664 3.195 7.004 1 97.94 129 VAL B CA 1
ATOM 3480 C C . VAL B 1 129 ? -11.242 4.355 6.199 1 97.94 129 VAL B C 1
ATOM 3482 O O . VAL B 1 129 ? -12.102 4.152 5.336 1 97.94 129 VAL B O 1
ATOM 3485 N N . ALA B 1 130 ? -10.719 5.582 6.406 1 97.88 130 ALA B N 1
ATOM 3486 C CA . ALA B 1 130 ? -11.312 6.77 5.797 1 97.88 130 ALA B CA 1
ATOM 3487 C C . ALA B 1 130 ? -10.5 7.234 4.594 1 97.88 130 ALA B C 1
ATOM 3489 O O . ALA B 1 130 ? -10.961 8.07 3.812 1 97.88 130 ALA B O 1
ATOM 3490 N N . ASP B 1 131 ? -9.367 6.637 4.426 1 97 131 ASP B N 1
ATOM 3491 C CA . ASP B 1 131 ? -8.391 7.133 3.461 1 97 131 ASP B CA 1
ATOM 3492 C C . ASP B 1 131 ? -8.969 7.137 2.047 1 97 131 ASP B C 1
ATOM 3494 O O . ASP B 1 131 ? -9.508 6.129 1.585 1 97 131 ASP B O 1
ATOM 3498 N N . ASP B 1 132 ? -8.953 8.367 1.4 1 96.19 132 ASP B N 1
ATOM 3499 C CA . ASP B 1 132 ? -9.305 8.594 0.001 1 96.19 132 ASP B CA 1
ATOM 3500 C C . ASP B 1 132 ? -10.805 8.43 -0.225 1 96.19 132 ASP B C 1
ATOM 3502 O O . ASP B 1 132 ? -11.258 8.289 -1.365 1 96.19 132 ASP B O 1
ATOM 3506 N N . LEU B 1 133 ? -11.586 8.43 0.796 1 97.56 133 LEU B N 1
ATOM 3507 C CA . LEU B 1 133 ? -13.039 8.375 0.664 1 97.56 133 LEU B CA 1
ATOM 3508 C C . LEU B 1 133 ? -13.633 9.773 0.662 1 97.56 133 LEU B C 1
ATOM 3510 O O . LEU B 1 133 ? -13.055 10.703 1.233 1 97.56 133 LEU B O 1
ATOM 3514 N N . THR B 1 134 ? -14.734 9.875 -0.046 1 96.5 134 THR B N 1
ATOM 3515 C CA . THR B 1 134 ? -15.562 11.07 0.001 1 96.5 134 THR B CA 1
ATOM 3516 C C . THR B 1 134 ? -16.922 10.766 0.637 1 96.5 134 THR B C 1
ATOM 3518 O O . THR B 1 134 ? -17.547 9.75 0.321 1 96.5 134 THR B O 1
ATOM 3521 N N . TRP B 1 135 ? -17.297 11.633 1.533 1 95.5 135 TRP B N 1
ATOM 3522 C CA . TRP B 1 135 ? -18.625 11.422 2.127 1 95.5 135 TRP B CA 1
ATOM 3523 C C . TRP B 1 135 ? -19.281 12.75 2.471 1 95.5 135 TRP B C 1
ATOM 3525 O O . TRP B 1 135 ? -18.609 13.742 2.725 1 95.5 135 TRP B O 1
ATOM 3535 N N . CYS B 1 136 ? -20.531 12.781 2.363 1 94.5 136 CYS B N 1
ATOM 3536 C CA . CYS B 1 136 ? -21.391 13.891 2.781 1 94.5 136 CYS B CA 1
ATOM 3537 C C . CYS B 1 136 ? -22.844 13.43 2.914 1 94.5 136 CYS B C 1
ATOM 3539 O O . CYS B 1 136 ? -23.234 12.406 2.355 1 94.5 136 CYS B O 1
ATOM 3541 N N . GLY B 1 137 ? -23.531 14.141 3.764 1 92.88 137 GLY B N 1
ATOM 3542 C CA . GLY B 1 137 ? -24.891 13.734 4.078 1 92.88 137 GLY B CA 1
ATOM 3543 C C . GLY B 1 137 ? -25.938 14.547 3.346 1 92.88 137 GLY B C 1
ATOM 3544 O O . GLY B 1 137 ? -25.609 15.477 2.607 1 92.88 137 GLY B O 1
ATOM 3545 N N . GLN B 1 138 ? -27.094 14.07 3.406 1 92.81 138 GLN B N 1
ATOM 3546 C CA . GLN B 1 138 ? -28.312 14.773 3.037 1 92.81 138 GLN B CA 1
ATOM 3547 C C . GLN B 1 138 ? -29.453 14.43 3.99 1 92.81 138 GLN B C 1
ATOM 3549 O O . GLN B 1 138 ? -29.422 13.398 4.664 1 92.81 138 GLN B O 1
ATOM 3554 N N . THR B 1 139 ? -30.344 15.336 4.027 1 92.69 139 THR B N 1
ATOM 3555 C CA . THR B 1 139 ? -31.422 15.18 5 1 92.69 139 THR B CA 1
ATOM 3556 C C . THR B 1 139 ? -32.406 14.086 4.559 1 92.69 139 THR B C 1
ATOM 3558 O O . THR B 1 139 ? -33.031 13.43 5.398 1 92.69 139 THR B O 1
ATOM 3561 N N . SER B 1 140 ? -32.562 13.898 3.305 1 94.62 140 SER B N 1
ATOM 3562 C CA . SER B 1 140 ? -33.469 12.898 2.773 1 94.62 140 SER B CA 1
ATOM 3563 C C . SER B 1 140 ? -32.812 11.523 2.701 1 94.62 140 SER B C 1
ATOM 3565 O O . SER B 1 140 ? -31.594 11.414 2.715 1 94.62 140 SER B O 1
ATOM 3567 N N . ALA B 1 141 ? -33.688 10.531 2.643 1 94.19 141 ALA B N 1
ATOM 3568 C CA . ALA B 1 141 ? -33.188 9.18 2.48 1 94.19 141 ALA B CA 1
ATOM 3569 C C . ALA B 1 141 ? -32.344 9.055 1.198 1 94.19 141 ALA B C 1
ATOM 3571 O O . ALA B 1 141 ? -32.719 9.633 0.169 1 94.19 141 ALA B O 1
ATOM 3572 N N . PRO B 1 142 ? -31.219 8.328 1.302 1 95.25 142 PRO B N 1
ATOM 3573 C CA . PRO B 1 142 ? -30.734 7.406 2.34 1 95.25 142 PRO B CA 1
ATOM 3574 C C . PRO B 1 142 ? -29.812 8.078 3.35 1 95.25 142 PRO B C 1
ATOM 3576 O O . PRO B 1 142 ? -29.109 7.398 4.102 1 95.25 142 PRO B O 1
ATOM 3579 N N . GLY B 1 143 ? -29.812 9.367 3.357 1 96.12 143 GLY B N 1
ATOM 3580 C CA . GLY B 1 143 ? -29.016 10.133 4.305 1 96.12 143 GLY B CA 1
ATOM 3581 C C . GLY B 1 143 ? -27.609 10.422 3.812 1 96.12 143 GLY B C 1
ATOM 3582 O O . GLY B 1 143 ? -26.875 11.188 4.438 1 96.12 143 GLY B O 1
ATOM 3583 N N . ILE B 1 144 ? -27.219 9.734 2.779 1 96.75 144 ILE B N 1
ATOM 3584 C CA . ILE B 1 144 ? -25.938 9.945 2.131 1 96.75 144 ILE B CA 1
ATOM 3585 C C . ILE B 1 144 ? -26.141 10.609 0.772 1 96.75 144 ILE B C 1
ATOM 3587 O O . ILE B 1 144 ? -27.016 10.203 0.004 1 96.75 144 ILE B O 1
ATOM 3591 N N . ASN B 1 145 ? -25.438 11.688 0.454 1 96 145 ASN B N 1
ATOM 3592 C CA . ASN B 1 145 ? -25.562 12.359 -0.837 1 96 145 ASN B CA 1
ATOM 3593 C C . ASN B 1 145 ? -24.578 11.797 -1.856 1 96 145 ASN B C 1
ATOM 3595 O O . ASN B 1 145 ? -23.422 12.219 -1.905 1 96 145 ASN B O 1
ATOM 3599 N N . PHE B 1 146 ? -25.031 10.898 -2.686 1 96.44 146 PHE B N 1
ATOM 3600 C CA . PHE B 1 146 ? -24.188 10.242 -3.672 1 96.44 146 PHE B CA 1
ATOM 3601 C C . PHE B 1 146 ? -24.109 11.07 -4.949 1 96.44 146 PHE B C 1
ATOM 3603 O O . PHE B 1 146 ? -23.391 10.703 -5.891 1 96.44 146 PHE B O 1
ATOM 3610 N N . THR B 1 147 ? -24.75 12.227 -4.961 1 94.94 147 THR B N 1
ATOM 3611 C CA . THR B 1 147 ? -24.812 13.031 -6.18 1 94.94 147 THR B CA 1
ATOM 3612 C C . THR B 1 147 ? -23.859 14.219 -6.102 1 94.94 147 THR B C 1
ATOM 3614 O O . THR B 1 147 ? -23.234 14.586 -7.098 1 94.94 147 THR B O 1
ATOM 3617 N N . TYR B 1 148 ? -23.797 14.82 -4.867 1 93.88 148 TYR B N 1
ATOM 3618 C CA . TYR B 1 148 ? -22.969 16.016 -4.762 1 93.88 148 TYR B CA 1
ATOM 3619 C C . TYR B 1 148 ? -22.5 16.219 -3.328 1 93.88 148 TYR B C 1
ATOM 3621 O O . TYR B 1 148 ? -23.297 16.25 -2.396 1 93.88 148 TYR B O 1
ATOM 3629 N N . CYS B 1 149 ? -21.234 16.344 -3.225 1 94.81 149 CYS B N 1
ATOM 3630 C CA . CYS B 1 149 ? -20.641 16.781 -1.973 1 94.81 149 CYS B CA 1
ATOM 3631 C C . CYS B 1 149 ? -19.938 18.125 -2.139 1 94.81 149 CYS B C 1
ATOM 3633 O O . CYS B 1 149 ? -19.297 18.391 -3.16 1 94.81 149 CYS B O 1
ATOM 3635 N N . PRO B 1 150 ? -20.094 19.016 -1.102 1 92.19 150 PRO B N 1
ATOM 3636 C CA . PRO B 1 150 ? -19.312 20.25 -1.176 1 92.19 150 PRO B CA 1
ATOM 3637 C C . PRO B 1 150 ? -17.812 20 -1.238 1 92.19 150 PRO B C 1
ATOM 3639 O O . PRO B 1 150 ? -17.312 19 -0.699 1 92.19 150 PRO B O 1
ATOM 3642 N N . PRO B 1 151 ? -17.141 20.906 -1.931 1 90.81 151 PRO B N 1
ATOM 3643 C CA . PRO B 1 151 ? -15.672 20.766 -1.939 1 90.81 151 PRO B CA 1
ATOM 3644 C C . PRO B 1 151 ? -15.07 20.766 -0.537 1 90.81 151 PRO B C 1
ATOM 3646 O O . PRO B 1 151 ? -15.625 21.391 0.373 1 90.81 151 PRO B O 1
ATOM 3649 N N . TYR B 1 152 ? -14.016 20.109 -0.462 1 87.81 152 TYR B N 1
ATOM 3650 C CA . TYR B 1 152 ? -13.289 19.984 0.792 1 87.81 152 TYR B CA 1
ATOM 3651 C C . TYR B 1 152 ? -12.977 21.344 1.392 1 87.81 152 TYR B C 1
ATOM 3653 O O . TYR B 1 152 ? -12.469 22.234 0.701 1 87.81 152 TYR B O 1
ATOM 3661 N N . HIS B 1 153 ? -13.32 21.562 2.631 1 87.06 153 HIS B N 1
ATOM 3662 C CA . HIS B 1 153 ? -13.062 22.781 3.402 1 87.06 153 HIS B CA 1
ATOM 3663 C C . HIS B 1 153 ? -13.703 24 2.752 1 87.06 153 HIS B C 1
ATOM 3665 O O . HIS B 1 153 ? -13.188 25.109 2.859 1 87.06 153 HIS B O 1
ATOM 3671 N N . SER B 1 154 ? -14.82 23.859 2.123 1 87.31 154 SER B N 1
ATOM 3672 C CA . SER B 1 154 ? -15.422 24.938 1.353 1 87.31 154 SER B CA 1
ATOM 3673 C C . SER B 1 154 ? -16.453 25.703 2.176 1 87.31 154 SER B C 1
ATOM 3675 O O . SER B 1 154 ? -16.906 26.781 1.786 1 87.31 154 SER B O 1
ATOM 3677 N N . CYS B 1 155 ? -16.859 25.125 3.225 1 86.5 155 CYS B N 1
ATOM 3678 C CA . CYS B 1 155 ? -17.875 25.766 4.059 1 86.5 155 CYS B CA 1
ATOM 3679 C C . CYS B 1 155 ? -17.641 25.453 5.531 1 86.5 155 CYS B C 1
ATOM 3681 O O . CYS B 1 155 ? -16.75 24.656 5.871 1 86.5 155 CYS B O 1
ATOM 3683 N N . SER B 1 156 ? -18.406 26.125 6.316 1 82.06 156 SER B N 1
ATOM 3684 C CA . SER B 1 156 ? -18.281 25.922 7.758 1 82.06 156 SER B CA 1
ATOM 3685 C C . SER B 1 156 ? -18.688 24.5 8.148 1 82.06 156 SER B C 1
ATOM 3687 O O . SER B 1 156 ? -19.688 23.984 7.66 1 82.06 156 SER B O 1
ATOM 3689 N N . ASN B 1 157 ? -17.828 23.875 8.945 1 82.5 157 ASN B N 1
ATOM 3690 C CA . ASN B 1 157 ? -18.094 22.547 9.484 1 82.5 157 ASN B CA 1
ATOM 3691 C C . ASN B 1 157 ? -18.328 21.531 8.375 1 82.5 157 ASN B C 1
ATOM 3693 O O . ASN B 1 157 ? -19.297 20.766 8.438 1 82.5 157 ASN B O 1
ATOM 3697 N N . GLU B 1 158 ? -17.641 21.734 7.34 1 89.06 158 GLU B N 1
ATOM 3698 C CA . GLU B 1 158 ? -17.688 20.719 6.293 1 89.06 158 GLU B CA 1
ATOM 3699 C C . GLU B 1 158 ? -17.281 19.344 6.832 1 89.06 158 GLU B C 1
ATOM 3701 O O . GLU B 1 158 ? -16.234 19.219 7.469 1 89.06 158 GLU B O 1
ATOM 3706 N N . VAL B 1 159 ? -18.031 18.281 6.562 1 90.88 159 VAL B N 1
ATOM 3707 C CA . VAL B 1 159 ? -18.031 17.047 7.332 1 90.88 159 VAL B CA 1
ATOM 3708 C C . VAL B 1 159 ? -16.703 16.328 7.148 1 90.88 159 VAL B C 1
ATOM 3710 O O . VAL B 1 159 ? -16.172 15.758 8.102 1 90.88 159 VAL B O 1
ATOM 3713 N N . MET B 1 160 ? -16.172 16.219 5.973 1 92.81 160 MET B N 1
ATOM 3714 C CA . MET B 1 160 ? -14.914 15.508 5.777 1 92.81 160 MET B CA 1
ATOM 3715 C C . MET B 1 160 ? -13.758 16.266 6.43 1 92.81 160 MET B C 1
ATOM 3717 O O . MET B 1 160 ? -12.883 15.656 7.043 1 92.81 160 MET B O 1
ATOM 3721 N N . PHE B 1 161 ? -13.805 17.578 6.246 1 92.25 161 PHE B N 1
ATOM 3722 C CA . PHE B 1 161 ? -12.773 18.406 6.863 1 92.25 161 PHE B CA 1
ATOM 3723 C C . PHE B 1 161 ? -12.789 18.25 8.375 1 92.25 161 PHE B C 1
ATOM 3725 O O . PHE B 1 161 ? -11.734 18.094 9 1 92.25 161 PHE B O 1
ATOM 3732 N N . ASP B 1 162 ? -13.961 18.266 8.938 1 91.69 162 ASP B N 1
ATOM 3733 C CA . ASP B 1 162 ? -14.102 18.109 10.383 1 91.69 162 ASP B CA 1
ATOM 3734 C C . ASP B 1 162 ? -13.531 16.781 10.859 1 91.69 162 ASP B C 1
ATOM 3736 O O . ASP B 1 162 ? -12.938 16.703 11.938 1 91.69 162 ASP B O 1
ATOM 3740 N N . PHE B 1 163 ? -13.805 15.781 10.125 1 94.06 163 PHE B N 1
ATOM 3741 C CA . PHE B 1 163 ? -13.266 14.469 10.469 1 94.06 163 PHE B CA 1
ATOM 3742 C C . PHE B 1 163 ? -11.742 14.5 10.516 1 94.06 163 PHE B C 1
ATOM 3744 O O . PHE B 1 163 ? -11.141 14.078 11.5 1 94.06 163 PHE B O 1
ATOM 3751 N N . TRP B 1 164 ? -11.148 15 9.484 1 94.75 164 TRP B N 1
ATOM 3752 C CA . TRP B 1 164 ? -9.695 14.969 9.383 1 94.75 164 TRP B CA 1
ATOM 3753 C C . TRP B 1 164 ? -9.062 15.93 10.383 1 94.75 164 TRP B C 1
ATOM 3755 O O . TRP B 1 164 ? -7.961 15.68 10.883 1 94.75 164 TRP B O 1
ATOM 3765 N N . VAL B 1 165 ? -9.75 16.984 10.703 1 93.56 165 VAL B N 1
ATOM 3766 C CA . VAL B 1 165 ? -9.281 17.859 11.773 1 93.56 165 VAL B CA 1
ATOM 3767 C C . VAL B 1 165 ? -9.25 17.094 13.094 1 93.56 165 VAL B C 1
ATOM 3769 O O . VAL B 1 165 ? -8.242 17.125 13.805 1 93.56 165 VAL B O 1
ATOM 3772 N N . ALA B 1 166 ? -10.344 16.391 13.367 1 94 166 ALA B N 1
ATOM 3773 C CA . ALA B 1 166 ? -10.422 15.625 14.609 1 94 166 ALA B CA 1
ATOM 3774 C C . ALA B 1 166 ? -9.367 14.516 14.641 1 94 166 ALA B C 1
ATOM 3776 O O . ALA B 1 166 ? -8.695 14.312 15.656 1 94 166 ALA B O 1
ATOM 3777 N N . ALA B 1 167 ? -9.25 13.781 13.555 1 95.69 167 ALA B N 1
ATOM 3778 C CA . ALA B 1 167 ? -8.281 12.695 13.461 1 95.69 167 ALA B CA 1
ATOM 3779 C C . ALA B 1 167 ? -6.852 13.227 13.586 1 95.69 167 ALA B C 1
ATOM 3781 O O . ALA B 1 167 ? -6.027 12.641 14.297 1 95.69 167 ALA B O 1
ATOM 3782 N N . SER B 1 168 ? -6.605 14.32 12.938 1 96.44 168 SER B N 1
ATOM 3783 C CA . SER B 1 168 ? -5.277 14.922 12.961 1 96.44 168 SER B CA 1
ATOM 3784 C C . SER B 1 168 ? -4.93 15.43 14.359 1 96.44 168 SER B C 1
ATOM 3786 O O . SER B 1 168 ? -3.785 15.312 14.797 1 96.44 168 SER B O 1
ATOM 3788 N N . LYS B 1 169 ? -5.887 16.047 14.945 1 95.69 169 LYS B N 1
ATOM 3789 C CA . LYS B 1 169 ? -5.684 16.484 16.328 1 95.69 169 LYS B CA 1
ATOM 3790 C C . LYS B 1 169 ? -5.316 15.312 17.219 1 95.69 169 LYS B C 1
ATOM 3792 O O . LYS B 1 169 ? -4.367 15.398 18 1 95.69 169 LYS B O 1
ATOM 3797 N N . TRP B 1 170 ? -6.09 14.273 17.141 1 96.12 170 TRP B N 1
ATOM 3798 C CA . TRP B 1 170 ? -5.816 13.07 17.922 1 96.12 170 TRP B CA 1
ATOM 3799 C C . TRP B 1 170 ? -4.418 12.539 17.625 1 96.12 170 TRP B C 1
ATOM 3801 O O . TRP B 1 170 ? -3.65 12.25 18.547 1 96.12 170 TRP B O 1
ATOM 3811 N N . PHE B 1 171 ? -4.055 12.398 16.406 1 97.44 171 PHE B N 1
ATOM 3812 C CA . PHE B 1 171 ? -2.771 11.859 15.969 1 97.44 171 PHE B CA 1
ATOM 3813 C C . PHE B 1 171 ? -1.617 12.672 16.547 1 97.44 171 PHE B C 1
ATOM 3815 O O . PHE B 1 171 ? -0.687 12.109 17.125 1 97.44 171 PHE B O 1
ATOM 3822 N N . ALA B 1 172 ? -1.739 13.969 16.406 1 98.25 172 ALA B N 1
ATOM 3823 C CA . ALA B 1 172 ? -0.688 14.859 16.891 1 98.25 172 ALA B CA 1
ATOM 3824 C C . ALA B 1 172 ? -0.569 14.805 18.406 1 98.25 172 ALA B C 1
ATOM 3826 O O . ALA B 1 172 ? 0.537 14.734 18.953 1 98.25 172 ALA B O 1
ATOM 3827 N N . SER B 1 173 ? -1.677 14.742 19.047 1 96.69 173 SER B N 1
ATOM 3828 C CA . SER B 1 173 ? -1.68 14.773 20.516 1 96.69 173 SER B CA 1
ATOM 3829 C C . SER B 1 173 ? -1.12 13.477 21.094 1 96.69 173 SER B C 1
ATOM 3831 O O . SER B 1 173 ? -0.75 13.422 22.266 1 96.69 173 SER B O 1
ATOM 3833 N N . HIS B 1 174 ? -1.017 12.453 20.281 1 96.81 174 HIS B N 1
ATOM 3834 C CA . HIS B 1 174 ? -0.54 11.164 20.766 1 96.81 174 HIS B CA 1
ATOM 3835 C C . HIS B 1 174 ? 0.861 10.859 20.25 1 96.81 174 HIS B C 1
ATOM 3837 O O . HIS B 1 174 ? 1.456 9.844 20.625 1 96.81 174 HIS B O 1
ATOM 3843 N N . ALA B 1 175 ? 1.356 11.711 19.438 1 98.25 175 ALA B N 1
ATOM 3844 C CA . ALA B 1 175 ? 2.725 11.547 18.953 1 98.25 175 ALA B CA 1
ATOM 3845 C C . ALA B 1 175 ? 3.732 11.711 20.094 1 98.25 175 ALA B C 1
ATOM 3847 O O . ALA B 1 175 ? 3.477 12.438 21.062 1 98.25 175 ALA B O 1
ATOM 3848 N N . GLN B 1 176 ? 4.875 10.969 19.969 1 98.31 176 GLN B N 1
ATOM 3849 C CA . GLN B 1 176 ? 5.898 10.992 21.016 1 98.31 176 GLN B CA 1
ATOM 3850 C C . GLN B 1 176 ? 7.301 10.93 20.406 1 98.31 176 GLN B C 1
ATOM 3852 O O . GLN B 1 176 ? 7.5 10.312 19.359 1 98.31 176 GLN B O 1
ATOM 3857 N N . GLY B 1 177 ? 8.289 11.555 21.156 1 98.62 177 GLY B N 1
ATOM 3858 C CA . GLY B 1 177 ? 9.672 11.516 20.734 1 98.62 177 GLY B CA 1
ATOM 3859 C C . GLY B 1 177 ? 9.945 12.398 19.516 1 98.62 177 GLY B C 1
ATOM 3860 O O . GLY B 1 177 ? 9.438 13.516 19.438 1 98.62 177 GLY B O 1
ATOM 3861 N N . GLU B 1 178 ? 10.742 11.922 18.672 1 98.69 178 GLU B N 1
ATOM 3862 C CA . GLU B 1 178 ? 11.023 12.633 17.438 1 98.69 178 GLU B CA 1
ATOM 3863 C C . GLU B 1 178 ? 9.938 12.375 16.391 1 98.69 178 GLU B C 1
ATOM 3865 O O . GLU B 1 178 ? 9.57 11.227 16.141 1 98.69 178 GLU B O 1
ATOM 3870 N N . VAL B 1 179 ? 9.414 13.414 15.906 1 98.88 179 VAL B N 1
ATOM 3871 C CA . VAL B 1 179 ? 8.414 13.305 14.844 1 98.88 179 VAL B CA 1
ATOM 3872 C C . VAL B 1 179 ? 8.953 13.93 13.562 1 98.88 179 VAL B C 1
ATOM 3874 O O . VAL B 1 179 ? 9.969 14.641 13.586 1 98.88 179 VAL B O 1
ATOM 3877 N N . ARG B 1 180 ? 8.305 13.602 12.461 1 98.88 180 ARG B N 1
ATOM 3878 C CA . ARG B 1 180 ? 8.734 14.133 11.172 1 98.88 180 ARG B CA 1
ATOM 3879 C C . ARG B 1 180 ? 7.555 14.688 10.383 1 98.88 180 ARG B C 1
ATOM 3881 O O . ARG B 1 180 ? 6.414 14.273 10.586 1 98.88 180 ARG B O 1
ATOM 3888 N N . VAL B 1 181 ? 7.867 15.633 9.547 1 98.94 181 VAL B N 1
ATOM 3889 C CA . VAL B 1 181 ? 6.902 16.125 8.57 1 98.94 181 VAL B CA 1
ATOM 3890 C C . VAL B 1 181 ? 7.531 16.141 7.18 1 98.94 181 VAL B C 1
ATOM 3892 O O . VAL B 1 181 ? 8.664 16.578 7.004 1 98.94 181 VAL B O 1
ATOM 3895 N N . VAL B 1 182 ? 6.828 15.555 6.23 1 98.88 182 VAL B N 1
ATOM 3896 C CA . VAL B 1 182 ? 7.266 15.539 4.84 1 98.88 182 VAL B CA 1
ATOM 3897 C C . VAL B 1 182 ? 6.645 16.719 4.09 1 98.88 182 VAL B C 1
ATOM 3899 O O . VAL B 1 182 ? 5.418 16.828 3.99 1 98.88 182 VAL B O 1
ATOM 3902 N N . LEU B 1 183 ? 7.48 17.578 3.588 1 98.25 183 LEU B N 1
ATOM 3903 C CA . LEU B 1 183 ? 7.062 18.781 2.877 1 98.25 183 LEU B CA 1
ATOM 3904 C C . LEU B 1 183 ? 7.551 18.75 1.433 1 98.25 183 LEU B C 1
ATOM 3906 O O . LEU B 1 183 ? 8.531 18.062 1.115 1 98.25 183 LEU B O 1
ATOM 3910 N N . ASN B 1 184 ? 6.859 19.5 0.599 1 97.44 184 ASN B N 1
ATOM 3911 C CA . ASN B 1 184 ? 7.203 19.562 -0.818 1 97.44 184 ASN B CA 1
ATOM 3912 C C . ASN B 1 184 ? 7.957 20.844 -1.16 1 97.44 184 ASN B C 1
ATOM 3914 O O . ASN B 1 184 ? 7.371 21.922 -1.192 1 97.44 184 ASN B O 1
ATOM 3918 N N . GLY B 1 185 ? 9.148 20.719 -1.443 1 97.44 185 GLY B N 1
ATOM 3919 C CA . GLY B 1 185 ? 9.977 21.859 -1.768 1 97.44 185 GLY B CA 1
ATOM 3920 C C . GLY B 1 185 ? 9.93 22.234 -3.236 1 97.44 185 GLY B C 1
ATOM 3921 O O . GLY B 1 185 ? 10.57 23.203 -3.658 1 97.44 185 GLY B O 1
ATOM 3922 N N . SER B 1 186 ? 9.125 21.5 -4.055 1 96.69 186 SER B N 1
ATOM 3923 C CA . SER B 1 186 ? 9.078 21.734 -5.496 1 96.69 186 SER B CA 1
ATOM 3924 C C . SER B 1 186 ? 7.727 22.297 -5.926 1 96.69 186 SER B C 1
ATOM 3926 O O . SER B 1 186 ? 7.434 22.359 -7.121 1 96.69 186 SER B O 1
ATOM 3928 N N . LEU B 1 187 ? 6.875 22.672 -4.945 1 95 187 LEU B N 1
ATOM 3929 C CA . LEU B 1 187 ? 5.574 23.234 -5.293 1 95 187 LEU B CA 1
ATOM 3930 C C . LEU B 1 187 ? 5.742 24.516 -6.09 1 95 187 LEU B C 1
ATOM 3932 O O . LEU B 1 187 ? 6.512 25.406 -5.699 1 95 187 LEU B O 1
ATOM 3936 N N . PRO B 1 188 ? 4.965 24.672 -7.152 1 89.25 188 PRO B N 1
ATOM 3937 C CA . PRO B 1 188 ? 5.113 25.875 -7.98 1 89.25 188 PRO B CA 1
ATOM 3938 C C . PRO B 1 188 ? 4.809 27.156 -7.215 1 89.25 188 PRO B C 1
ATOM 3940 O O . PRO B 1 188 ? 5.434 28.188 -7.461 1 89.25 188 PRO B O 1
ATOM 3943 N N . ALA B 1 189 ? 3.863 27.141 -6.32 1 83.25 189 ALA B N 1
ATOM 3944 C CA . ALA B 1 189 ? 3.5 28.328 -5.562 1 83.25 189 ALA B CA 1
ATOM 3945 C C . ALA B 1 189 ? 4.598 28.703 -4.57 1 83.25 189 ALA B C 1
ATOM 3947 O O . ALA B 1 189 ? 4.621 29.828 -4.059 1 83.25 189 ALA B O 1
ATOM 3948 N N . GLY B 1 190 ? 5.473 27.734 -4.242 1 81.19 190 GLY B N 1
ATOM 3949 C CA . GLY B 1 190 ? 6.621 28 -3.395 1 81.19 190 GLY B CA 1
ATOM 3950 C C . GLY B 1 190 ? 6.273 28.047 -1.918 1 81.19 190 GLY B C 1
ATOM 3951 O O . GLY B 1 190 ? 6.922 28.766 -1.146 1 81.19 190 GLY B O 1
ATOM 3952 N N . VAL B 1 191 ? 5.25 27.438 -1.475 1 92.75 191 VAL B N 1
ATOM 3953 C CA . VAL B 1 191 ? 4.883 27.406 -0.063 1 92.75 191 VAL B CA 1
ATOM 3954 C C . VAL B 1 191 ? 4.77 25.953 0.412 1 92.75 191 VAL B C 1
ATOM 3956 O O . VAL B 1 191 ? 3.711 25.344 0.296 1 92.75 191 VAL B O 1
ATOM 3959 N N . ALA B 1 192 ? 5.844 25.516 0.974 1 96.44 192 ALA B N 1
ATOM 3960 C CA . ALA B 1 192 ? 5.8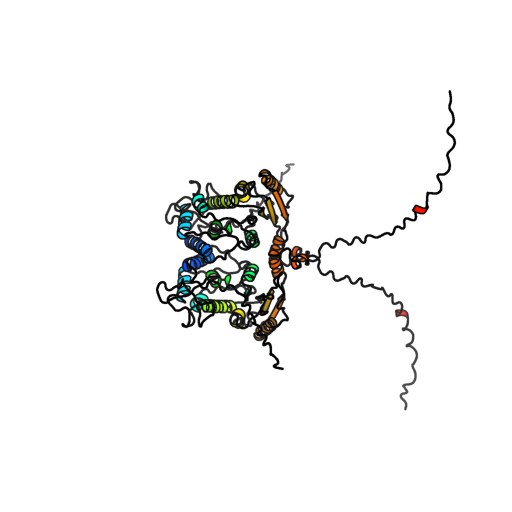79 24.125 1.451 1 96.44 192 ALA B CA 1
ATOM 3961 C C . ALA B 1 192 ? 5.121 23.984 2.766 1 96.44 192 ALA B C 1
ATOM 3963 O O . ALA B 1 192 ? 4.492 22.953 3.016 1 96.44 192 ALA B O 1
ATOM 3964 N N . TYR B 1 193 ? 5.223 25.094 3.512 1 97 193 TYR B N 1
ATOM 3965 C CA . TYR B 1 193 ? 4.535 25.172 4.797 1 97 193 TYR B CA 1
ATOM 3966 C C . TYR B 1 193 ? 3.525 26.312 4.809 1 97 193 TYR B C 1
ATOM 3968 O O . TYR B 1 193 ? 3.898 27.469 4.953 1 97 193 TYR B O 1
ATOM 3976 N N . GLY B 1 194 ? 2.232 25.891 4.625 1 93.94 194 GLY B N 1
ATOM 3977 C CA . GLY B 1 194 ? 1.169 26.891 4.715 1 93.94 194 GLY B CA 1
ATOM 3978 C C . GLY B 1 194 ? 0.559 26.984 6.098 1 93.94 194 GLY B C 1
ATOM 3979 O O . GLY B 1 194 ? 0.086 25.984 6.648 1 93.94 194 GLY B O 1
ATOM 3980 N N . ARG B 1 195 ? 0.423 28.141 6.586 1 91.69 195 ARG B N 1
ATOM 3981 C CA . ARG B 1 195 ? -0.033 28.312 7.957 1 91.69 195 ARG B CA 1
ATOM 3982 C C . ARG B 1 195 ? -1.507 27.953 8.102 1 91.69 195 ARG B C 1
ATOM 3984 O O . ARG B 1 195 ? -1.987 27.703 9.211 1 91.69 195 ARG B O 1
ATOM 3991 N N . ASN B 1 196 ? -2.186 27.891 6.988 1 90 196 ASN B N 1
ATOM 3992 C CA . ASN B 1 196 ? -3.604 27.547 7.039 1 90 196 ASN B CA 1
ATOM 3993 C C . ASN B 1 196 ? -3.828 26.062 6.77 1 90 196 ASN B C 1
ATOM 3995 O O . ASN B 1 196 ? -4.969 25.594 6.762 1 90 196 ASN B O 1
ATOM 3999 N N . SER B 1 197 ? -2.775 25.344 6.656 1 93.44 197 SER B N 1
ATOM 4000 C CA . SER B 1 197 ? -2.885 23.906 6.414 1 93.44 197 SER B CA 1
ATOM 4001 C C . SER B 1 197 ? -3.297 23.156 7.68 1 93.44 197 SER B C 1
ATOM 4003 O O . SER B 1 197 ? -3.195 23.703 8.781 1 93.44 197 SER B O 1
ATOM 4005 N N . VAL B 1 198 ? -3.787 21.938 7.457 1 95.38 198 VAL B N 1
ATOM 4006 C CA . VAL B 1 198 ? -4.145 21.078 8.586 1 95.38 198 VAL B CA 1
ATOM 4007 C C . VAL B 1 198 ? -2.902 20.812 9.438 1 95.38 198 VAL B C 1
ATOM 4009 O O . VAL B 1 198 ? -2.975 20.797 10.672 1 95.38 198 VAL B O 1
ATOM 4012 N N . PHE B 1 199 ? -1.741 20.672 8.828 1 98.06 199 PHE B N 1
ATOM 4013 C CA . PHE B 1 199 ? -0.524 20.422 9.594 1 98.06 199 PHE B CA 1
ATOM 4014 C C . PHE B 1 199 ? -0.207 21.594 10.508 1 98.06 199 PHE B C 1
ATOM 4016 O O . PHE B 1 199 ? -0.017 21.422 11.711 1 98.06 199 PHE B O 1
ATOM 4023 N N . ALA B 1 200 ? -0.242 22.719 9.93 1 97.5 200 ALA B N 1
ATOM 4024 C CA . ALA B 1 200 ? 0.157 23.906 10.695 1 97.5 200 ALA B CA 1
ATOM 4025 C C . ALA B 1 200 ? -0.873 24.234 11.773 1 97.5 200 ALA B C 1
ATOM 4027 O O . ALA B 1 200 ? -0.529 24.375 12.945 1 97.5 200 ALA B O 1
ATOM 4028 N N . SER B 1 201 ? -2.107 24.297 11.383 1 96.06 201 SER B N 1
ATOM 4029 C CA . SER B 1 201 ? -3.135 24.875 12.242 1 96.06 201 SER B CA 1
ATOM 4030 C C . SER B 1 201 ? -3.656 23.859 13.242 1 96.06 201 SER B C 1
ATOM 4032 O O . SER B 1 201 ? -4.199 24.219 14.289 1 96.06 201 SER B O 1
ATOM 4034 N N . VAL B 1 202 ? -3.496 22.578 12.883 1 97.06 202 VAL B N 1
ATOM 4035 C CA . VAL B 1 202 ? -4.078 21.562 13.758 1 97.06 202 VAL B CA 1
ATOM 4036 C C . VAL B 1 202 ? -2.971 20.688 14.328 1 97.06 202 VAL B C 1
ATOM 4038 O O . VAL B 1 202 ? -2.781 20.625 15.547 1 97.06 202 VAL B O 1
ATOM 4041 N N . GLU B 1 203 ? -2.213 20.047 13.516 1 98.62 203 GLU B N 1
ATOM 4042 C CA . GLU B 1 203 ? -1.265 19.031 13.984 1 98.62 203 GLU B CA 1
ATOM 4043 C C . GLU B 1 203 ? -0.13 19.672 14.781 1 98.62 203 GLU B C 1
ATOM 4045 O O . GLU B 1 203 ? 0.088 19.328 15.945 1 98.62 203 GLU B O 1
ATOM 4050 N N . LEU B 1 204 ? 0.49 20.625 14.172 1 98.69 204 LEU B N 1
ATOM 4051 C CA . LEU B 1 204 ? 1.586 21.297 14.867 1 98.69 204 LEU B CA 1
ATOM 4052 C C . LEU B 1 204 ? 1.102 21.906 16.172 1 98.69 204 LEU B C 1
ATOM 4054 O O . LEU B 1 204 ? 1.757 21.781 17.219 1 98.69 204 LEU B O 1
ATOM 4058 N N . ALA B 1 205 ? -0.038 22.531 16.141 1 97.56 205 ALA B N 1
ATOM 4059 C CA . ALA B 1 205 ? -0.607 23.219 17.297 1 97.56 205 ALA B CA 1
ATOM 4060 C C . ALA B 1 205 ? -0.873 22.234 18.438 1 97.56 205 ALA B C 1
ATOM 4062 O O . ALA B 1 205 ? -0.879 22.625 19.609 1 97.56 205 ALA B O 1
ATOM 4063 N N . ASN B 1 206 ? -1.032 20.953 18.125 1 97.88 206 ASN B N 1
ATOM 4064 C CA . ASN B 1 206 ? -1.44 20 19.141 1 97.88 206 ASN B CA 1
ATOM 4065 C C . ASN B 1 206 ? -0.311 19.031 19.5 1 97.88 206 ASN B C 1
ATOM 4067 O O . ASN B 1 206 ? -0.522 18.062 20.234 1 97.88 206 ASN B O 1
ATOM 4071 N N . LEU B 1 207 ? 0.876 19.203 18.953 1 98.75 207 LEU B N 1
ATOM 4072 C CA . LEU B 1 207 ? 2.043 18.5 19.469 1 98.75 207 LEU B CA 1
ATOM 4073 C C . LEU B 1 207 ? 2.32 18.891 20.922 1 98.75 207 LEU B C 1
ATOM 4075 O O . LEU B 1 207 ? 2.318 20.078 21.25 1 98.75 207 LEU B O 1
ATOM 4079 N N . ARG B 1 208 ? 2.543 17.922 21.734 1 98.19 208 ARG B N 1
ATOM 4080 C CA . ARG B 1 208 ? 2.717 18.203 23.156 1 98.19 208 ARG B CA 1
ATOM 4081 C C . ARG B 1 208 ? 4.188 18.406 23.5 1 98.19 208 ARG B C 1
ATOM 4083 O O . ARG B 1 208 ? 4.988 17.469 23.422 1 98.19 208 ARG B O 1
ATOM 4090 N N . SER B 1 209 ? 4.402 19.609 23.938 1 96.38 209 SER B N 1
ATOM 4091 C CA . SER B 1 209 ? 5.754 19.938 24.391 1 96.38 209 SER B CA 1
ATOM 4092 C C . SER B 1 209 ? 6.188 19 25.516 1 96.38 209 SER B C 1
ATOM 4094 O O . SER B 1 209 ? 5.395 18.688 26.406 1 96.38 209 SER B O 1
ATOM 4096 N N . GLY B 1 210 ? 7.445 18.656 25.594 1 96.88 210 GLY B N 1
ATOM 4097 C CA . GLY B 1 210 ? 7.945 17.734 26.594 1 96.88 210 GLY B CA 1
ATOM 4098 C C . GLY B 1 210 ? 7.781 16.281 26.219 1 96.88 210 GLY B C 1
ATOM 4099 O O . GLY B 1 210 ? 8.547 15.422 26.672 1 96.88 210 GLY B O 1
ATOM 4100 N N . ILE B 1 211 ? 6.754 15.977 25.5 1 98.38 211 ILE B N 1
ATOM 4101 C CA . ILE B 1 211 ? 6.531 14.617 25.016 1 98.38 211 ILE B CA 1
ATOM 4102 C C . ILE B 1 211 ? 7.141 14.445 23.641 1 98.38 211 ILE B C 1
ATOM 4104 O O . ILE B 1 211 ? 7.848 13.469 23.375 1 98.38 211 ILE B O 1
ATOM 4108 N N . VAL B 1 212 ? 6.809 15.375 22.781 1 98.81 212 VAL B N 1
ATOM 4109 C CA . VAL B 1 212 ? 7.523 15.477 21.516 1 98.81 212 VAL B CA 1
ATOM 4110 C C . VAL B 1 212 ? 8.797 16.297 21.719 1 98.81 212 VAL B C 1
ATOM 4112 O O . VAL B 1 212 ? 8.734 17.453 22.156 1 98.81 212 VAL B O 1
ATOM 4115 N N . THR B 1 213 ? 9.93 15.727 21.359 1 98.62 213 THR B N 1
ATOM 4116 C CA . THR B 1 213 ? 11.203 16.344 21.719 1 98.62 213 THR B CA 1
ATOM 4117 C C . THR B 1 213 ? 11.828 17.031 20.516 1 98.62 213 THR B C 1
ATOM 4119 O O . THR B 1 213 ? 12.633 17.953 20.672 1 98.62 213 THR B O 1
ATOM 4122 N N . LYS B 1 214 ? 11.43 16.578 19.344 1 98.88 214 LYS B N 1
ATOM 4123 C CA . LYS B 1 214 ? 12.039 17.125 18.141 1 98.88 214 LYS B CA 1
ATOM 4124 C C . LYS B 1 214 ? 11.125 16.938 16.922 1 98.88 214 LYS B C 1
ATOM 4126 O O . LYS B 1 214 ? 10.469 15.898 16.797 1 98.88 214 LYS B O 1
ATOM 4131 N N . LEU B 1 215 ? 11.055 17.922 16.109 1 98.94 215 LEU B N 1
ATOM 4132 C CA . LEU B 1 215 ? 10.422 17.828 14.789 1 98.94 215 LEU B CA 1
ATOM 4133 C C . LEU B 1 215 ? 11.453 18 13.68 1 98.94 215 LEU B C 1
ATOM 4135 O O . LEU B 1 215 ? 12.172 19 13.641 1 98.94 215 LEU B O 1
ATOM 4139 N N . THR B 1 216 ? 11.617 16.984 12.852 1 98.88 216 THR B N 1
ATOM 4140 C CA . THR B 1 216 ? 12.469 17.062 11.672 1 98.88 216 THR B CA 1
ATOM 4141 C C . THR B 1 216 ? 11.633 17.219 10.406 1 98.88 216 THR B C 1
ATOM 4143 O O . THR B 1 216 ? 10.789 16.359 10.109 1 98.88 216 THR B O 1
ATOM 4146 N N . ALA B 1 217 ? 11.836 18.297 9.688 1 98.75 217 ALA B N 1
ATOM 4147 C CA . ALA B 1 217 ? 11.219 18.469 8.375 1 98.75 217 ALA B CA 1
ATOM 4148 C C . ALA B 1 217 ? 12.016 17.766 7.293 1 98.75 217 ALA B C 1
ATOM 4150 O O . ALA B 1 217 ? 13.227 17.969 7.164 1 98.75 217 ALA B O 1
ATOM 4151 N N . LEU B 1 218 ? 11.391 16.859 6.605 1 98.75 218 LEU B N 1
ATOM 4152 C CA . LEU B 1 218 ? 11.938 16.266 5.391 1 98.75 218 LEU B CA 1
ATOM 4153 C C . LEU B 1 218 ? 11.445 17.016 4.152 1 98.75 218 LEU B C 1
ATOM 4155 O O . LEU B 1 218 ? 10.312 16.812 3.713 1 98.75 218 LEU B O 1
ATOM 4159 N N . LEU B 1 219 ? 12.25 17.906 3.697 1 98.5 219 LEU B N 1
ATOM 4160 C CA . LEU B 1 219 ? 11.898 18.703 2.527 1 98.5 219 LEU B CA 1
ATOM 4161 C C . LEU B 1 219 ? 12.258 17.969 1.241 1 98.5 219 LEU B C 1
ATOM 4163 O O . LEU B 1 219 ? 13.43 17.828 0.901 1 98.5 219 LEU B O 1
ATOM 4167 N N . VAL B 1 220 ? 11.25 17.547 0.533 1 98.31 220 VAL B N 1
ATOM 4168 C CA . VAL B 1 220 ? 11.414 16.703 -0.649 1 98.31 220 VAL B CA 1
ATOM 4169 C C . VAL B 1 220 ? 11.469 17.578 -1.9 1 98.31 220 VAL B C 1
ATOM 4171 O O . VAL B 1 220 ? 10.586 18.422 -2.121 1 98.31 220 VAL B O 1
ATOM 4174 N N . HIS B 1 221 ? 12.469 17.375 -2.688 1 97.12 221 HIS B N 1
ATOM 4175 C CA . HIS B 1 221 ? 12.586 17.984 -4.012 1 97.12 221 HIS B CA 1
ATOM 4176 C C . HIS B 1 221 ? 12.43 16.938 -5.109 1 97.12 221 HIS B C 1
ATOM 4178 O O . HIS B 1 221 ? 13.195 15.969 -5.176 1 97.12 221 HIS B O 1
ATOM 4184 N N . ASP B 1 222 ? 11.414 17.156 -5.926 1 96.12 222 ASP B N 1
ATOM 4185 C CA . ASP B 1 222 ? 11.281 16.297 -7.094 1 96.12 222 ASP B CA 1
ATOM 4186 C C . ASP B 1 222 ? 12.531 16.359 -7.969 1 96.12 222 ASP B C 1
ATOM 4188 O O . ASP B 1 222 ? 13.117 17.438 -8.148 1 96.12 222 ASP B O 1
ATOM 4192 N N . LEU B 1 223 ? 12.82 15.258 -8.578 1 95.25 223 LEU B N 1
ATOM 4193 C CA . LEU B 1 223 ? 14.062 15.18 -9.336 1 95.25 223 LEU B CA 1
ATOM 4194 C C . LEU B 1 223 ? 13.93 15.906 -10.672 1 95.25 223 LEU B C 1
ATOM 4196 O O . LEU B 1 223 ? 14.93 16.328 -11.258 1 95.25 223 LEU B O 1
ATOM 4200 N N . ASP B 1 224 ? 12.766 16.016 -11.125 1 93.81 224 ASP B N 1
ATOM 4201 C CA . ASP B 1 224 ? 12.555 16.578 -12.461 1 93.81 224 ASP B CA 1
ATOM 4202 C C . ASP B 1 224 ? 11.898 17.953 -12.375 1 93.81 224 ASP B C 1
ATOM 4204 O O . ASP B 1 224 ? 11.367 18.453 -13.375 1 93.81 224 ASP B O 1
ATOM 4208 N N . LYS B 1 225 ? 11.828 18.516 -11.211 1 95.12 225 LYS B N 1
ATOM 4209 C CA . LYS B 1 225 ? 11.227 19.844 -11.008 1 95.12 225 LYS B CA 1
ATOM 4210 C C . LYS B 1 225 ? 12.195 20.781 -10.312 1 95.12 225 LYS B C 1
ATOM 4212 O O . LYS B 1 225 ? 13.133 20.344 -9.633 1 95.12 225 LYS B O 1
ATOM 4217 N N . PRO B 1 226 ? 11.953 22.031 -10.469 1 94.94 226 PRO B N 1
ATOM 4218 C CA . PRO B 1 226 ? 12.82 23 -9.797 1 94.94 226 PRO B CA 1
ATOM 4219 C C . PRO B 1 226 ? 12.656 22.984 -8.273 1 94.94 226 PRO B C 1
ATOM 4221 O O . PRO B 1 226 ? 11.57 22.688 -7.773 1 94.94 226 PRO B O 1
ATOM 4224 N N . LYS B 1 227 ? 13.719 23.297 -7.633 1 95 227 LYS B N 1
ATOM 4225 C CA . LYS B 1 227 ? 13.688 23.516 -6.188 1 95 227 LYS B CA 1
ATOM 4226 C C . LYS B 1 227 ? 13.125 24.906 -5.859 1 95 227 LYS B C 1
ATOM 4228 O O . LYS B 1 227 ? 13.805 25.906 -6.051 1 95 227 LYS B O 1
ATOM 4233 N N . MET B 1 228 ? 11.93 24.922 -5.398 1 96 228 MET B N 1
ATOM 4234 C CA . MET B 1 228 ? 11.242 26.188 -5.176 1 96 228 MET B CA 1
ATOM 4235 C C . MET B 1 228 ? 11.539 26.719 -3.779 1 96 228 MET B C 1
ATOM 4237 O O . MET B 1 228 ? 11.656 27.938 -3.588 1 96 228 MET B O 1
ATOM 4241 N N . GLU B 1 229 ? 11.617 25.844 -2.783 1 96.25 229 GLU B N 1
ATOM 4242 C CA . GLU B 1 229 ? 11.969 26.219 -1.417 1 96.25 229 GLU B CA 1
ATOM 4243 C C . GLU B 1 229 ? 13.086 25.328 -0.871 1 96.25 229 GLU B C 1
ATOM 4245 O O . GLU B 1 229 ? 13.227 24.188 -1.285 1 96.25 229 GLU B O 1
ATOM 4250 N N . THR B 1 230 ? 13.852 25.922 -0.015 1 96.62 230 THR B N 1
ATOM 4251 C CA . THR B 1 230 ? 14.906 25.219 0.707 1 96.62 230 THR B CA 1
ATOM 4252 C C . THR B 1 230 ? 14.711 25.344 2.215 1 96.62 230 THR B C 1
ATOM 4254 O O . THR B 1 230 ? 13.812 26.062 2.67 1 96.62 230 THR B O 1
ATOM 4257 N N . CYS B 1 231 ? 15.555 24.672 2.971 1 97.5 231 CYS B N 1
ATOM 4258 C CA . CYS B 1 231 ? 15.445 24.688 4.426 1 97.5 231 CYS B CA 1
ATOM 4259 C C . CYS B 1 231 ? 15.711 26.094 4.965 1 97.5 231 CYS B C 1
ATOM 4261 O O . CYS B 1 231 ? 15.305 26.422 6.078 1 97.5 231 CYS B O 1
ATOM 4263 N N . GLY B 1 232 ? 16.266 26.891 4.121 1 93.81 232 GLY B N 1
ATOM 4264 C CA . GLY B 1 232 ? 16.562 28.25 4.535 1 93.81 232 GLY B CA 1
ATOM 4265 C C . GLY B 1 232 ? 15.641 29.281 3.918 1 93.81 232 GLY B C 1
ATOM 4266 O O . GLY B 1 232 ? 15.922 30.484 3.951 1 93.81 232 GLY B O 1
ATOM 4267 N N . SER B 1 233 ? 14.57 28.781 3.32 1 88.38 233 SER B N 1
ATOM 4268 C CA . SER B 1 233 ? 13.648 29.672 2.633 1 88.38 233 SER B CA 1
ATOM 4269 C C . SER B 1 233 ? 12.445 30.016 3.512 1 88.38 233 SER B C 1
ATOM 4271 O O . SER B 1 233 ? 12.289 29.453 4.602 1 88.38 233 SER B O 1
ATOM 4273 N N . GLN B 1 234 ? 11.484 30.922 2.975 1 86.38 234 GLN B N 1
ATOM 4274 C CA . GLN B 1 234 ? 10.508 31.688 3.742 1 86.38 234 GLN B CA 1
ATOM 4275 C C . GLN B 1 234 ? 9.57 30.766 4.523 1 86.38 234 GLN B C 1
ATOM 4277 O O . GLN B 1 234 ? 9.609 30.75 5.754 1 86.38 234 GLN B O 1
ATOM 4282 N N . SER B 1 235 ? 8.883 29.812 3.904 1 95.69 235 SER B N 1
ATOM 4283 C CA . SER B 1 235 ? 7.875 29.109 4.691 1 95.69 235 SER B CA 1
ATOM 4284 C C . SER B 1 235 ? 8.523 28.156 5.688 1 95.69 235 SER B C 1
ATOM 4286 O O . SER B 1 235 ? 7.941 27.859 6.734 1 95.69 235 SER B O 1
ATOM 4288 N N . LEU B 1 236 ? 9.758 27.75 5.398 1 97.75 236 LEU B N 1
ATOM 4289 C CA . LEU B 1 236 ? 10.453 26.859 6.312 1 97.75 236 LEU B CA 1
ATOM 4290 C C . LEU B 1 236 ? 10.992 27.625 7.516 1 97.75 236 LEU B C 1
ATOM 4292 O O . LEU B 1 236 ? 11.141 27.062 8.602 1 97.75 236 LEU B O 1
ATOM 4296 N N . LEU B 1 237 ? 11.305 28.891 7.277 1 97.12 237 LEU B N 1
ATOM 4297 C CA . LEU B 1 237 ? 11.664 29.734 8.414 1 97.12 237 LEU B CA 1
ATOM 4298 C C . LEU B 1 237 ? 10.477 29.938 9.344 1 97.12 237 LEU B C 1
ATOM 4300 O O . LEU B 1 237 ? 10.633 29.953 10.57 1 97.12 237 LEU B O 1
ATOM 4304 N N . ASP B 1 238 ? 9.367 30.141 8.719 1 97.56 238 ASP B N 1
ATOM 4305 C CA . ASP B 1 238 ? 8.148 30.234 9.508 1 97.56 238 ASP B CA 1
ATOM 4306 C C . ASP B 1 238 ? 7.914 28.969 10.312 1 97.56 238 ASP B C 1
ATOM 4308 O O . ASP B 1 238 ? 7.574 29.031 11.5 1 97.56 238 ASP B O 1
ATOM 4312 N N . LEU B 1 239 ? 8.086 27.828 9.672 1 98.44 239 LEU B N 1
ATOM 4313 C CA . LEU B 1 239 ? 7.926 26.547 10.352 1 98.44 239 LEU B CA 1
ATOM 4314 C C . LEU B 1 239 ? 8.898 26.422 11.516 1 98.44 239 LEU B C 1
ATOM 4316 O O . LEU B 1 239 ? 8.5 26.047 12.625 1 98.44 239 LEU B O 1
ATOM 4320 N N . LYS B 1 240 ? 10.109 26.719 11.305 1 98.5 240 LYS B N 1
ATOM 4321 C CA . LYS B 1 240 ? 11.102 26.688 12.367 1 98.5 240 LYS B CA 1
ATOM 4322 C C . LYS B 1 240 ? 10.68 27.547 13.555 1 98.5 240 LYS B C 1
ATOM 4324 O O . LYS B 1 240 ? 10.719 27.094 14.703 1 98.5 240 LYS B O 1
ATOM 4329 N N . ALA B 1 241 ? 10.25 28.719 13.242 1 98.06 241 ALA B N 1
ATOM 4330 C CA . ALA B 1 241 ? 9.828 29.625 14.297 1 98.06 241 ALA B CA 1
ATOM 4331 C C . ALA B 1 241 ? 8.648 29.062 15.078 1 98.06 241 ALA B C 1
ATOM 4333 O O . ALA B 1 241 ? 8.625 29.109 16.312 1 98.06 241 ALA B O 1
ATOM 4334 N N . ASP B 1 242 ? 7.676 28.578 14.352 1 98.25 242 ASP B N 1
ATOM 4335 C CA . ASP B 1 242 ? 6.477 28.031 14.992 1 98.25 242 ASP B CA 1
ATOM 4336 C C . ASP B 1 242 ? 6.824 26.828 15.875 1 98.25 242 ASP B C 1
ATOM 4338 O O . ASP B 1 242 ? 6.258 26.672 16.953 1 98.25 242 ASP B O 1
ATOM 4342 N N . VAL B 1 243 ? 7.75 25.953 15.445 1 98.69 243 VAL B N 1
ATOM 4343 C CA . VAL B 1 243 ? 8.156 24.766 16.188 1 98.69 243 VAL B CA 1
ATOM 4344 C C . VAL B 1 243 ? 8.914 25.172 17.453 1 98.69 243 VAL B C 1
ATOM 4346 O O . VAL B 1 243 ? 8.648 24.672 18.547 1 98.69 243 VAL B O 1
ATOM 4349 N N . LEU B 1 244 ? 9.812 26.094 17.312 1 98.44 244 LEU B N 1
ATOM 4350 C CA . LEU B 1 244 ? 10.625 26.547 18.438 1 98.44 244 LEU B CA 1
ATOM 4351 C C . LEU B 1 244 ? 9.766 27.25 19.484 1 98.44 244 LEU B C 1
ATOM 4353 O O . LEU B 1 244 ? 10.039 27.172 20.672 1 98.44 244 LEU B O 1
ATOM 4357 N N . ALA B 1 245 ? 8.773 27.906 19.016 1 97.94 245 ALA B N 1
ATOM 4358 C CA . ALA B 1 245 ? 7.852 28.594 19.922 1 97.94 245 ALA B CA 1
ATOM 4359 C C . ALA B 1 245 ? 7.148 27.594 20.844 1 97.94 245 ALA B C 1
ATOM 4361 O O . ALA B 1 245 ? 6.656 27.969 21.906 1 97.94 245 ALA B O 1
ATOM 4362 N N . LYS B 1 246 ? 7.105 26.359 20.453 1 98 246 LYS B N 1
ATOM 4363 C CA . LYS B 1 246 ? 6.5 25.312 21.266 1 98 246 LYS B CA 1
ATOM 4364 C C . LYS B 1 246 ? 7.547 24.609 22.141 1 98 246 LYS B C 1
ATOM 4366 O O . LYS B 1 246 ? 7.242 23.625 22.812 1 98 246 LYS B O 1
ATOM 4371 N N . ASN B 1 247 ? 8.75 25.109 22.047 1 98 247 ASN B N 1
ATOM 4372 C CA . ASN B 1 247 ? 9.867 24.516 22.781 1 98 247 ASN B CA 1
ATOM 4373 C C . ASN B 1 247 ? 10.18 23.109 22.281 1 98 247 ASN B C 1
ATOM 4375 O O . ASN B 1 247 ? 10.445 22.203 23.094 1 98 247 ASN B O 1
ATOM 4379 N N . ILE B 1 248 ? 10.016 22.812 21.078 1 98.75 248 ILE B N 1
ATOM 4380 C CA . ILE B 1 248 ? 10.398 21.578 20.391 1 98.75 248 ILE B CA 1
ATOM 4381 C C . ILE B 1 248 ? 11.617 21.844 19.5 1 98.75 248 ILE B C 1
ATOM 4383 O O . ILE B 1 248 ? 11.688 22.859 18.828 1 98.75 248 ILE B O 1
ATOM 4387 N N . ALA B 1 249 ? 12.594 20.969 19.609 1 98.81 249 ALA B N 1
ATOM 4388 C CA . ALA B 1 249 ? 13.758 21.094 18.75 1 98.81 249 ALA B CA 1
ATOM 4389 C C . ALA B 1 249 ? 13.359 20.953 17.281 1 98.81 249 ALA B C 1
ATOM 4391 O O . ALA B 1 249 ? 12.391 20.266 16.953 1 98.81 249 ALA B O 1
ATOM 4392 N N . PHE B 1 250 ? 14.148 21.609 16.391 1 98.69 250 PHE B N 1
ATOM 4393 C CA . PHE B 1 250 ? 13.781 21.609 14.984 1 98.69 250 PHE B CA 1
ATOM 4394 C C . PHE B 1 250 ? 14.984 21.266 14.109 1 98.69 250 PHE B C 1
ATOM 4396 O O . PHE B 1 250 ? 16.094 21.734 14.367 1 98.69 250 PHE B O 1
ATOM 4403 N N . ASP B 1 251 ? 14.805 20.391 13.102 1 98.69 251 ASP B N 1
ATOM 4404 C CA . ASP B 1 251 ? 15.773 20.125 12.047 1 98.69 251 ASP B CA 1
ATOM 4405 C C . ASP B 1 251 ? 15.086 20.078 10.68 1 98.69 251 ASP B C 1
ATOM 4407 O O . ASP B 1 251 ? 13.875 19.875 10.586 1 98.69 251 ASP B O 1
ATOM 4411 N N . CYS B 1 252 ? 15.836 20.406 9.664 1 98.69 252 CYS B N 1
ATOM 4412 C CA . CYS B 1 252 ? 15.344 20.359 8.297 1 98.69 252 CYS B CA 1
ATOM 4413 C C . CYS B 1 252 ? 16.359 19.672 7.379 1 98.69 252 CYS B C 1
ATOM 4415 O O . CYS B 1 252 ? 17.531 20.062 7.355 1 98.69 252 CYS B O 1
ATOM 4417 N N . LEU B 1 253 ? 15.938 18.641 6.688 1 98.5 253 LEU B N 1
ATOM 4418 C CA . LEU B 1 253 ? 16.781 17.891 5.758 1 98.5 253 LEU B CA 1
ATOM 4419 C C . LEU B 1 253 ? 16.219 17.938 4.344 1 98.5 253 LEU B C 1
ATOM 4421 O O . LEU B 1 253 ? 15.008 17.75 4.148 1 98.5 253 LEU B O 1
ATOM 4425 N N . GLU B 1 254 ? 17.078 18.25 3.439 1 97.69 254 GLU B N 1
ATOM 4426 C CA . GLU B 1 254 ? 16.688 18.234 2.033 1 97.69 254 GLU B CA 1
ATOM 4427 C C . GLU B 1 254 ? 17.062 16.922 1.367 1 97.69 254 GLU B C 1
ATOM 4429 O O . GLU B 1 254 ? 18.25 16.562 1.3 1 97.69 254 GLU B O 1
ATOM 4434 N N . ASN B 1 255 ? 16.078 16.172 0.881 1 97.12 255 ASN B N 1
ATOM 4435 C CA . ASN B 1 255 ? 16.234 14.875 0.232 1 97.12 255 ASN B CA 1
ATOM 4436 C C . ASN B 1 255 ? 17.25 14 0.964 1 97.12 255 ASN B C 1
ATOM 4438 O O . ASN B 1 255 ? 18.219 13.531 0.366 1 97.12 255 ASN B O 1
ATOM 4442 N N . PRO B 1 256 ? 17.047 13.789 2.275 1 95.88 256 PRO B N 1
ATOM 4443 C CA . PRO B 1 256 ? 17.969 12.852 2.934 1 95.88 256 PRO B CA 1
ATOM 4444 C C . PRO B 1 256 ? 18.016 11.5 2.232 1 95.88 256 PRO B C 1
ATOM 4446 O O . PRO B 1 256 ? 17.203 11.219 1.354 1 95.88 256 PRO B O 1
ATOM 4449 N N . PRO B 1 257 ? 18.891 10.617 2.535 1 93.44 257 PRO B N 1
ATOM 4450 C CA . PRO B 1 257 ? 19.156 9.406 1.758 1 93.44 257 PRO B CA 1
ATOM 4451 C C . PRO B 1 257 ? 17.906 8.57 1.53 1 93.44 257 PRO B C 1
ATOM 4453 O O . PRO B 1 257 ? 17.625 8.156 0.401 1 93.44 257 PRO B O 1
ATOM 4456 N N . GLU B 1 258 ? 17.141 8.328 2.562 1 93.62 258 GLU B N 1
ATOM 4457 C CA . GLU B 1 258 ? 15.969 7.48 2.414 1 93.62 258 GLU B CA 1
ATOM 4458 C C . GLU B 1 258 ? 14.969 8.086 1.429 1 93.62 258 GLU B C 1
ATOM 4460 O O . GLU B 1 258 ? 14.305 7.355 0.688 1 93.62 258 GLU B O 1
ATOM 4465 N N . VAL B 1 259 ? 14.883 9.375 1.438 1 96.75 259 VAL B N 1
ATOM 4466 C CA . VAL B 1 259 ? 14.008 10.086 0.51 1 96.75 259 VAL B CA 1
ATOM 4467 C C . VAL B 1 259 ? 14.594 10.023 -0.901 1 96.75 259 VAL B C 1
ATOM 4469 O O . VAL B 1 259 ? 13.883 9.68 -1.853 1 96.75 259 VAL B O 1
ATOM 4472 N N . LYS B 1 260 ? 15.836 10.312 -0.99 1 95.56 260 LYS B N 1
ATOM 4473 C CA . LYS B 1 260 ? 16.516 10.32 -2.285 1 95.56 260 LYS B CA 1
ATOM 4474 C C . LYS B 1 260 ? 16.391 8.961 -2.969 1 95.56 260 LYS B C 1
ATOM 4476 O O . LYS B 1 260 ? 16.125 8.883 -4.168 1 95.56 260 LYS B O 1
ATOM 4481 N N . TYR B 1 261 ? 16.641 7.945 -2.193 1 95.75 261 TYR B N 1
ATOM 4482 C CA . TYR B 1 261 ? 16.578 6.602 -2.76 1 95.75 261 TYR B CA 1
ATOM 4483 C C . TYR B 1 261 ? 15.188 6.312 -3.312 1 95.75 261 TYR B C 1
ATOM 4485 O O . TYR B 1 261 ? 15.047 5.719 -4.387 1 95.75 261 TYR B O 1
ATOM 4493 N N . LEU B 1 262 ? 14.195 6.699 -2.604 1 96.25 262 LEU B N 1
ATOM 4494 C CA . LEU B 1 262 ? 12.828 6.477 -3.076 1 96.25 262 LEU B CA 1
ATOM 4495 C C . LEU B 1 262 ? 12.555 7.277 -4.344 1 96.25 262 LEU B C 1
ATOM 4497 O O . LEU B 1 262 ? 11.922 6.781 -5.273 1 96.25 262 LEU B O 1
ATOM 4501 N N . LEU B 1 263 ? 13.062 8.516 -4.375 1 96.5 263 LEU B N 1
ATOM 4502 C CA . LEU B 1 263 ? 12.922 9.328 -5.578 1 96.5 263 LEU B CA 1
ATOM 4503 C C . LEU B 1 263 ? 13.648 8.695 -6.754 1 96.5 263 LEU B C 1
ATOM 4505 O O . LEU B 1 263 ? 13.125 8.664 -7.871 1 96.5 263 LEU B O 1
ATOM 4509 N N . CYS B 1 264 ? 14.734 8.188 -6.504 1 95.25 264 CYS B N 1
ATOM 4510 C CA . CYS B 1 264 ? 15.555 7.59 -7.551 1 95.25 264 CYS B CA 1
ATOM 4511 C C . CYS B 1 264 ? 14.953 6.277 -8.031 1 95.25 264 CYS B C 1
ATOM 4513 O O . CYS B 1 264 ? 15.125 5.902 -9.195 1 95.25 264 CYS B O 1
ATOM 4515 N N . ALA B 1 265 ? 14.32 5.59 -7.164 1 93.62 265 ALA B N 1
ATOM 4516 C CA . ALA B 1 265 ? 13.617 4.379 -7.594 1 93.62 265 ALA B CA 1
ATOM 4517 C C . ALA B 1 265 ? 12.562 4.703 -8.648 1 93.62 265 ALA B C 1
ATOM 4519 O O . ALA B 1 265 ? 12.289 3.887 -9.531 1 93.62 265 ALA B O 1
ATOM 4520 N N . ASP B 1 266 ? 12.039 5.871 -8.594 1 91.62 266 ASP B N 1
ATOM 4521 C CA . ASP B 1 266 ? 11 6.293 -9.531 1 91.62 266 ASP B CA 1
ATOM 4522 C C . ASP B 1 266 ? 11.609 6.844 -10.82 1 91.62 266 ASP B C 1
ATOM 4524 O O . ASP B 1 266 ? 11 6.758 -11.891 1 91.62 266 ASP B O 1
ATOM 4528 N N . LEU B 1 267 ? 12.727 7.445 -10.656 1 92.75 267 LEU B N 1
ATOM 4529 C CA . LEU B 1 267 ? 13.438 8.023 -11.797 1 92.75 267 LEU B CA 1
ATOM 4530 C C . LEU B 1 267 ? 14.914 7.652 -11.758 1 92.75 267 LEU B C 1
ATOM 4532 O O . LEU B 1 267 ? 15.773 8.523 -11.617 1 92.75 267 LEU B O 1
ATOM 4536 N N . PRO B 1 268 ? 15.133 6.426 -12.039 1 90.19 268 PRO B N 1
ATOM 4537 C CA . PRO B 1 268 ? 16.516 5.953 -11.844 1 90.19 268 PRO B CA 1
ATOM 4538 C C . PRO B 1 268 ? 17.5 6.605 -12.805 1 90.19 268 PRO B C 1
ATOM 4540 O O . PRO B 1 268 ? 18.703 6.66 -12.516 1 90.19 268 PRO B O 1
ATOM 4543 N N . GLU B 1 269 ? 17.078 7.164 -13.914 1 90.31 269 GLU B N 1
ATOM 4544 C CA . GLU B 1 269 ? 17.969 7.727 -14.922 1 90.31 269 GLU B CA 1
ATOM 4545 C C . GLU B 1 269 ? 18.25 9.195 -14.648 1 90.31 269 GLU B C 1
ATOM 4547 O O . GLU B 1 269 ? 19.047 9.828 -15.359 1 90.31 269 GLU B O 1
ATOM 4552 N N . SER B 1 270 ? 17.594 9.711 -13.625 1 92.12 270 SER B N 1
ATOM 4553 C CA . SER B 1 270 ? 17.859 11.102 -13.281 1 92.12 270 SER B CA 1
ATOM 4554 C C . SER B 1 270 ? 19.344 11.312 -12.969 1 92.12 270 SER B C 1
ATOM 4556 O O . SER B 1 270 ? 19.969 10.484 -12.305 1 92.12 270 SER B O 1
ATOM 4558 N N . PRO B 1 271 ? 19.859 12.414 -13.375 1 89.44 271 PRO B N 1
ATOM 4559 C CA . PRO B 1 271 ? 21.281 12.695 -13.102 1 89.44 271 PRO B CA 1
ATOM 4560 C C . PRO B 1 271 ? 21.609 12.68 -11.609 1 89.44 271 PRO B C 1
ATOM 4562 O O . PRO B 1 271 ? 22.703 12.273 -11.219 1 89.44 271 PRO B O 1
ATOM 4565 N N . GLU B 1 272 ? 20.703 13.094 -10.805 1 89 272 GLU B N 1
ATOM 4566 C CA . GLU B 1 272 ? 20.891 13.133 -9.359 1 89 272 GLU B CA 1
ATOM 4567 C C . GLU B 1 272 ? 21.078 11.734 -8.789 1 89 272 GLU B C 1
ATOM 4569 O O . GLU B 1 272 ? 21.609 11.562 -7.695 1 89 272 GLU B O 1
ATOM 4574 N N . CYS B 1 273 ? 20.578 10.805 -9.508 1 91 273 CYS B N 1
ATOM 4575 C CA . CYS B 1 273 ? 20.609 9.43 -9.023 1 91 273 CYS B CA 1
ATOM 4576 C C . CYS B 1 273 ? 21.859 8.711 -9.516 1 91 273 CYS B C 1
ATOM 4578 O O . CYS B 1 273 ? 22.25 7.676 -8.969 1 91 273 CYS B O 1
ATOM 4580 N N . LYS B 1 274 ? 22.422 9.273 -10.516 1 80.44 274 LYS B N 1
ATOM 4581 C CA . LYS B 1 274 ? 23.625 8.688 -11.094 1 80.44 274 LYS B CA 1
ATOM 4582 C C . LYS B 1 274 ? 24.875 9.25 -10.43 1 80.44 274 LYS B C 1
ATOM 4584 O O . LYS B 1 274 ? 25.922 8.594 -10.422 1 80.44 274 LYS B O 1
ATOM 4589 N N . GLN B 1 275 ? 24.859 10.594 -9.961 1 61.16 275 GLN B N 1
ATOM 4590 C CA . GLN B 1 275 ? 26.031 11.281 -9.406 1 61.16 275 GLN B CA 1
ATOM 4591 C C . GLN B 1 275 ? 26.484 10.625 -8.109 1 61.16 275 GLN B C 1
ATOM 4593 O O . GLN B 1 275 ? 27.672 10.648 -7.781 1 61.16 275 GLN B O 1
ATOM 4598 N N . ASN B 1 276 ? 25.656 10.414 -7.184 1 50.28 276 ASN B N 1
ATOM 4599 C CA . ASN B 1 276 ? 26.172 9.977 -5.891 1 50.28 276 ASN B CA 1
ATOM 4600 C C . ASN B 1 276 ? 27.156 8.82 -6.035 1 50.28 276 ASN B C 1
ATOM 4602 O O . ASN B 1 276 ? 27.641 8.289 -5.039 1 50.28 276 ASN B O 1
ATOM 4606 N N . ASP B 1 277 ? 27.203 8.102 -7.059 1 41.25 277 ASP B N 1
ATOM 4607 C CA . ASP B 1 277 ? 28.266 7.09 -7.039 1 41.25 277 ASP B CA 1
ATOM 4608 C C . ASP B 1 277 ? 29.625 7.73 -6.781 1 41.25 277 ASP B C 1
ATOM 4610 O O . ASP B 1 277 ? 30.5 7.105 -6.191 1 41.25 277 ASP B O 1
ATOM 4614 N N . CYS B 1 278 ? 30.062 8.812 -7.562 1 37.34 278 CYS B N 1
ATOM 4615 C CA . CYS B 1 278 ? 31.422 9.289 -7.426 1 37.34 278 CYS B CA 1
ATOM 4616 C C . CYS B 1 278 ? 31.531 10.328 -6.312 1 37.34 278 CYS B C 1
ATOM 4618 O O . CYS B 1 278 ? 30.922 11.398 -6.395 1 37.34 278 CYS B O 1
ATOM 4620 N N . GLY B 1 279 ? 31.422 10.125 -5.035 1 33.19 279 GLY B N 1
ATOM 4621 C CA . GLY B 1 279 ? 31.703 11.07 -3.967 1 33.19 279 GLY B CA 1
ATOM 4622 C C . GLY B 1 279 ? 32.719 12.141 -4.355 1 33.19 279 GLY B C 1
ATOM 4623 O O . GLY B 1 279 ? 33.469 11.961 -5.305 1 33.19 279 GLY B O 1
ATOM 4624 N N . ASN B 1 280 ? 32.531 13.312 -3.893 1 32.62 280 ASN B N 1
ATOM 4625 C CA . ASN B 1 280 ? 33.469 14.422 -3.811 1 32.62 280 ASN B CA 1
ATOM 4626 C C . ASN B 1 280 ? 34.844 13.953 -3.402 1 32.62 280 ASN B C 1
ATOM 4628 O O . ASN B 1 280 ? 35.094 13.711 -2.221 1 32.62 280 ASN B O 1
ATOM 4632 N N . LEU B 1 281 ? 35.562 13.133 -4.223 1 32.41 281 LEU B N 1
ATOM 4633 C CA . LEU B 1 281 ? 36.969 13.086 -3.871 1 32.41 281 LEU B CA 1
ATOM 4634 C C . LEU B 1 281 ? 37.5 14.477 -3.561 1 32.41 281 LEU B C 1
ATOM 4636 O O . LEU B 1 281 ? 37.25 15.422 -4.312 1 32.41 281 LEU B O 1
ATOM 4640 N N . PRO B 1 282 ? 37.531 14.812 -2.395 1 29.89 282 PRO B N 1
ATOM 4641 C CA . PRO B 1 282 ? 38.219 16.094 -2.201 1 29.89 282 PRO B CA 1
ATOM 4642 C C . PRO B 1 282 ? 39.375 16.312 -3.178 1 29.89 282 PRO B C 1
ATOM 4644 O O . PRO B 1 282 ? 40 15.344 -3.607 1 29.89 282 PRO B O 1
ATOM 4647 N N . PRO B 1 283 ? 39.219 17.219 -4.129 1 29.61 283 PRO B N 1
ATOM 4648 C CA . PRO B 1 283 ? 40.438 17.406 -4.922 1 29.61 283 PRO B CA 1
ATOM 4649 C C . PRO B 1 283 ? 41.688 17.172 -4.117 1 29.61 283 PRO B C 1
ATOM 4651 O O . PRO B 1 283 ? 41.75 17.516 -2.936 1 29.61 283 PRO B O 1
ATOM 4654 N N . TYR B 1 284 ? 42.125 15.914 -4.254 1 27.73 284 TYR B N 1
ATOM 4655 C CA . TYR B 1 284 ? 43.438 15.773 -3.666 1 27.73 284 TYR B CA 1
ATOM 4656 C C . TYR B 1 284 ? 44.281 17.031 -3.879 1 27.73 284 TYR B C 1
ATOM 4658 O O . TYR B 1 284 ? 44.625 17.375 -5.016 1 27.73 284 TYR B O 1
ATOM 4666 N N . ASN B 1 285 ? 43.844 18.047 -3.223 1 23.53 285 ASN B N 1
ATOM 4667 C CA . ASN B 1 285 ? 44.844 19.125 -3.207 1 23.53 285 ASN B CA 1
ATOM 4668 C C . ASN B 1 285 ? 46.25 18.578 -3.102 1 23.53 285 ASN B C 1
ATOM 4670 O O . ASN B 1 285 ? 46.594 17.891 -2.137 1 23.53 285 ASN B O 1
ATOM 4674 N N . ARG B 1 286 ? 46.75 18.109 -4.309 1 24.91 286 ARG B N 1
ATOM 4675 C CA . ARG B 1 286 ? 48.188 17.938 -4.395 1 24.91 286 ARG B CA 1
ATOM 4676 C C . ARG B 1 286 ? 48.906 18.969 -3.525 1 24.91 286 ARG B C 1
ATOM 4678 O O . ARG B 1 286 ? 48.938 20.156 -3.854 1 24.91 286 ARG B O 1
ATOM 4685 N N . GLY B 1 287 ? 48.625 18.859 -2.281 1 22.84 287 GLY B N 1
ATOM 4686 C CA . GLY B 1 287 ? 49.562 19.641 -1.447 1 22.84 287 GLY B CA 1
ATOM 4687 C C . GLY B 1 287 ? 51 19.578 -1.92 1 22.84 287 GLY B C 1
ATOM 4688 O O . GLY B 1 287 ? 51.562 18.5 -2.035 1 22.84 287 GLY B O 1
ATOM 4689 N N . SER B 1 288 ? 51.25 20.312 -3.045 1 25.66 288 SER B N 1
ATOM 4690 C CA . SER B 1 288 ? 52.625 20.656 -3.301 1 25.66 288 SER B CA 1
ATOM 4691 C C . SER B 1 288 ? 53.438 20.766 -2.002 1 25.66 288 SER B C 1
ATOM 4693 O O . SER B 1 288 ? 53.156 21.656 -1.185 1 25.66 288 SER B O 1
ATOM 4695 N N . GLY B 1 289 ? 53.625 19.641 -1.362 1 25.11 289 GLY B N 1
ATOM 4696 C CA . GLY B 1 289 ? 54.719 19.625 -0.39 1 25.11 289 GLY B CA 1
ATOM 4697 C C . GLY B 1 289 ? 55.938 20.391 -0.853 1 25.11 289 GLY B C 1
ATOM 4698 O O . GLY B 1 289 ? 56.75 19.875 -1.639 1 25.11 289 GLY B O 1
ATOM 4699 N N . VAL B 1 290 ? 55.719 21.609 -1.363 1 24.09 290 VAL B N 1
ATOM 4700 C CA . VAL B 1 290 ? 56.938 22.422 -1.538 1 24.09 290 VAL B CA 1
ATOM 4701 C C . VAL B 1 290 ? 57.781 22.328 -0.281 1 24.09 290 VAL B C 1
ATOM 4703 O O . VAL B 1 290 ? 57.375 22.734 0.803 1 24.09 290 VAL B O 1
ATOM 4706 N N . VAL B 1 291 ? 58.5 21.203 -0.195 1 27.02 291 VAL B N 1
ATOM 4707 C CA . VAL B 1 291 ? 59.719 21.172 0.628 1 27.02 291 VAL B CA 1
ATOM 4708 C C . VAL B 1 291 ? 60.438 22.516 0.538 1 27.02 291 VAL B C 1
ATOM 4710 O O . VAL B 1 291 ? 61.062 22.828 -0.49 1 27.02 291 VAL B O 1
ATOM 4713 N N . THR B 1 292 ? 59.688 23.547 0.644 1 23.27 292 THR B N 1
ATOM 4714 C CA . THR B 1 292 ? 60.5 24.766 0.673 1 23.27 292 THR B CA 1
ATOM 4715 C C . THR B 1 292 ? 61.562 24.688 1.765 1 23.27 292 THR B C 1
ATOM 4717 O O . THR B 1 292 ? 61.25 24.531 2.945 1 23.27 292 THR B O 1
ATOM 4720 N N . GLY B 1 293 ? 62.625 23.812 1.487 1 23.91 293 GLY B N 1
ATOM 4721 C CA . GLY B 1 293 ? 63.906 23.922 2.107 1 23.91 293 GLY B CA 1
ATOM 4722 C C . GLY B 1 293 ? 64.25 25.344 2.496 1 23.91 293 GLY B C 1
ATOM 4723 O O . GLY B 1 293 ? 64.562 26.172 1.633 1 23.91 293 GLY B O 1
ATOM 4724 N N . SER B 1 294 ? 63.406 25.875 3.332 1 22 294 SER B N 1
ATOM 4725 C CA . SER B 1 294 ? 63.812 27.203 3.801 1 22 294 SER B CA 1
ATOM 4726 C C . SER B 1 294 ? 65.25 27.203 4.316 1 22 294 SER B C 1
ATOM 4728 O O . SER B 1 294 ? 65.562 26.469 5.254 1 22 294 SER B O 1
ATOM 4730 N N . LYS B 1 295 ? 66.25 27.234 3.43 1 25.19 295 LYS B N 1
ATOM 4731 C CA . LYS B 1 295 ? 67.625 27.625 3.607 1 25.19 295 LYS B CA 1
ATOM 4732 C C . LYS B 1 295 ? 67.75 28.688 4.684 1 25.19 295 LYS B C 1
ATOM 4734 O O . LYS B 1 295 ? 68.875 29.172 4.949 1 25.19 295 LYS B O 1
ATOM 4739 N N . GLU B 1 296 ? 66.625 29.375 5.043 1 24.08 296 GLU B N 1
ATOM 4740 C CA . GLU B 1 296 ? 67.062 30.656 5.598 1 24.08 296 GLU B CA 1
ATOM 4741 C C . GLU B 1 296 ? 67.75 30.469 6.938 1 24.08 296 GLU B C 1
ATOM 4743 O O . GLU B 1 296 ? 68.188 31.453 7.57 1 24.08 296 GLU B O 1
ATOM 4748 N N . GLY B 1 297 ? 67.562 29.297 7.59 1 22.06 297 GLY B N 1
ATOM 4749 C CA . GLY B 1 297 ? 68 29.531 8.953 1 22.06 297 GLY B CA 1
ATOM 4750 C C . GLY B 1 297 ? 69.5 29.875 9.055 1 22.06 297 GLY B C 1
ATOM 4751 O O . GLY B 1 297 ? 70.062 29.969 10.148 1 22.06 297 GLY B O 1
ATOM 4752 N N . LEU B 1 298 ? 70.25 29.422 8.125 1 22.45 298 LEU B N 1
ATOM 4753 C CA . LEU B 1 298 ? 71.688 29.703 8.406 1 22.45 298 LEU B CA 1
ATOM 4754 C C . LEU B 1 298 ? 71.875 31.219 8.523 1 22.45 298 LEU B C 1
ATOM 4756 O O . LEU B 1 298 ? 73.062 31.656 8.617 1 22.45 298 LEU B O 1
ATOM 4760 N N . CYS B 1 299 ? 70.875 31.984 8.172 1 19.48 299 CYS B N 1
ATOM 4761 C CA . CYS B 1 299 ? 71.312 33.344 8.039 1 19.48 299 CYS B CA 1
ATOM 4762 C C . CYS B 1 299 ? 71.938 33.844 9.344 1 19.48 299 CYS B C 1
ATOM 4764 O O . CYS B 1 299 ? 73.062 34.375 9.344 1 19.48 299 CYS B O 1
ATOM 4766 N N . SER B 1 300 ? 71.062 34.406 10.312 1 19.48 300 SER B N 1
ATOM 4767 C CA . SER B 1 300 ? 71.312 35.688 10.953 1 19.48 300 SER B CA 1
ATOM 4768 C C . SER B 1 300 ? 72.125 35.5 12.266 1 19.48 300 SER B C 1
ATOM 4770 O O . SER B 1 300 ? 71.75 36.156 13.273 1 19.48 300 SER B O 1
ATOM 4772 N N . ILE B 1 301 ? 72.375 34.312 12.766 1 22.69 301 ILE B N 1
ATOM 4773 C CA . ILE B 1 301 ? 72.938 34.344 14.125 1 22.69 301 ILE B CA 1
ATOM 4774 C C . ILE B 1 301 ? 74.188 35.219 14.18 1 22.69 301 ILE B C 1
ATOM 4776 O O . ILE B 1 301 ? 74.812 35.406 15.242 1 22.69 301 ILE B O 1
ATOM 4780 N N . LEU B 1 302 ? 74.75 35.531 13.07 1 18.73 302 LEU B N 1
ATOM 4781 C CA . LEU B 1 302 ? 76.125 36.125 13.18 1 18.73 302 LEU B CA 1
ATOM 4782 C C . LEU B 1 302 ? 76.062 37.375 14.031 1 18.73 302 LEU B C 1
ATOM 4784 O O . LEU B 1 302 ? 77 37.594 14.836 1 18.73 302 LEU B O 1
ATOM 4788 N N . LEU B 1 303 ? 75.312 38.438 13.586 1 18.05 303 LEU B N 1
ATOM 4789 C CA . LEU B 1 303 ? 76 39.719 13.609 1 18.05 303 LEU B CA 1
ATOM 4790 C C . LEU B 1 303 ? 75.875 40.375 14.977 1 18.05 303 LEU B C 1
ATOM 4792 O O . LEU B 1 303 ? 76.562 41.406 15.242 1 18.05 303 LEU B O 1
ATOM 4796 N N . TYR B 1 304 ? 74.812 40.094 15.781 1 19.22 304 TYR B N 1
ATOM 4797 C CA . TYR B 1 304 ? 74.5 41.219 16.625 1 19.22 304 TYR B CA 1
ATOM 4798 C C . TYR B 1 304 ? 75.5 41.312 17.781 1 19.22 304 TYR B C 1
ATOM 4800 O O . TYR B 1 304 ? 75.25 40.781 18.875 1 19.22 304 TYR B O 1
ATOM 4808 N N . LEU B 1 305 ? 76.688 40.969 17.75 1 18.17 305 LEU B N 1
ATOM 4809 C CA . LEU B 1 305 ? 77.688 41.188 18.812 1 18.17 305 LEU B CA 1
ATOM 4810 C C . LEU B 1 305 ? 77.688 42.656 19.25 1 18.17 305 LEU B C 1
ATOM 4812 O O . LEU B 1 305 ? 78.25 42.969 20.312 1 18.17 305 LEU B O 1
ATOM 4816 N N . ALA B 1 306 ? 77.625 43.562 18.188 1 17.8 306 ALA B N 1
ATOM 4817 C CA . ALA B 1 306 ? 78.562 44.625 18.438 1 17.8 306 ALA B CA 1
ATOM 4818 C C . ALA B 1 306 ? 78.125 45.469 19.625 1 17.8 306 ALA B C 1
ATOM 4820 O O . ALA B 1 306 ? 79 45.812 20.484 1 17.8 306 ALA B O 1
ATOM 4821 N N . LEU B 1 307 ? 77.125 46.375 19.406 1 19.88 307 LEU B N 1
ATOM 4822 C CA . LEU B 1 307 ? 77.375 47.781 19.781 1 19.88 307 LEU B CA 1
ATOM 4823 C C . LEU B 1 307 ? 77 48 21.234 1 19.88 307 LEU B C 1
ATOM 4825 O O . LEU B 1 307 ? 75.812 47.969 21.609 1 19.88 307 LEU B O 1
ATOM 4829 N N . THR B 1 308 ? 77.75 47.438 22.25 1 20.47 308 THR B N 1
ATOM 4830 C CA . THR B 1 308 ? 77.625 47.562 23.703 1 20.47 308 THR B CA 1
ATOM 4831 C C . THR B 1 308 ? 77.5 49.031 24.109 1 20.47 308 THR B C 1
ATOM 4833 O O . THR B 1 308 ? 77 49.375 25.172 1 20.47 308 THR B O 1
ATOM 4836 N N . SER B 1 309 ? 78.438 50 23.531 1 18.2 309 SER B N 1
ATOM 4837 C CA . SER B 1 309 ? 79.188 50.906 24.391 1 18.2 309 SER B CA 1
ATOM 4838 C C . SER B 1 309 ? 78.25 51.938 25.031 1 18.2 309 SER B C 1
ATOM 4840 O O . SER B 1 309 ? 78.312 52.219 26.234 1 18.2 309 SER B O 1
ATOM 4842 N N . VAL B 1 310 ? 77.75 52.938 24.234 1 19.33 310 VAL B N 1
ATOM 4843 C CA . VAL B 1 310 ? 78.188 54.312 24.547 1 19.33 310 VAL B CA 1
ATOM 4844 C C . VAL B 1 310 ? 77.25 54.906 25.609 1 19.33 310 VAL B C 1
ATOM 4846 O O . VAL B 1 310 ? 77.625 55.688 26.453 1 19.33 310 VAL B O 1
ATOM 4849 N N . VAL B 1 311 ? 75.875 54.812 25.422 1 21.59 311 VAL B N 1
ATOM 4850 C CA . VAL B 1 311 ? 75.438 56.188 25.703 1 21.59 311 VAL B CA 1
ATOM 4851 C C . VAL B 1 311 ? 75.625 56.5 27.188 1 21.59 311 VAL B C 1
ATOM 4853 O O . VAL B 1 311 ? 75.188 55.75 28.047 1 21.59 311 VAL B O 1
ATOM 4856 N N . ILE B 1 312 ? 76.562 57.5 27.484 1 20.02 312 ILE B N 1
ATOM 4857 C CA . ILE B 1 312 ? 77.25 58.406 28.422 1 20.02 312 ILE B CA 1
ATOM 4858 C C . ILE B 1 312 ? 76.25 58.875 29.469 1 20.02 312 ILE B C 1
ATOM 4860 O O . ILE B 1 312 ? 75 58.875 29.234 1 20.02 312 ILE B O 1
ATOM 4864 N N . SER B 1 313 ? 76.75 59.75 30.375 1 20.44 313 SER B N 1
ATOM 4865 C CA . SER B 1 313 ? 76.938 60.312 31.719 1 20.44 313 SER B CA 1
ATOM 4866 C C . SER B 1 313 ? 75.875 61.312 32.062 1 20.44 313 SER B C 1
ATOM 4868 O O . SER B 1 313 ? 75.875 61.906 33.156 1 20.44 313 SER B O 1
ATOM 4870 N N . MET B 1 314 ? 75.125 61.812 30.969 1 20.75 314 MET B N 1
ATOM 4871 C CA . MET B 1 314 ? 74.938 63.219 31.297 1 20.75 314 MET B CA 1
ATOM 4872 C C . MET B 1 314 ? 74.25 63.344 32.656 1 20.75 314 MET B C 1
ATOM 4874 O O . MET B 1 314 ? 73.25 62.719 32.906 1 20.75 314 MET B O 1
ATOM 4878 N N . GLY B 1 315 ? 75.062 63.844 33.688 1 20.86 315 GLY B N 1
ATOM 4879 C CA . GLY B 1 315 ? 75.438 64.438 34.969 1 20.86 315 GLY B CA 1
ATOM 4880 C C . GLY B 1 315 ? 74.312 65.375 35.5 1 20.86 315 GLY B C 1
ATOM 4881 O O . GLY B 1 315 ? 73.938 65.188 36.656 1 20.86 315 GLY B O 1
ATOM 4882 N N . ARG B 1 316 ? 74.312 66.75 35.031 1 21.59 316 ARG B N 1
ATOM 4883 C CA . ARG B 1 316 ? 74.188 68 35.75 1 21.59 316 ARG B CA 1
ATOM 4884 C C . ARG B 1 316 ? 72.75 68.312 36.094 1 21.59 316 ARG B C 1
ATOM 4886 O O . ARG B 1 316 ? 71.812 68.062 35.281 1 21.59 316 ARG B O 1
#

Nearest PDB structures (foldseek):
  3zwn-assembly1_A  TM=9.399E-01  e=7.927E-30  Aplysia californica
  5f1k-assembly1_A  TM=8.686E-01  e=6.748E-24  Homo sapiens
  7dha-assembly1_A  TM=8.697E-01  e=1.603E-23  Homo sapiens
  3gh3-assembly1_A  TM=9.147E-01  e=1.023E-22  Bos taurus
  5bni-assembly2_B  TM=9.160E-01  e=2.876E-21  Sus scrofa

Radius of gyration: 35.3 Å; Cα contacts (8 Å, |Δi|>4): 1036; chains: 2; bounding box: 113×121×107 Å

Solvent-accessible surface area (backbone atoms only — not comparable to full-atom values): 35432 Å² total; per-residue (Å²): 137,84,80,77,78,77,76,75,75,76,76,75,72,74,73,67,74,72,64,76,70,66,69,84,33,26,22,41,69,65,48,65,48,29,32,37,8,42,40,41,35,52,62,64,53,54,70,88,58,64,49,71,72,60,94,72,59,43,70,57,49,49,52,49,57,45,64,48,38,45,50,26,65,41,47,70,50,77,76,60,60,46,60,74,49,56,58,76,53,70,66,68,60,52,67,53,24,37,35,46,59,37,91,29,65,73,58,48,49,60,64,14,50,85,27,71,68,22,36,34,60,54,67,38,71,74,32,43,41,50,61,84,63,49,65,32,19,22,70,53,91,88,10,55,20,61,67,56,32,80,62,82,68,68,48,55,53,19,52,57,44,47,42,51,51,48,51,37,33,53,50,25,55,51,41,28,34,43,32,36,34,34,27,28,17,37,42,89,88,46,58,42,50,47,71,85,33,64,47,45,61,35,24,57,68,35,47,42,58,83,49,25,53,28,41,36,36,40,34,36,56,51,91,90,49,62,74,53,44,51,75,88,27,74,34,42,46,51,48,48,50,59,41,45,73,52,66,23,45,75,48,68,38,70,46,46,64,44,53,40,21,50,53,23,36,76,38,50,84,38,67,79,53,59,45,47,14,42,50,81,64,63,74,72,65,74,65,74,70,68,73,68,73,72,71,67,80,69,62,86,74,68,78,79,74,70,96,79,76,61,74,70,40,57,79,134,136,85,80,77,77,77,77,76,76,74,78,75,74,73,74,67,74,73,62,76,70,67,71,84,34,25,21,42,69,65,47,66,47,29,32,36,8,42,42,41,35,53,62,62,52,54,68,89,62,66,52,72,73,60,94,71,58,42,70,56,50,48,52,50,56,45,62,47,39,44,51,26,67,39,47,66,55,77,76,59,60,46,60,73,50,54,59,76,54,69,65,70,60,51,67,54,23,37,36,47,59,39,92,29,66,73,59,50,50,60,65,14,51,86,28,71,67,21,36,35,61,54,64,38,71,74,32,44,42,50,60,85,63,49,64,32,17,22,68,54,90,87,10,56,21,60,65,55,35,81,62,82,68,70,50,56,54,18,53,56,45,46,42,51,50,47,53,37,32,51,51,24,54,51,42,29,35,41,32,36,34,35,27,28,18,39,42,89,88,46,59,42,50,47,71,83,34,66,47,46,61,37,24,58,67,34,46,41,59,84,49,26,54,29,41,35,37,40,32,37,56,53,89,89,48,62,74,54,43,50,75,85,27,70,34,42,48,51,48,48,51,59,42,45,75,52,67,22,45,77,46,68,38,72,45,46,63,44,51,37,21,50,53,23,38,76,38,50,83,40,66,79,54,58,47,47,14,44,52,83,64,65,74,73,67,72,65,72,72,68,74,66,73,70,69,59,76,75,59,75,81,71,69,87,72,65,93,77,79,65,94,78,69,95,78,133

Sequence (632 aa):
MLKSVLMLTSLFTIIVDHHAVRSQGGATQQIEAIVKGRCFAYRFVRPPGLLPIPDVDCDELWANFSSAWTYRESCGQNRSSYENLIHPLNQPLPPNKSLFWEETKDFTHRLANDGKRYVPIESTLIGYVADDLTWCGQTSAPGINFTYCPPYHSCSNEVMFDFWVAASKWFASHAQGEVRVVLNGSLPAGVAYGRNSVFASVELANLRSGIVTKLTALLVHDLDKPKMETCGSQSLLDLKADVLAKNIAFDCLENPPEVKYLLCADLPESPECKQNDCGNLPPYNRGSGVVTGSKEGLCSILLYLALTSVVISMGRMLKSVLMLTSLFTIIVDHHAVRSQGGATQQIEAIVKGRCFAYRFVRPPGLLPIPDVDCDELWANFSSAWTYRESCGQNRSSYENLIHPLNQPLPPNKSLFWEETKDFTHRLANDGKRYVPIESTLIGYVADDLTWCGQTSAPGINFTYCPPYHSCSNEVMFDFWVAASKWFASHAQGEVRVVLNGSLPAGVAYGRNSVFASVELANLRSGIVTKLTALLVHDLDKPKMETCGSQSLLDLKADVLAKNIAFDCLENPPEVKYLLCADLPESPECKQNDCGNLPPYNRGSGVVTGSKEGLCSILLYLALTSVVISMGR

Organism: NCBI:txid100452